Protein AF-A0A6N8FX47-F1 (afdb_monomer)

Nearest PDB structures (foldseek):
  3ja6-assembly1_I  TM=3.108E-01  e=6.015E+00  Escherichia coli

Organism: NCBI:txid1433147

Mean predicted aligned error: 22.39 Å

Solvent-accessible surface area (backbone atoms only — not comparable to full-atom values): 28128 Å² total; per-residue (Å²): 119,77,78,67,79,76,52,59,69,72,56,54,48,49,49,42,62,69,47,50,49,54,50,52,50,39,55,51,53,44,50,51,50,36,51,50,35,48,50,51,29,55,54,44,48,38,67,64,72,70,50,83,85,64,88,77,56,69,70,54,58,54,46,54,54,53,50,52,57,44,51,72,82,32,100,73,66,66,62,68,62,55,52,54,54,59,54,66,71,40,63,63,87,96,39,37,57,67,55,50,54,50,48,60,65,48,46,34,60,50,32,35,51,52,9,52,50,36,34,54,53,20,50,52,52,24,53,54,53,48,51,52,48,55,59,53,52,77,74,47,79,96,49,67,69,60,51,54,62,61,48,47,57,34,55,48,41,40,56,50,14,50,51,46,20,52,48,16,45,51,50,18,51,50,49,49,52,47,46,63,76,48,44,43,69,63,35,49,51,53,28,51,53,40,49,50,51,37,45,64,75,52,48,46,55,65,73,67,56,82,70,80,64,68,65,57,55,64,56,55,65,57,58,63,64,58,54,73,76,54,56,84,73,49,60,75,68,42,63,83,61,50,59,67,61,53,51,52,52,51,52,52,50,50,50,50,51,50,53,47,51,51,50,52,52,50,52,49,53,52,50,49,53,52,48,54,50,50,50,51,52,49,50,52,51,51,52,54,50,53,53,50,51,50,51,56,71,71,39,61,58,70,55,54,52,50,50,53,52,50,49,50,52,49,51,52,54,50,50,54,50,53,50,54,51,49,52,53,51,52,54,50,49,52,53,52,51,53,52,49,54,54,48,50,54,51,51,51,52,49,51,53,50,51,53,53,50,49,53,52,50,51,53,50,50,52,51,49,52,53,49,51,58,49,46,68,56,45,54,59,51,50,51,54,48,48,53,52,50,52,53,50,51,55,50,51,51,54,52,52,51,55,50,51,59,50,52,57,53,49,57,52,51,53,54,52,50,52,56,51,52,55,52,53,54,56,51,53,54,55,52,55,55,53,54,51,59,51,50,57,55,51,58,58,55,57,60,62,59,56,62,63,59,60,64,63,56,59,65,59,57,62,60,57,60,58,58,62,60,63,61,58,62,62,59,61,58,59,63,66,58,62,71,69,69,79,75,76,70,90,78,86,85,81,89,77,88,86,86,86,84,90,80,137

pLDDT: mean 77.49, std 15.66, range [29.95, 95.62]

Sequence (504 aa):
MHFISTLPPILLLSIVLVIVLPSLATVVLRSTLHSKLIFLESRVRRLINRDQRGEQPEIIRELELRFKEASSDLDQVNTAALIEQVYNYQKIGLFSYDQIEYFCRVLPNLLLAFGLLGTFLGITLNLNQLSQTITNVAQLDNNIDSLLNNLQQPLQAMSIAFATSLAGIFFSALITAFNLIKNTSVAKYKLIVSIEDYLDNIYQPEIQGNHRLDKAVDRLVFEFKDFLGRFGTTVRDAVESSLGAKIQEIVDVNKQANELACRVYNGFQESSGTFSKSVDDFQTTTVRFAETAQVFERSSFAQLLADATKDLYSIQKNFNKSTEVLSKSVSTIESAVLEIVNSNHKVQNIADKINHHNQNTVQALELHWSNQQSLDKIIPQLHQGSDKLQSAVEILDKIQQKNLDKADSFERVELELKTLAESLNKYNQVVTVGLKNLSDRLVTGISSQSSNQQQQMQIIVEYLANFTKHFSDAKHESYRLNKILEKQLVVDKSYKQYPTGAAK

Secondary structure (DSSP, 8-state):
-TTTTTS-HHHHHHHIIIIIHHHHHHHHHHHHHHHHHHHHHHHHHHHHTT----PPPHHHHHHHHHHHHHHHH-SS--HHHHHHHHHHT-EETTEEHHHHHHHHHHHHHHHHHHHHHHHHHHHHHHHHHHHHHHHHHTTS---HHHHHHHHHHHHHHHHHHHHHHHHHHHHHHHHHHHHHHT-HHHHHHHHHHHHHHHIIIIIHHHHH-S-SSHHHHHHHHHHHHHHHHHHHHHHHHHHHHHHHHHHHHHHHHHHHHHHHHHHHHHHHHHHHHHHHHHHHHHHHHHHHHHHHHHHHHHSTHHHHHHHHHHHHHHHHHHHHHHHHHHHHHHHHHHHHHHHHHHHHHHHHHHHHHHHHHHHHHHHHHHHHHHHHHHHHHHHHHHHHHHHHHHHHHHHHHHHHHHHHHHHHHHHHHHHHHHHHHHHHHHHHHHHHHHHHHHHHHHHHHHHHHHHHHHHHHHHHHHHHHHHHHHHHHHHHHHHHHHTTTTS-----------------

Structure (mmCIF, N/CA/C/O backbone):
data_AF-A0A6N8FX47-F1
#
_entry.id   AF-A0A6N8FX47-F1
#
loop_
_atom_site.group_PDB
_atom_site.id
_atom_site.type_symbol
_atom_site.label_atom_id
_atom_site.label_alt_id
_atom_site.label_comp_id
_atom_site.label_asym_id
_atom_site.label_entity_id
_atom_site.label_seq_id
_atom_site.pdbx_PDB_ins_code
_atom_site.Cartn_x
_atom_site.Cartn_y
_atom_site.Cartn_z
_atom_site.occupancy
_atom_site.B_iso_or_equiv
_atom_site.auth_seq_id
_atom_site.auth_comp_id
_atom_site.auth_asym_id
_atom_site.auth_atom_id
_atom_site.pdbx_PDB_model_num
ATOM 1 N N . MET A 1 1 ? -7.829 -22.572 -7.680 1.00 40.47 1 MET A N 1
ATOM 2 C CA . MET A 1 1 ? -6.730 -23.376 -7.091 1.00 40.47 1 MET A CA 1
ATOM 3 C C . MET A 1 1 ? -5.389 -23.255 -7.828 1.00 40.47 1 MET A C 1
ATOM 5 O O . MET A 1 1 ? -4.376 -23.445 -7.176 1.00 40.47 1 MET A O 1
ATOM 9 N N . HIS A 1 2 ? -5.327 -22.863 -9.111 1.00 39.09 2 HIS A N 1
ATOM 10 C CA . HIS A 1 2 ? -4.050 -22.717 -9.843 1.00 39.09 2 HIS A CA 1
ATOM 11 C C . HIS A 1 2 ? -3.112 -21.586 -9.364 1.00 39.09 2 HIS A C 1
ATOM 13 O O . HIS A 1 2 ? -1.917 -21.659 -9.614 1.00 39.09 2 HIS A O 1
ATOM 19 N N . PHE A 1 3 ? -3.617 -20.578 -8.641 1.00 46.16 3 PHE A N 1
ATOM 20 C CA . PHE A 1 3 ? -2.822 -19.431 -8.163 1.00 46.16 3 PHE A CA 1
ATOM 21 C C . PHE A 1 3 ? -1.992 -19.727 -6.898 1.00 46.16 3 PHE A C 1
ATOM 23 O O . PHE A 1 3 ? -1.028 -19.036 -6.603 1.00 46.16 3 PHE A O 1
ATOM 30 N N . ILE A 1 4 ? -2.366 -20.760 -6.136 1.00 48.44 4 ILE A N 1
ATOM 31 C CA . ILE A 1 4 ? -1.682 -21.126 -4.885 1.00 48.44 4 ILE A CA 1
ATOM 32 C C . ILE A 1 4 ? -0.439 -21.986 -5.180 1.00 48.44 4 ILE A C 1
ATOM 34 O O . ILE A 1 4 ? 0.540 -21.927 -4.447 1.00 48.44 4 ILE A O 1
ATOM 38 N N . SER A 1 5 ? -0.444 -22.733 -6.291 1.00 48.09 5 SER A N 1
ATOM 39 C CA . SER A 1 5 ? 0.638 -23.653 -6.673 1.00 48.09 5 SER A CA 1
ATOM 40 C C . SER A 1 5 ? 1.876 -22.969 -7.272 1.00 48.09 5 SER A C 1
ATOM 42 O O . SER A 1 5 ? 2.887 -23.634 -7.477 1.00 48.09 5 SER A O 1
ATOM 44 N N . THR A 1 6 ? 1.806 -21.674 -7.584 1.00 54.16 6 THR A N 1
ATOM 45 C CA . THR A 1 6 ? 2.904 -20.888 -8.177 1.00 54.16 6 THR A CA 1
ATOM 46 C C . THR A 1 6 ? 3.647 -20.026 -7.150 1.00 54.16 6 THR A C 1
ATOM 48 O O . THR A 1 6 ? 4.567 -19.287 -7.509 1.00 54.16 6 THR A O 1
ATOM 51 N N . LEU A 1 7 ? 3.260 -20.106 -5.871 1.00 58.62 7 LEU A N 1
ATOM 52 C CA . LEU A 1 7 ? 3.853 -19.335 -4.782 1.00 58.62 7 LEU A CA 1
ATOM 53 C C . LEU A 1 7 ? 5.004 -20.107 -4.112 1.00 58.62 7 LEU A C 1
ATOM 55 O O . LEU A 1 7 ? 4.883 -21.316 -3.899 1.00 58.62 7 LEU A O 1
ATOM 59 N N . PRO A 1 8 ? 6.100 -19.431 -3.714 1.00 66.00 8 PRO A N 1
ATOM 60 C CA . PRO A 1 8 ? 7.179 -20.062 -2.963 1.00 66.00 8 PRO A CA 1
ATOM 61 C C . PRO A 1 8 ? 6.657 -20.688 -1.654 1.00 66.00 8 PRO A C 1
ATOM 63 O O . PRO A 1 8 ? 5.905 -20.032 -0.925 1.00 66.00 8 PRO A O 1
ATOM 66 N N . PRO A 1 9 ? 7.079 -21.912 -1.292 1.00 70.69 9 PRO A N 1
ATOM 67 C CA . PRO A 1 9 ? 6.525 -22.647 -0.148 1.00 70.69 9 PRO A CA 1
ATOM 68 C C . PRO A 1 9 ? 6.674 -21.919 1.200 1.00 70.69 9 PRO A C 1
ATOM 70 O O . PRO A 1 9 ? 5.792 -22.010 2.051 1.00 70.69 9 PRO A O 1
ATOM 73 N N . ILE A 1 10 ? 7.736 -21.129 1.381 1.00 68.94 10 ILE A N 1
ATOM 74 C CA . ILE A 1 10 ? 7.984 -20.336 2.601 1.00 68.94 10 ILE A CA 1
ATOM 75 C C . ILE A 1 10 ? 6.922 -19.238 2.800 1.00 68.94 10 ILE A C 1
ATOM 77 O O . ILE A 1 10 ? 6.531 -18.937 3.925 1.00 68.94 10 ILE A O 1
ATOM 81 N N . LEU A 1 11 ? 6.423 -18.653 1.712 1.00 67.62 11 LEU A N 1
ATOM 82 C CA . LEU A 1 11 ? 5.410 -17.593 1.752 1.00 67.62 11 LEU A CA 1
ATOM 83 C C . LEU A 1 11 ? 4.000 -18.149 1.909 1.00 67.62 11 LEU A C 1
ATOM 85 O O . LEU A 1 11 ? 3.167 -17.578 2.606 1.00 67.62 11 LEU A O 1
ATOM 89 N N . LEU A 1 12 ? 3.741 -19.306 1.309 1.00 73.81 12 LEU A N 1
ATOM 90 C CA . LEU A 1 12 ? 2.522 -20.059 1.576 1.00 73.81 12 LEU A CA 1
ATOM 91 C C . LEU A 1 12 ? 2.419 -20.387 3.073 1.00 73.81 12 LEU A C 1
ATOM 93 O O . LEU A 1 12 ? 1.364 -20.207 3.679 1.00 73.81 12 LEU A O 1
ATOM 97 N N . LEU A 1 13 ? 3.543 -20.767 3.686 1.00 79.75 13 LEU A N 1
ATOM 98 C CA . LEU A 1 13 ? 3.634 -21.004 5.121 1.00 79.75 13 LEU A CA 1
ATOM 99 C C . LEU A 1 13 ? 3.390 -19.730 5.948 1.00 79.75 13 LEU A C 1
ATOM 101 O O . LEU A 1 13 ? 2.660 -19.798 6.934 1.00 79.75 13 LEU A O 1
ATOM 105 N N . SER A 1 14 ? 3.918 -18.567 5.547 1.00 75.94 14 SER A N 1
ATOM 106 C CA . SER A 1 14 ? 3.682 -17.313 6.280 1.00 75.94 14 SER A CA 1
ATOM 107 C C . SER A 1 14 ? 2.229 -16.833 6.191 1.00 75.94 14 SER A C 1
ATOM 109 O O . SER A 1 14 ? 1.657 -16.449 7.210 1.00 75.94 14 SER A O 1
ATOM 111 N N . ILE A 1 15 ? 1.590 -16.927 5.019 1.00 79.75 15 ILE A N 1
ATOM 112 C CA . ILE A 1 15 ? 0.163 -16.609 4.844 1.00 79.75 15 ILE A CA 1
ATOM 113 C C . ILE A 1 15 ? -0.695 -17.539 5.707 1.00 79.75 15 ILE A C 1
ATOM 115 O O . ILE A 1 15 ? -1.608 -17.086 6.400 1.00 79.75 15 ILE A O 1
ATOM 119 N N . VAL A 1 16 ? -0.396 -18.839 5.702 1.00 85.31 16 VAL A N 1
ATOM 120 C CA . VAL A 1 16 ? -1.138 -19.810 6.512 1.00 85.31 16 VAL A CA 1
ATOM 121 C C . VAL A 1 16 ? -0.970 -19.518 8.003 1.00 85.31 16 VAL A C 1
ATOM 123 O O . VAL A 1 16 ? -1.966 -19.463 8.722 1.00 85.31 16 VAL A O 1
ATOM 126 N N . LEU A 1 17 ? 0.259 -19.275 8.461 1.00 86.38 17 LEU A N 1
ATOM 127 C CA . LEU A 1 17 ? 0.573 -19.054 9.872 1.00 86.38 17 LEU A CA 1
ATOM 128 C C . LEU A 1 17 ? 0.005 -17.732 10.411 1.00 86.38 17 LEU A C 1
ATOM 130 O O . LEU A 1 17 ? -0.510 -17.704 11.525 1.00 86.38 17 LEU A O 1
ATOM 134 N N . VAL A 1 18 ? 0.109 -16.643 9.645 1.00 84.50 18 VAL A N 1
ATOM 135 C CA . VAL A 1 18 ? -0.204 -15.281 10.119 1.00 84.50 18 VAL A CA 1
ATOM 136 C C . VAL A 1 18 ? -1.639 -14.864 9.797 1.00 84.50 18 VAL A C 1
ATOM 138 O O . VAL A 1 18 ? -2.234 -14.104 10.556 1.00 84.50 18 VAL A O 1
ATOM 141 N N . ILE A 1 19 ? -2.219 -15.352 8.696 1.00 88.75 19 ILE A N 1
ATOM 142 C CA . ILE A 1 19 ? -3.563 -14.947 8.257 1.00 88.75 19 ILE A CA 1
ATOM 143 C C . ILE A 1 19 ? -4.565 -16.065 8.519 1.00 88.75 19 ILE A C 1
ATOM 145 O O . ILE A 1 19 ? -5.535 -15.863 9.250 1.00 88.75 19 ILE A O 1
ATOM 149 N N . VAL A 1 20 ? -4.347 -17.253 7.954 1.00 89.25 20 VAL A N 1
ATOM 150 C CA . VAL A 1 20 ? -5.370 -18.313 7.950 1.00 89.25 20 VAL A CA 1
ATOM 151 C C . VAL A 1 20 ? -5.591 -18.894 9.347 1.00 89.25 20 VAL A C 1
ATOM 153 O O . VAL A 1 20 ? -6.736 -19.016 9.780 1.00 89.25 20 VAL A O 1
ATOM 156 N N . LEU A 1 21 ? -4.517 -19.220 10.071 1.00 90.75 21 LEU A N 1
ATOM 157 C CA . LEU A 1 21 ? -4.595 -19.857 11.389 1.00 90.75 21 LEU A CA 1
ATOM 158 C C . LEU A 1 21 ? -5.274 -18.941 12.429 1.00 90.75 21 LEU A C 1
ATOM 160 O O . LEU A 1 21 ? -6.244 -19.387 13.049 1.00 90.75 21 LEU A O 1
ATOM 164 N N . PRO A 1 22 ? -4.889 -17.654 12.575 1.00 90.81 22 PRO A N 1
ATOM 165 C CA . PRO A 1 22 ? -5.575 -16.743 13.489 1.00 90.81 22 PRO A CA 1
ATOM 166 C C . PRO A 1 22 ? -7.027 -16.496 13.076 1.00 90.81 22 PRO A C 1
ATOM 168 O O . PRO A 1 22 ? -7.903 -16.447 13.937 1.00 90.81 22 PRO A O 1
ATOM 171 N N . SER A 1 23 ? -7.309 -16.423 11.769 1.00 92.44 23 SER A N 1
ATOM 172 C CA . SER A 1 23 ? -8.680 -16.271 11.266 1.00 92.44 23 SER A CA 1
ATOM 173 C C . SER A 1 23 ? -9.570 -17.446 11.663 1.00 92.44 23 SER A C 1
ATOM 175 O O . SER A 1 23 ? -10.674 -17.247 12.173 1.00 92.44 23 SER A O 1
ATOM 177 N N . LEU A 1 24 ? -9.084 -18.676 11.472 1.00 92.06 24 LEU A N 1
ATOM 178 C CA . LEU A 1 24 ? -9.810 -19.887 11.845 1.00 92.06 24 LEU A CA 1
ATOM 179 C C . LEU A 1 24 ? -10.028 -19.951 13.363 1.00 92.06 24 LEU A C 1
ATOM 181 O O . LEU A 1 24 ? -11.140 -20.225 13.816 1.00 92.06 24 LEU A O 1
ATOM 185 N N . ALA A 1 25 ? -8.988 -19.639 14.143 1.00 90.81 25 ALA A N 1
ATOM 186 C CA . ALA A 1 25 ? -9.068 -19.585 15.598 1.00 90.81 25 ALA A CA 1
ATOM 187 C C . ALA A 1 25 ? -10.138 -18.586 16.064 1.00 90.81 25 ALA A C 1
ATOM 189 O O . ALA A 1 25 ? -10.960 -18.927 16.913 1.00 90.81 25 ALA A O 1
ATOM 190 N N . THR A 1 26 ? -10.200 -17.392 15.469 1.00 91.62 26 THR A N 1
ATOM 191 C CA . THR A 1 26 ? -11.230 -16.395 15.787 1.00 91.62 26 THR A CA 1
ATOM 192 C C . THR A 1 26 ? -12.631 -16.865 15.437 1.00 91.62 26 THR A C 1
ATOM 194 O O . THR A 1 26 ? -13.528 -16.707 16.260 1.00 91.62 26 THR A O 1
ATOM 197 N N . VAL A 1 27 ? -12.840 -17.485 14.274 1.00 92.44 27 VAL A N 1
ATOM 198 C CA . VAL A 1 27 ? -14.160 -18.023 13.902 1.00 92.44 27 VAL A CA 1
ATOM 199 C C . VAL A 1 27 ? -14.620 -19.079 14.912 1.00 92.44 27 VAL A C 1
ATOM 201 O O . VAL A 1 27 ? -15.758 -19.025 15.385 1.00 92.44 27 VAL A O 1
ATOM 204 N N . VAL A 1 28 ? -13.731 -20.000 15.303 1.00 91.75 28 VAL A N 1
ATOM 205 C CA . VAL A 1 28 ? -14.038 -21.043 16.293 1.00 91.75 28 VAL A CA 1
ATOM 206 C C . VAL A 1 28 ? -14.325 -20.434 17.665 1.00 91.75 28 VAL A C 1
ATOM 208 O O . VAL A 1 28 ? -15.383 -20.709 18.228 1.00 91.75 28 VAL A O 1
ATOM 211 N N . LEU A 1 29 ? -13.437 -19.580 18.186 1.00 91.44 29 LEU A N 1
ATOM 212 C CA . LEU A 1 29 ? -13.588 -18.939 19.499 1.00 91.44 29 LEU A CA 1
ATOM 213 C C . LEU A 1 29 ? -14.847 -18.069 19.580 1.00 91.44 29 LEU A C 1
ATOM 215 O O . LEU A 1 29 ? -15.576 -18.104 20.570 1.00 91.44 29 LEU A O 1
ATOM 219 N N . ARG A 1 30 ? -15.143 -17.309 18.522 1.00 92.81 30 ARG A N 1
ATOM 220 C CA . ARG A 1 30 ? -16.340 -16.467 18.453 1.00 92.81 30 ARG A CA 1
ATOM 221 C C . ARG A 1 30 ? -17.610 -17.312 18.432 1.00 92.81 30 ARG A C 1
ATOM 223 O O . ARG A 1 30 ? -18.575 -16.990 19.125 1.00 92.81 30 ARG A O 1
ATOM 230 N N . SER A 1 31 ? -17.610 -18.400 17.662 1.00 91.56 31 SER A N 1
ATOM 231 C CA . SER A 1 31 ? -18.752 -19.311 17.563 1.00 91.56 31 SER A CA 1
ATOM 232 C C . SER A 1 31 ? -19.020 -20.048 18.877 1.00 91.56 31 SER A C 1
ATOM 234 O O . SER A 1 31 ? -20.174 -20.130 19.310 1.00 91.56 31 SER A O 1
ATOM 236 N N . THR A 1 32 ? -17.973 -20.546 19.545 1.00 90.44 32 THR A N 1
ATOM 237 C CA . THR A 1 32 ? -18.097 -21.242 20.834 1.00 90.44 32 THR A CA 1
ATOM 238 C C . THR A 1 32 ? -18.556 -20.299 21.938 1.00 90.44 32 THR A C 1
ATOM 240 O O . THR A 1 32 ? -19.503 -20.639 22.647 1.00 90.44 32 THR A O 1
ATOM 243 N N . LEU A 1 33 ? -17.979 -19.096 22.034 1.00 91.81 33 LEU A N 1
ATOM 244 C CA . LEU A 1 33 ? -18.402 -18.086 23.007 1.00 91.81 33 LEU A CA 1
ATOM 245 C C . LEU A 1 33 ? -19.869 -17.701 22.804 1.00 91.81 33 LEU A C 1
ATOM 247 O O . LEU A 1 33 ? -20.663 -17.774 23.738 1.00 91.81 33 LEU A O 1
ATOM 251 N N . HIS A 1 34 ? -20.266 -17.364 21.576 1.00 93.38 34 HIS A N 1
ATOM 252 C CA . HIS A 1 34 ? -21.651 -16.994 21.288 1.00 93.38 34 HIS A CA 1
ATOM 253 C C . HIS A 1 34 ? -22.636 -18.130 21.605 1.00 93.38 34 HIS A C 1
ATOM 255 O O . HIS A 1 34 ? -23.680 -17.892 22.210 1.00 93.38 34 HIS A O 1
ATOM 261 N N . SER A 1 35 ? -22.295 -19.372 21.249 1.00 90.44 35 SER A N 1
ATOM 262 C CA . SER A 1 35 ? -23.140 -20.535 21.544 1.00 90.44 35 SER A CA 1
ATOM 263 C C . SER A 1 35 ? -23.249 -20.793 23.049 1.00 90.44 35 SER A C 1
ATOM 265 O O . SER A 1 35 ? -24.335 -21.097 23.535 1.00 90.44 35 SER A O 1
ATOM 267 N N . LYS A 1 36 ? -22.157 -20.619 23.806 1.00 90.00 36 LYS A N 1
ATOM 268 C CA . LYS A 1 36 ? -22.154 -20.775 25.266 1.00 90.00 36 LYS A CA 1
ATOM 269 C C . LYS A 1 36 ? -22.983 -19.694 25.960 1.00 90.00 36 LYS A C 1
ATOM 271 O O . LYS A 1 36 ? -23.730 -20.024 26.877 1.00 90.00 36 LYS A O 1
ATOM 276 N N . LEU A 1 37 ? -22.904 -18.443 25.501 1.00 91.25 37 LEU A N 1
ATOM 277 C CA . LEU A 1 37 ? -23.704 -17.336 26.033 1.00 91.25 37 LEU A CA 1
ATOM 278 C C . LEU A 1 37 ? -25.202 -17.557 25.798 1.00 91.25 37 LEU A C 1
ATOM 280 O O . LEU A 1 37 ? -25.976 -17.452 26.742 1.00 91.25 37 LEU A O 1
ATOM 284 N N . ILE A 1 38 ? -25.605 -17.938 24.579 1.00 90.44 38 ILE A N 1
ATOM 285 C CA . ILE A 1 38 ? -27.008 -18.277 24.281 1.00 90.44 38 ILE A CA 1
ATOM 286 C C . ILE A 1 38 ? -27.466 -19.488 25.098 1.00 90.44 38 ILE A C 1
ATOM 288 O O . ILE A 1 38 ? -28.576 -19.502 25.622 1.00 90.44 38 ILE A O 1
ATOM 292 N N . PHE A 1 39 ? -26.618 -20.508 25.239 1.00 89.94 39 PHE A N 1
ATOM 293 C CA . PHE A 1 39 ? -26.944 -21.680 26.045 1.00 89.94 39 PHE A CA 1
ATOM 294 C C . PHE A 1 39 ? -27.195 -21.310 27.514 1.00 89.94 39 PHE A C 1
ATOM 296 O O . PHE A 1 39 ? -28.205 -21.728 28.081 1.00 89.94 39 PHE A O 1
ATOM 303 N N . LEU A 1 40 ? -26.314 -20.508 28.119 1.00 88.94 40 LEU A N 1
ATOM 304 C CA . LEU A 1 40 ? -26.485 -20.025 29.489 1.00 88.94 40 LEU A CA 1
ATOM 305 C C . LEU A 1 40 ? -27.750 -19.175 29.617 1.00 88.94 40 LEU A C 1
ATOM 307 O O . LEU A 1 40 ? -28.564 -19.450 30.490 1.00 88.94 40 LEU A O 1
ATOM 311 N N . GLU A 1 41 ? -27.956 -18.221 28.711 1.00 91.06 41 GLU A N 1
ATOM 312 C CA . GLU A 1 41 ? -29.119 -17.330 28.717 1.00 91.06 41 GLU A CA 1
ATOM 313 C C . GLU A 1 41 ? -30.427 -18.122 28.633 1.00 91.06 41 GLU A C 1
ATOM 315 O O . GLU A 1 41 ? -31.320 -17.926 29.454 1.00 91.06 41 GLU A O 1
ATOM 320 N N . SER A 1 42 ? -30.496 -19.114 27.742 1.00 87.38 42 SER A N 1
ATOM 321 C CA . SER A 1 42 ? -31.671 -19.977 27.617 1.00 87.38 42 SER A CA 1
ATOM 322 C C . SER A 1 42 ? -31.944 -20.801 28.881 1.00 87.38 42 SER A C 1
ATOM 324 O O . SER A 1 42 ? -33.104 -21.018 29.229 1.00 87.38 42 SER A O 1
ATOM 326 N N . ARG A 1 43 ? -30.900 -21.247 29.599 1.00 87.12 43 ARG A N 1
ATOM 327 C CA . ARG A 1 43 ? -31.056 -21.965 30.873 1.00 87.12 43 ARG A CA 1
ATOM 328 C C . ARG A 1 43 ? -31.512 -21.036 31.995 1.00 87.12 43 ARG A C 1
ATOM 330 O O . ARG A 1 43 ? -32.370 -21.440 32.770 1.00 87.12 43 ARG A O 1
ATOM 337 N N . VAL A 1 44 ? -30.992 -19.812 32.060 1.00 88.12 44 VAL A N 1
ATOM 338 C CA . VAL A 1 44 ? -31.439 -18.808 33.039 1.00 88.12 44 VAL A CA 1
ATOM 339 C C . VAL A 1 44 ? -32.896 -18.433 32.784 1.00 88.12 44 VAL A C 1
ATOM 341 O O . VAL A 1 44 ? -33.713 -18.485 33.695 1.00 88.12 44 VAL A O 1
ATOM 344 N N . ARG A 1 45 ? -33.271 -18.194 31.526 1.00 86.69 45 ARG A N 1
ATOM 345 C CA . ARG A 1 45 ? -34.651 -17.865 31.147 1.00 86.69 45 ARG A CA 1
ATOM 346 C C . ARG A 1 45 ? -35.653 -18.980 31.489 1.00 86.69 45 ARG A C 1
ATOM 348 O O . ARG A 1 45 ? -36.796 -18.690 31.827 1.00 86.69 45 ARG A O 1
ATOM 355 N N . ARG A 1 46 ? -35.234 -20.255 31.473 1.00 85.62 46 ARG A N 1
ATOM 356 C CA . ARG A 1 46 ? -36.057 -21.381 31.969 1.00 85.62 46 ARG A CA 1
ATOM 357 C C . ARG A 1 46 ? -36.316 -21.307 33.474 1.00 85.62 46 ARG A C 1
ATOM 359 O O . ARG A 1 46 ? -37.416 -21.641 33.897 1.00 85.62 46 ARG A O 1
ATOM 366 N N . LEU A 1 47 ? -35.332 -20.868 34.263 1.00 82.31 47 LEU A N 1
ATOM 367 C CA . LEU A 1 47 ? -35.505 -20.662 35.706 1.00 82.31 47 LEU A CA 1
ATOM 368 C C . LEU A 1 47 ? -36.504 -19.532 35.990 1.00 82.31 47 LEU A C 1
ATOM 370 O O . LEU A 1 47 ? -37.261 -19.624 36.952 1.00 82.31 47 LEU A O 1
ATOM 374 N N . ILE A 1 48 ? -36.552 -18.519 35.117 1.00 83.88 48 ILE A N 1
ATOM 375 C CA . ILE A 1 48 ? -37.496 -17.399 35.223 1.00 83.88 48 ILE A CA 1
ATOM 376 C C . ILE A 1 48 ? -38.931 -17.829 34.910 1.00 83.88 48 ILE A C 1
ATOM 378 O O . ILE A 1 48 ? -39.854 -17.564 35.678 1.00 83.88 48 ILE A O 1
ATOM 382 N N . ASN A 1 49 ? -39.122 -18.560 33.811 1.00 80.12 49 ASN A N 1
ATOM 383 C CA . ASN A 1 49 ? -40.448 -18.939 33.317 1.00 80.12 49 ASN A CA 1
ATOM 384 C C . ASN A 1 49 ? -41.140 -20.063 34.119 1.00 80.12 49 ASN A C 1
ATOM 386 O O . ASN A 1 49 ? -42.247 -20.459 33.763 1.00 80.12 49 ASN A O 1
ATOM 390 N N . ARG A 1 50 ? -40.528 -20.568 35.203 1.00 66.75 50 ARG A N 1
ATOM 391 C CA . ARG A 1 50 ? -41.055 -21.642 36.076 1.00 66.75 50 ARG A CA 1
ATOM 392 C C . ARG A 1 50 ? -41.373 -22.972 35.373 1.00 66.75 50 ARG A C 1
ATOM 394 O O . ARG A 1 50 ? -42.065 -23.816 35.945 1.00 66.75 50 ARG A O 1
ATOM 401 N N . ASP A 1 51 ? -40.834 -23.198 34.179 1.00 59.69 51 ASP A N 1
ATOM 402 C CA . ASP A 1 51 ? -40.817 -24.528 33.568 1.00 59.69 51 ASP A CA 1
ATOM 403 C C . ASP A 1 51 ? -39.940 -25.474 34.412 1.00 59.69 51 ASP A C 1
ATOM 405 O O . ASP A 1 51 ? -39.054 -25.012 35.134 1.00 59.69 51 ASP A O 1
ATOM 409 N N . GLN A 1 52 ? -40.197 -26.793 34.358 1.00 55.44 52 GLN A N 1
ATOM 410 C CA . GLN A 1 52 ? -39.514 -27.815 35.178 1.00 55.44 52 GLN A CA 1
ATOM 411 C C . GLN A 1 52 ? -38.026 -27.485 35.378 1.00 55.44 52 GLN A C 1
ATOM 413 O O . GLN A 1 52 ? -37.284 -27.394 34.396 1.00 55.44 52 GLN A O 1
ATOM 418 N N . ARG A 1 53 ? -37.609 -27.298 36.646 1.00 57.22 53 ARG A N 1
ATOM 419 C CA . ARG A 1 53 ? -36.223 -26.980 37.035 1.00 57.22 53 ARG A CA 1
ATOM 420 C C . ARG A 1 53 ? -35.287 -28.035 36.433 1.00 57.22 53 ARG A C 1
ATOM 422 O O . ARG A 1 53 ? -35.130 -29.124 36.975 1.00 57.22 53 ARG A O 1
ATOM 429 N N . GLY A 1 54 ? -34.700 -27.721 35.280 1.00 62.75 54 GLY A N 1
ATOM 430 C CA . GLY A 1 54 ? -33.588 -28.478 34.720 1.00 62.75 54 GLY A CA 1
ATOM 431 C C . GLY A 1 54 ? -32.323 -28.255 35.549 1.00 62.75 54 GLY A C 1
ATOM 432 O O . GLY A 1 54 ? -32.340 -27.558 36.562 1.00 62.75 54 GLY A O 1
ATOM 433 N N . GLU A 1 55 ? -31.196 -28.804 35.103 1.00 65.81 55 GLU A N 1
ATOM 434 C CA . GLU A 1 55 ? -29.915 -28.548 35.767 1.00 65.81 55 GLU A CA 1
ATOM 435 C C . GLU A 1 55 ? -29.562 -27.054 35.760 1.00 65.81 55 GLU A C 1
ATOM 437 O O . GLU A 1 55 ? -29.323 -26.444 34.706 1.00 65.81 55 GLU A O 1
ATOM 442 N N . GLN A 1 56 ? -29.486 -26.489 36.960 1.00 75.31 56 GLN A N 1
ATOM 443 C CA . GLN A 1 56 ? -29.066 -25.120 37.201 1.00 75.31 56 GLN A CA 1
ATOM 444 C C . GLN A 1 56 ? -27.642 -24.899 36.661 1.00 75.31 56 GLN A C 1
ATOM 446 O O . GLN A 1 56 ? -26.747 -25.709 36.922 1.00 75.31 56 GLN A O 1
ATOM 451 N N . PRO A 1 57 ? -27.399 -23.829 35.883 1.00 81.88 57 PRO A N 1
ATOM 452 C CA . PRO A 1 57 ? -26.052 -23.485 35.455 1.00 81.88 57 PRO A CA 1
ATOM 453 C C . PRO A 1 57 ? -25.139 -23.209 36.655 1.00 81.88 57 PRO A C 1
ATOM 455 O O . PRO A 1 57 ? -25.540 -22.525 37.594 1.00 81.88 57 PRO A O 1
ATOM 458 N N . GLU A 1 58 ? -23.883 -23.645 36.574 1.00 82.69 58 GLU A N 1
ATOM 459 C CA . GLU A 1 58 ? -22.866 -23.405 37.611 1.00 82.69 58 GLU A CA 1
ATOM 460 C C . GLU A 1 58 ? -22.701 -21.910 37.940 1.00 82.69 58 GLU A C 1
ATOM 462 O O . GLU A 1 58 ? -22.553 -21.547 39.102 1.00 82.69 58 GLU A O 1
ATOM 467 N N . ILE A 1 59 ? -22.848 -21.036 36.932 1.00 85.00 59 ILE A N 1
ATOM 468 C CA . ILE A 1 59 ? -22.806 -19.577 37.115 1.00 85.00 59 ILE A CA 1
ATOM 469 C C . ILE A 1 59 ? -23.887 -19.073 38.078 1.00 85.00 59 ILE A C 1
ATOM 471 O O . ILE A 1 59 ? -23.619 -18.184 38.875 1.00 85.00 59 ILE A O 1
ATOM 475 N N . ILE A 1 60 ? -25.089 -19.655 38.031 1.00 87.50 60 ILE A N 1
ATOM 476 C CA . ILE A 1 60 ? -26.209 -19.241 38.883 1.00 87.50 60 ILE A CA 1
ATOM 477 C C . ILE A 1 60 ? -26.004 -19.751 40.300 1.00 87.50 60 ILE A C 1
ATOM 479 O O . ILE A 1 60 ? -26.268 -19.019 41.240 1.00 87.50 60 ILE A O 1
ATOM 483 N N . ARG A 1 61 ? -25.469 -20.963 40.463 1.00 86.31 61 ARG A N 1
ATOM 484 C CA . ARG A 1 61 ? -25.190 -21.520 41.789 1.00 86.31 61 ARG A CA 1
ATOM 485 C C . ARG A 1 61 ? -24.151 -20.695 42.556 1.00 86.31 61 ARG A C 1
ATOM 487 O O . ARG A 1 61 ? -24.330 -20.441 43.743 1.00 86.31 61 ARG A O 1
ATOM 494 N N . GLU A 1 62 ? -23.088 -20.265 41.877 1.00 87.31 62 GLU A N 1
ATOM 495 C CA . GLU A 1 62 ? -22.081 -19.365 42.459 1.00 87.31 62 GLU A CA 1
ATOM 496 C C . GLU A 1 62 ? -22.686 -17.991 42.786 1.00 87.31 62 GLU A C 1
ATOM 498 O O . GLU A 1 62 ? -22.443 -17.442 43.861 1.00 87.31 62 GLU A O 1
ATOM 503 N N . LEU A 1 63 ? -23.515 -17.448 41.886 1.00 89.12 63 LEU A N 1
ATOM 504 C CA . LEU A 1 63 ? -24.188 -16.168 42.104 1.00 89.12 63 LEU A CA 1
ATOM 505 C C . LEU A 1 63 ? -25.172 -16.213 43.274 1.00 89.12 63 LEU A C 1
ATOM 507 O O . LEU A 1 63 ? -25.164 -15.301 44.087 1.00 89.12 63 LEU A O 1
ATOM 511 N N . GLU A 1 64 ? -25.968 -17.271 43.411 1.00 88.44 64 GLU A N 1
ATOM 512 C CA . GLU A 1 64 ? -26.902 -17.458 44.526 1.00 88.44 64 GLU A CA 1
ATOM 513 C C . GLU A 1 64 ? -26.194 -17.521 45.881 1.00 88.44 64 GLU A C 1
ATOM 515 O O . GLU A 1 64 ? -26.687 -16.960 46.865 1.00 88.44 64 GLU A O 1
ATOM 520 N N . LEU A 1 65 ? -25.039 -18.193 45.938 1.00 87.25 65 LEU A N 1
ATOM 521 C CA . LEU A 1 65 ? -24.230 -18.300 47.150 1.00 87.25 65 LEU A CA 1
ATOM 522 C C . LEU A 1 65 ? -23.684 -16.929 47.559 1.00 87.25 65 LEU A C 1
ATOM 524 O O . LEU A 1 65 ? -23.891 -16.506 48.696 1.00 87.25 65 LEU A O 1
ATOM 528 N N . ARG A 1 66 ? -23.066 -16.206 46.619 1.00 85.31 66 ARG A N 1
ATOM 529 C CA . ARG A 1 66 ? -22.520 -14.863 46.873 1.00 85.31 66 ARG A CA 1
ATOM 530 C C . ARG A 1 66 ? -23.598 -13.827 47.161 1.00 85.31 66 ARG A C 1
ATOM 532 O O . ARG A 1 66 ? -23.406 -12.968 48.013 1.00 85.31 66 ARG A O 1
ATOM 539 N N . PHE A 1 67 ? -24.733 -13.906 46.472 1.00 86.69 67 PHE A N 1
ATOM 540 C CA . PHE A 1 67 ? -25.866 -13.012 46.693 1.00 86.69 67 PHE A CA 1
ATOM 541 C C . PHE A 1 67 ? -26.457 -13.212 48.092 1.00 86.69 67 PHE A C 1
ATOM 543 O O . PHE A 1 67 ? -26.761 -12.241 48.779 1.00 86.69 67 PHE A O 1
ATOM 550 N N . LYS A 1 68 ? -26.560 -14.465 48.554 1.00 85.12 68 LYS A N 1
ATOM 551 C CA . LYS A 1 68 ? -27.017 -14.786 49.911 1.00 85.12 68 LYS A CA 1
ATOM 552 C C . LYS A 1 68 ? -26.060 -14.273 50.989 1.00 85.12 68 LYS A C 1
ATOM 554 O O . LYS A 1 68 ? -26.523 -13.750 51.997 1.00 85.12 68 LYS A O 1
ATOM 559 N N . GLU A 1 69 ? -24.753 -14.425 50.784 1.00 83.50 69 GLU A N 1
ATOM 560 C CA . GLU A 1 69 ? -23.729 -13.896 51.692 1.00 83.50 69 GLU A CA 1
ATOM 561 C C . GLU A 1 69 ? -23.790 -12.362 51.752 1.00 83.50 69 GLU A C 1
ATOM 563 O O . GLU A 1 69 ? -23.923 -11.791 52.831 1.00 83.50 69 GLU A O 1
ATOM 568 N N . ALA A 1 70 ? -23.829 -11.696 50.594 1.00 82.25 70 ALA A N 1
ATOM 569 C CA . ALA A 1 70 ? -23.921 -10.240 50.514 1.00 82.25 70 ALA A CA 1
ATOM 570 C C . ALA A 1 70 ? -25.221 -9.687 51.126 1.00 82.25 70 ALA A C 1
ATOM 572 O O . ALA A 1 70 ? -25.194 -8.658 51.794 1.00 82.25 70 ALA A O 1
ATOM 573 N N . SER A 1 71 ? -26.351 -10.379 50.948 1.00 79.19 71 SER A N 1
ATOM 574 C CA . SER A 1 71 ? -27.646 -9.974 51.512 1.00 79.19 71 SER A CA 1
ATOM 575 C C . SER A 1 71 ? -27.744 -10.162 53.033 1.00 79.19 71 SER A C 1
ATOM 577 O O . SER A 1 71 ? -28.717 -9.696 53.625 1.00 79.19 71 SER A O 1
ATOM 579 N N . SER A 1 72 ? -26.795 -10.860 53.669 1.00 74.38 72 SER A N 1
ATOM 580 C CA . SER A 1 72 ? -26.742 -11.000 55.131 1.00 74.38 72 SER A CA 1
ATOM 581 C C . SER A 1 72 ? -26.144 -9.765 55.809 1.00 74.38 72 SER A C 1
ATOM 583 O O . SER A 1 72 ? -26.571 -9.409 56.905 1.00 74.38 72 SER A O 1
ATOM 585 N N . ASP A 1 73 ? -25.175 -9.121 55.156 1.00 71.75 73 ASP A N 1
ATOM 586 C CA . ASP A 1 73 ? -24.412 -8.003 55.724 1.00 71.75 73 ASP A CA 1
ATOM 587 C C . ASP A 1 73 ? -24.849 -6.634 55.176 1.00 71.75 73 ASP A C 1
ATOM 589 O O . ASP A 1 73 ? -24.536 -5.602 55.773 1.00 71.75 73 ASP A O 1
ATOM 593 N N . LEU A 1 74 ? -25.571 -6.601 54.047 1.00 69.56 74 LEU A N 1
ATOM 594 C CA . LEU A 1 74 ? -25.948 -5.376 53.339 1.00 69.56 74 LEU A CA 1
ATOM 595 C C . LEU A 1 74 ? -27.462 -5.300 53.086 1.00 69.56 74 LEU A C 1
ATOM 597 O O . LEU A 1 74 ? -28.058 -6.230 52.546 1.00 69.56 74 LEU A O 1
ATOM 601 N N . ASP A 1 75 ? -28.065 -4.143 53.388 1.00 64.06 75 ASP A N 1
ATOM 602 C CA . ASP A 1 75 ? -29.483 -3.851 53.101 1.00 64.06 75 ASP A CA 1
ATOM 603 C C . ASP A 1 75 ? -29.779 -3.739 51.589 1.00 64.06 75 ASP A C 1
ATOM 605 O O . ASP A 1 75 ? -30.914 -3.945 51.155 1.00 64.06 75 ASP A O 1
ATOM 609 N N . GLN A 1 76 ? -28.767 -3.417 50.773 1.00 69.56 76 GLN A N 1
ATOM 610 C CA . GLN A 1 76 ? -28.847 -3.381 49.310 1.00 69.56 76 GLN A CA 1
ATOM 611 C C . GLN A 1 76 ? -27.616 -4.046 48.695 1.00 69.56 76 GLN A C 1
ATOM 613 O O . GLN A 1 76 ? -26.487 -3.584 48.867 1.00 69.56 76 GLN A O 1
ATOM 618 N N . VAL A 1 77 ? -27.843 -5.123 47.945 1.00 80.50 77 VAL A N 1
ATOM 619 C CA . VAL A 1 77 ? -26.794 -5.843 47.220 1.00 80.50 77 VAL A CA 1
ATOM 620 C C . VAL A 1 77 ? -26.636 -5.233 45.826 1.00 80.50 77 VAL A C 1
ATOM 622 O O . VAL A 1 77 ? -27.616 -5.029 45.117 1.00 80.50 77 VAL A O 1
ATOM 625 N N . ASN A 1 78 ? -25.400 -4.948 45.408 1.00 84.38 78 ASN A N 1
ATOM 626 C CA . ASN A 1 78 ? -25.115 -4.515 44.038 1.00 84.38 78 ASN A CA 1
ATOM 627 C C . ASN A 1 78 ? -25.081 -5.734 43.098 1.00 84.38 78 ASN A C 1
ATOM 629 O O . ASN A 1 78 ? -24.017 -6.310 42.846 1.00 84.38 78 ASN A O 1
ATOM 633 N N . THR A 1 79 ? -26.256 -6.134 42.602 1.00 85.62 79 THR A N 1
ATOM 634 C CA . THR A 1 79 ? -26.444 -7.307 41.732 1.00 85.62 79 THR A CA 1
ATOM 635 C C . THR A 1 79 ? -25.571 -7.231 40.474 1.00 85.62 79 THR A C 1
ATOM 637 O O . THR A 1 79 ? -24.902 -8.206 40.130 1.00 85.62 79 THR A O 1
ATOM 640 N N . ALA A 1 80 ? -25.474 -6.059 39.835 1.00 86.50 80 ALA A N 1
ATOM 641 C CA . ALA A 1 80 ? -24.669 -5.863 38.628 1.00 86.50 80 ALA A CA 1
ATOM 642 C C . ALA A 1 80 ? -23.176 -6.176 38.848 1.00 86.50 80 ALA A C 1
ATOM 644 O O . ALA A 1 80 ? -22.576 -6.916 38.065 1.00 86.50 80 ALA A O 1
ATOM 645 N N . ALA A 1 81 ? -22.587 -5.686 39.945 1.00 86.38 81 ALA A N 1
ATOM 646 C CA . ALA A 1 81 ? -21.177 -5.928 40.261 1.00 86.38 81 ALA A CA 1
ATOM 647 C C . ALA A 1 81 ? -20.878 -7.414 40.535 1.00 86.38 81 ALA A C 1
ATOM 649 O O . ALA A 1 81 ? -19.840 -7.930 40.112 1.00 86.38 81 ALA A O 1
ATOM 650 N N . LEU A 1 82 ? -21.799 -8.125 41.197 1.00 87.31 82 LEU A N 1
ATOM 651 C CA . LEU A 1 82 ? -21.677 -9.567 41.432 1.00 87.31 82 LEU A CA 1
ATOM 652 C C . LEU A 1 82 ? -21.715 -10.359 40.119 1.00 87.31 82 LEU A C 1
ATOM 654 O O . LEU A 1 82 ? -20.886 -11.251 39.915 1.00 87.31 82 LEU A O 1
ATOM 658 N N . ILE A 1 83 ? -22.639 -10.014 39.216 1.00 90.12 83 ILE A N 1
ATOM 659 C CA . ILE A 1 83 ? -22.760 -10.660 37.903 1.00 90.12 83 ILE A CA 1
ATOM 660 C C . ILE A 1 83 ? -21.486 -10.449 37.083 1.00 90.12 83 ILE A C 1
ATOM 662 O O . ILE A 1 83 ? -20.939 -11.419 36.552 1.00 90.12 83 ILE A O 1
ATOM 666 N N . GLU A 1 84 ? -20.981 -9.215 37.003 1.00 87.81 84 GLU A N 1
ATOM 667 C CA . GLU A 1 84 ? -19.745 -8.907 36.275 1.00 87.81 84 GLU A CA 1
ATOM 668 C C . GLU A 1 84 ? -18.539 -9.662 36.842 1.00 87.81 84 GLU A C 1
ATOM 670 O O . GLU A 1 84 ? -17.751 -10.240 36.085 1.00 87.81 84 GLU A O 1
ATOM 675 N N . GLN A 1 85 ? -18.414 -9.725 38.170 1.00 86.25 85 GLN A N 1
ATOM 676 C CA . GLN A 1 85 ? -17.321 -10.439 38.817 1.00 86.25 85 GLN A CA 1
ATOM 677 C C . GLN A 1 85 ? -17.351 -11.939 38.485 1.00 86.25 85 GLN A C 1
ATOM 679 O O . GLN A 1 85 ? -16.327 -12.495 38.085 1.00 86.25 85 GLN A O 1
ATOM 684 N N . VAL A 1 86 ? -18.506 -12.603 38.610 1.00 86.50 86 VAL A N 1
ATOM 685 C CA . VAL A 1 86 ? -18.629 -14.043 38.314 1.00 86.50 86 VAL A CA 1
ATOM 686 C C . VAL A 1 86 ? -18.465 -14.323 36.815 1.00 86.50 86 VAL A C 1
ATOM 688 O O . VAL A 1 86 ? -17.839 -15.317 36.438 1.00 86.50 86 VAL A O 1
ATOM 691 N N . TYR A 1 87 ? -18.954 -13.433 35.947 1.00 87.81 87 TYR A N 1
ATOM 692 C CA . TYR A 1 87 ? -18.759 -13.532 34.500 1.00 87.81 87 TYR A CA 1
ATOM 693 C C . TYR A 1 87 ? -17.270 -13.512 34.121 1.00 87.81 87 TYR A C 1
ATOM 695 O O . TYR A 1 87 ? -16.827 -14.343 33.325 1.00 87.81 87 TYR A O 1
ATOM 703 N N . ASN A 1 88 ? -16.477 -12.628 34.734 1.00 84.56 88 ASN A N 1
ATOM 704 C CA . ASN A 1 88 ? -15.047 -12.483 34.438 1.00 84.56 88 ASN A CA 1
ATOM 705 C C . ASN A 1 88 ? -14.199 -13.702 34.833 1.00 84.56 88 ASN A C 1
ATOM 707 O O . ASN A 1 88 ? -13.126 -13.914 34.262 1.00 84.56 88 ASN A O 1
ATOM 711 N N . TYR A 1 89 ? -14.675 -14.536 35.761 1.00 82.56 89 TYR A N 1
ATOM 712 C CA . TYR A 1 89 ? -14.009 -15.793 36.112 1.00 82.56 89 TYR A CA 1
ATOM 713 C C . TYR A 1 89 ? -14.261 -16.923 35.103 1.00 82.56 89 TYR A C 1
ATOM 715 O O . TYR A 1 89 ? -13.539 -17.924 35.127 1.00 82.56 89 TYR A O 1
ATOM 723 N N . GLN A 1 90 ? -15.231 -16.782 34.191 1.00 83.94 90 GLN A N 1
ATOM 724 C CA . GLN A 1 90 ? -15.515 -17.815 33.197 1.00 83.94 90 GLN A CA 1
ATOM 725 C C . GLN A 1 90 ? -14.457 -17.875 32.088 1.00 83.94 90 GLN A C 1
ATOM 727 O O . GLN A 1 90 ? -13.991 -16.864 31.553 1.00 83.94 90 GLN A O 1
ATOM 732 N N . LYS A 1 91 ? -14.094 -19.106 31.711 1.00 84.19 91 LYS A N 1
ATOM 733 C CA . LYS A 1 91 ? -13.066 -19.397 30.704 1.00 84.19 91 LYS A CA 1
ATOM 734 C C . LYS A 1 91 ? -13.573 -20.402 29.674 1.00 84.19 91 LYS A C 1
ATOM 736 O O . LYS A 1 91 ? -14.298 -21.336 30.009 1.00 84.19 91 LYS A O 1
ATOM 741 N N . ILE A 1 92 ? -13.152 -20.232 28.420 1.00 79.44 92 ILE A N 1
ATOM 742 C CA . ILE A 1 92 ? -13.253 -21.248 27.362 1.00 79.44 92 ILE A CA 1
ATOM 743 C C . ILE A 1 92 ? -11.825 -21.675 27.016 1.00 79.44 92 ILE A C 1
ATOM 745 O O . ILE A 1 92 ? -11.061 -20.927 26.403 1.00 79.44 92 ILE A O 1
ATOM 749 N N . GLY A 1 93 ? -11.448 -22.888 27.430 1.00 78.50 93 GLY A N 1
ATOM 750 C CA . GLY A 1 93 ? -10.083 -23.388 27.265 1.00 78.50 93 GLY A CA 1
ATOM 751 C C . GLY A 1 93 ? -9.070 -22.536 28.038 1.00 78.50 93 GLY A C 1
ATOM 752 O O . GLY A 1 93 ? -9.165 -22.416 29.256 1.00 78.50 93 GLY A O 1
ATOM 753 N N . LEU A 1 94 ? -8.105 -21.945 27.326 1.00 77.00 94 LEU A N 1
ATOM 754 C CA . LEU A 1 94 ? -7.037 -21.113 27.902 1.00 77.00 94 LEU A CA 1
ATOM 755 C C . LEU A 1 94 ? -7.400 -19.623 28.030 1.00 77.00 94 LEU A C 1
ATOM 757 O O . LEU A 1 94 ? -6.676 -18.888 28.697 1.00 77.00 94 LEU A O 1
ATOM 761 N N . PHE A 1 95 ? -8.496 -19.171 27.413 1.00 83.62 95 PHE A N 1
ATOM 762 C CA . PHE A 1 95 ? -8.833 -17.749 27.306 1.00 83.62 95 PHE A CA 1
ATOM 763 C C . PHE A 1 95 ? -10.087 -17.398 28.116 1.00 83.62 95 PHE A C 1
ATOM 765 O O . PHE A 1 95 ? -11.048 -18.174 28.170 1.00 83.62 95 PHE A O 1
ATOM 772 N N . SER A 1 96 ? -10.095 -16.215 28.736 1.00 86.12 96 SER A N 1
ATOM 773 C CA . SER A 1 96 ? -11.304 -15.674 29.373 1.00 86.12 96 SER A CA 1
ATOM 774 C C . SER A 1 96 ? -12.289 -15.132 28.333 1.00 86.12 96 SER A C 1
ATOM 776 O O . SER A 1 96 ? -11.912 -14.829 27.197 1.00 86.12 96 SER A O 1
ATOM 778 N N . TYR A 1 97 ? -13.564 -14.995 28.707 1.00 88.06 97 TYR A N 1
ATOM 779 C CA . TYR A 1 97 ? -14.595 -14.493 27.788 1.00 88.06 97 TYR A CA 1
ATOM 780 C C . TYR A 1 97 ? -14.259 -13.100 27.242 1.00 88.06 97 TYR A C 1
ATOM 782 O O . TYR A 1 97 ? -14.335 -12.882 26.032 1.00 88.06 97 TYR A O 1
ATOM 790 N N . ASP A 1 98 ? -13.803 -12.194 28.106 1.00 86.56 98 ASP A N 1
ATOM 791 C CA . ASP A 1 98 ? -13.421 -10.837 27.706 1.00 86.56 98 ASP A CA 1
ATOM 792 C C . ASP A 1 98 ? -12.167 -10.818 26.815 1.00 86.56 98 ASP A C 1
ATOM 794 O O . ASP A 1 98 ? -12.099 -10.038 25.864 1.00 86.56 98 ASP A O 1
ATOM 798 N N . GLN A 1 99 ? -11.193 -11.709 27.051 1.00 88.31 99 GLN A N 1
ATOM 799 C CA . GLN A 1 99 ? -10.022 -11.845 26.174 1.00 88.31 99 GLN A CA 1
ATOM 800 C C . GLN A 1 99 ? -10.420 -12.307 24.772 1.00 88.31 99 GLN A C 1
ATOM 802 O O . GLN A 1 99 ? -9.922 -11.767 23.783 1.00 88.31 99 GLN A O 1
ATOM 807 N N . ILE A 1 100 ? -11.334 -13.278 24.677 1.00 90.06 100 ILE A N 1
ATOM 808 C CA . ILE A 1 100 ? -11.863 -13.751 23.394 1.00 90.06 100 ILE A CA 1
ATOM 809 C C . ILE A 1 100 ? -12.597 -12.614 22.681 1.00 90.06 100 ILE A C 1
ATOM 811 O O . ILE A 1 100 ? -12.373 -12.395 21.490 1.00 90.06 100 ILE A O 1
ATOM 815 N N . GLU A 1 101 ? -13.451 -11.872 23.387 1.00 89.31 101 GLU A N 1
ATOM 816 C CA . GLU A 1 101 ? -14.208 -10.760 22.808 1.00 89.31 101 GLU A CA 1
ATOM 817 C C . GLU A 1 101 ? -13.284 -9.644 22.301 1.00 89.31 101 GLU A C 1
ATOM 819 O O . GLU A 1 101 ? -13.434 -9.189 21.163 1.00 89.31 101 GLU A O 1
ATOM 824 N N . TYR A 1 102 ? -12.271 -9.274 23.089 1.00 90.12 102 TYR A N 1
ATOM 825 C CA . TYR A 1 102 ? -11.255 -8.305 22.691 1.00 90.12 102 TYR A CA 1
ATOM 826 C C . TYR A 1 102 ? -10.451 -8.777 21.473 1.00 90.12 102 TYR A C 1
ATOM 828 O O . TYR A 1 102 ? -10.330 -8.040 20.491 1.00 90.12 102 TYR A O 1
ATOM 836 N N . PHE A 1 103 ? -9.952 -10.018 21.488 1.00 90.19 103 PHE A N 1
ATOM 837 C CA . PHE A 1 103 ? -9.180 -10.588 20.382 1.00 90.19 103 PHE A CA 1
ATOM 838 C C . PHE A 1 103 ? -9.994 -10.631 19.083 1.00 90.19 103 PHE A C 1
ATOM 840 O O . PHE A 1 103 ? -9.524 -10.178 18.041 1.00 90.19 103 PHE A O 1
ATOM 847 N N . CYS A 1 104 ? -11.251 -11.086 19.149 1.00 90.31 104 CYS A N 1
ATOM 848 C CA . CYS A 1 104 ? -12.146 -11.126 17.990 1.00 90.31 104 CYS A CA 1
ATOM 849 C C . CYS A 1 104 ? -12.446 -9.728 17.428 1.00 90.31 104 CYS A C 1
ATOM 851 O O . CYS A 1 104 ? -12.663 -9.601 16.224 1.00 90.31 104 CYS A O 1
ATOM 853 N N . ARG A 1 105 ? -12.459 -8.687 18.274 1.00 90.31 105 ARG A N 1
ATOM 854 C CA . ARG A 1 105 ? -12.682 -7.294 17.860 1.00 90.31 105 ARG A CA 1
ATOM 855 C C . ARG A 1 105 ? -11.456 -6.678 17.185 1.00 90.31 105 ARG A C 1
ATOM 857 O O . ARG A 1 105 ? -11.610 -5.912 16.240 1.00 90.31 105 ARG A O 1
ATOM 864 N N . VAL A 1 106 ? -10.254 -6.988 17.669 1.00 92.38 106 VAL A N 1
ATOM 865 C CA . VAL A 1 106 ? -9.002 -6.392 17.170 1.00 92.38 106 VAL A CA 1
ATOM 866 C C . VAL A 1 106 ? -8.465 -7.118 15.934 1.00 92.38 106 VAL A C 1
ATOM 868 O O . VAL A 1 106 ? -7.899 -6.469 15.053 1.00 92.38 106 VAL A O 1
ATOM 871 N N . LEU A 1 107 ? -8.660 -8.438 15.825 1.00 92.31 107 LEU A N 1
ATOM 872 C CA . LEU A 1 107 ? -8.050 -9.240 14.760 1.00 92.31 107 LEU A CA 1
ATOM 873 C C . LEU A 1 107 ? -8.374 -8.762 13.329 1.00 92.31 107 LEU A C 1
ATOM 875 O O . LEU A 1 107 ? -7.439 -8.705 12.534 1.00 92.31 107 LEU A O 1
ATOM 879 N N . PRO A 1 108 ? -9.613 -8.370 12.959 1.00 93.50 108 PRO A N 1
ATOM 880 C CA . PRO A 1 108 ? -9.888 -7.877 11.607 1.00 93.50 108 PRO A CA 1
ATOM 881 C C . PRO A 1 108 ? -9.025 -6.672 11.218 1.00 93.50 108 PRO A C 1
ATOM 883 O O . PRO A 1 108 ? -8.484 -6.628 10.111 1.00 93.50 108 PRO A O 1
ATOM 886 N N . ASN A 1 109 ? -8.841 -5.728 12.144 1.00 92.62 109 ASN A N 1
ATOM 887 C CA . ASN A 1 109 ? -7.994 -4.555 11.928 1.00 92.62 109 ASN A CA 1
ATOM 888 C C . ASN A 1 109 ? -6.516 -4.952 11.832 1.00 92.62 109 ASN A C 1
ATOM 890 O O . ASN A 1 109 ? -5.782 -4.406 11.012 1.00 92.62 109 ASN A O 1
ATOM 894 N N . LEU A 1 110 ? -6.089 -5.936 12.626 1.00 91.56 110 LEU A N 1
ATOM 895 C CA . LEU A 1 110 ? -4.729 -6.466 12.586 1.00 91.56 110 LEU A CA 1
ATOM 896 C C . LEU A 1 110 ? -4.431 -7.186 11.259 1.00 91.56 110 LEU A C 1
ATOM 898 O O . LEU A 1 110 ? -3.372 -6.975 10.680 1.00 91.56 110 LEU A O 1
ATOM 902 N N . LEU A 1 111 ? -5.369 -7.985 10.739 1.00 91.38 111 LEU A N 1
ATOM 903 C CA . LEU A 1 111 ? -5.241 -8.658 9.440 1.00 91.38 111 LEU A CA 1
ATOM 904 C C . LEU A 1 111 ? -5.177 -7.662 8.283 1.00 91.38 111 LEU A C 1
ATOM 906 O O . LEU A 1 111 ? -4.392 -7.853 7.355 1.00 91.38 111 LEU A O 1
ATOM 910 N N . LEU A 1 112 ? -5.962 -6.584 8.357 1.00 91.44 112 LEU A N 1
ATOM 911 C CA . LEU A 1 112 ? -5.890 -5.488 7.395 1.00 91.44 112 LEU A CA 1
ATOM 912 C C . LEU A 1 112 ? -4.513 -4.816 7.460 1.00 91.44 112 LEU A C 1
ATOM 914 O O . LEU A 1 112 ? -3.859 -4.673 6.429 1.00 91.44 112 LEU A O 1
ATOM 918 N N . ALA A 1 113 ? -4.034 -4.481 8.662 1.00 91.19 113 ALA A N 1
ATOM 919 C CA . ALA A 1 113 ? -2.713 -3.890 8.863 1.00 91.19 113 ALA A CA 1
ATOM 920 C C . ALA A 1 113 ? -1.577 -4.807 8.374 1.00 91.19 113 ALA A C 1
ATOM 922 O O . ALA A 1 113 ? -0.674 -4.335 7.688 1.00 91.19 113 ALA A O 1
ATOM 923 N N . PHE A 1 114 ? -1.634 -6.114 8.649 1.00 87.56 114 PHE A N 1
ATOM 924 C CA . PHE A 1 114 ? -0.659 -7.084 8.144 1.00 87.56 114 PHE A CA 1
ATOM 925 C C . PHE A 1 114 ? -0.724 -7.253 6.625 1.00 87.56 114 PHE A C 1
ATOM 927 O O . PHE A 1 114 ? 0.322 -7.352 5.985 1.00 87.56 114 PHE A O 1
ATOM 934 N N . GLY A 1 115 ? -1.919 -7.227 6.031 1.00 87.50 115 GLY A N 1
ATOM 935 C CA . GLY A 1 115 ? -2.078 -7.219 4.577 1.00 87.50 115 GLY A CA 1
ATOM 936 C C . GLY A 1 115 ? -1.439 -5.985 3.932 1.00 87.50 115 GLY A C 1
ATOM 937 O O . GLY A 1 115 ? -0.786 -6.089 2.894 1.00 87.50 115 GLY A O 1
ATOM 938 N N . LEU A 1 116 ? -1.572 -4.819 4.566 1.00 89.19 116 LEU A N 1
ATOM 939 C CA . LEU A 1 116 ? -0.985 -3.558 4.105 1.00 89.19 116 LEU A CA 1
ATOM 940 C C . LEU A 1 116 ? 0.545 -3.539 4.294 1.00 89.19 116 LEU A C 1
ATOM 942 O O . LEU A 1 116 ? 1.283 -3.170 3.379 1.00 89.19 116 LEU A O 1
ATOM 946 N N . LEU A 1 117 ? 1.029 -4.024 5.443 1.00 85.56 117 LEU A N 1
ATOM 947 C CA . LEU A 1 117 ? 2.453 -4.216 5.733 1.00 85.56 117 LEU A CA 1
ATOM 948 C C . LEU A 1 117 ? 3.113 -5.157 4.716 1.00 85.56 117 LEU A C 1
ATOM 950 O O . LEU A 1 117 ? 4.210 -4.870 4.243 1.00 85.56 117 LEU A O 1
ATOM 954 N N . GLY A 1 118 ? 2.437 -6.248 4.343 1.00 81.06 118 GLY A N 1
ATOM 955 C CA . GLY A 1 118 ? 2.914 -7.189 3.328 1.00 81.06 118 GLY A CA 1
ATOM 956 C C . GLY A 1 118 ? 3.163 -6.520 1.973 1.00 81.06 118 GLY A C 1
ATOM 957 O O . GLY A 1 118 ? 4.209 -6.747 1.364 1.00 81.06 118 GLY A O 1
ATOM 958 N N . THR A 1 119 ? 2.261 -5.636 1.535 1.00 86.44 119 THR A N 1
ATOM 959 C CA . THR A 1 119 ? 2.442 -4.844 0.306 1.00 86.44 119 THR A CA 1
ATOM 960 C C . THR A 1 119 ? 3.640 -3.913 0.406 1.00 86.44 119 THR A C 1
ATOM 962 O O . THR A 1 119 ? 4.472 -3.887 -0.499 1.00 86.44 119 THR A O 1
ATOM 965 N N . PHE A 1 120 ? 3.761 -3.171 1.510 1.00 86.19 120 PHE A N 1
ATOM 966 C CA . PHE A 1 120 ? 4.879 -2.248 1.700 1.00 86.19 120 PHE A CA 1
ATOM 967 C C . PHE A 1 120 ? 6.226 -2.968 1.719 1.00 86.19 120 PHE A C 1
ATOM 969 O O . PHE A 1 120 ? 7.156 -2.542 1.032 1.00 86.19 120 PHE A O 1
ATOM 976 N N . LEU A 1 121 ? 6.328 -4.083 2.444 1.00 80.00 121 LEU A N 1
ATOM 977 C CA . LEU A 1 121 ? 7.539 -4.901 2.467 1.00 80.00 121 LEU A CA 1
ATOM 978 C C . LEU A 1 121 ? 7.853 -5.471 1.083 1.00 80.00 121 LEU A C 1
ATOM 980 O O . LEU A 1 121 ? 8.997 -5.409 0.643 1.00 80.00 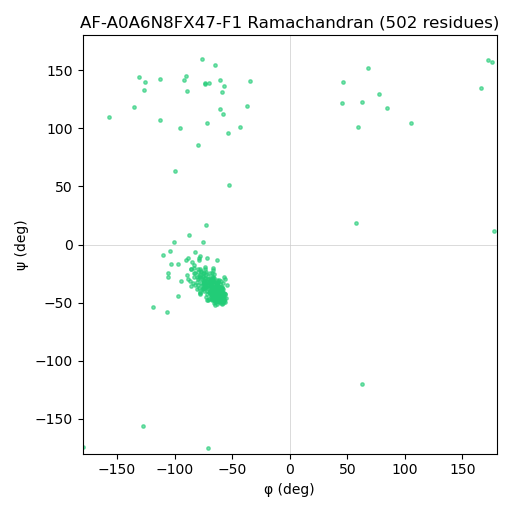121 LEU A O 1
ATOM 984 N N . GLY A 1 122 ? 6.848 -5.973 0.366 1.00 79.94 122 GLY A N 1
ATOM 985 C CA . GLY A 1 122 ? 7.048 -6.551 -0.958 1.00 79.94 122 GLY A CA 1
ATOM 986 C C . GLY A 1 122 ? 7.485 -5.540 -2.019 1.00 79.94 122 GLY A C 1
ATOM 987 O O . GLY A 1 122 ? 8.410 -5.827 -2.775 1.00 79.94 122 GLY A O 1
ATOM 988 N N . ILE A 1 123 ? 6.893 -4.340 -2.041 1.00 83.25 123 ILE A N 1
ATOM 989 C CA . ILE A 1 123 ? 7.336 -3.251 -2.928 1.00 83.25 123 ILE A CA 1
ATOM 990 C C . ILE A 1 123 ? 8.755 -2.802 -2.555 1.00 83.25 123 ILE A C 1
ATOM 992 O O . ILE A 1 123 ? 9.588 -2.612 -3.437 1.00 83.25 123 ILE A O 1
ATOM 996 N N . THR A 1 124 ? 9.065 -2.684 -1.261 1.00 81.44 124 THR A N 1
ATOM 997 C CA . THR A 1 124 ? 10.402 -2.275 -0.792 1.00 81.44 124 THR A CA 1
ATOM 998 C C . THR A 1 124 ? 11.481 -3.280 -1.205 1.00 81.44 124 THR A C 1
ATOM 1000 O O . THR A 1 124 ? 12.535 -2.890 -1.709 1.00 81.44 124 THR A O 1
ATOM 1003 N N . LEU A 1 125 ? 11.220 -4.580 -1.034 1.00 76.31 125 LEU A N 1
ATOM 1004 C CA . LEU A 1 125 ? 12.136 -5.641 -1.456 1.00 76.31 125 LEU A CA 1
ATOM 1005 C C . LEU A 1 125 ? 12.289 -5.687 -2.979 1.00 76.31 125 LEU A C 1
ATOM 1007 O O . LEU A 1 125 ? 13.410 -5.835 -3.465 1.00 76.31 125 LEU A O 1
ATOM 1011 N N . ASN A 1 126 ? 11.192 -5.502 -3.721 1.00 81.75 126 ASN A N 1
ATOM 1012 C CA . ASN A 1 126 ? 11.223 -5.408 -5.177 1.00 81.75 126 ASN A CA 1
ATOM 1013 C C . ASN A 1 126 ? 12.126 -4.253 -5.629 1.00 81.75 126 ASN A C 1
ATOM 1015 O O . ASN A 1 126 ? 13.048 -4.497 -6.398 1.00 81.75 126 ASN A O 1
ATOM 1019 N N . LEU A 1 127 ? 11.944 -3.036 -5.105 1.00 81.62 127 LEU A N 1
ATOM 1020 C CA . LEU A 1 127 ? 12.762 -1.875 -5.480 1.00 81.62 127 LEU A CA 1
ATOM 1021 C C . LEU A 1 127 ? 14.258 -2.095 -5.210 1.00 81.62 127 LEU A C 1
ATOM 1023 O O . LEU A 1 127 ? 15.092 -1.686 -6.016 1.00 81.62 127 LEU A O 1
ATOM 1027 N N . ASN A 1 128 ? 14.605 -2.771 -4.111 1.00 77.00 128 ASN A N 1
ATOM 1028 C CA . ASN A 1 128 ? 15.993 -3.113 -3.797 1.00 77.00 128 ASN A CA 1
ATOM 1029 C C . ASN A 1 128 ? 16.577 -4.108 -4.821 1.00 77.00 128 ASN A C 1
ATOM 1031 O O . ASN A 1 128 ? 17.641 -3.865 -5.387 1.00 77.00 128 ASN A O 1
ATOM 1035 N N . GLN A 1 129 ? 15.848 -5.183 -5.138 1.00 74.56 129 GLN A N 1
ATOM 1036 C CA . GLN A 1 129 ? 16.272 -6.175 -6.136 1.00 74.56 129 GLN A CA 1
ATOM 1037 C C . GLN A 1 129 ? 16.341 -5.597 -7.556 1.00 74.56 129 GLN A C 1
ATOM 1039 O O . GLN A 1 129 ? 17.251 -5.923 -8.319 1.00 74.56 129 GLN A O 1
ATOM 1044 N N . LEU A 1 130 ? 15.404 -4.719 -7.913 1.00 78.06 130 LEU A N 1
ATOM 1045 C CA . LEU A 1 130 ? 15.339 -4.066 -9.219 1.00 78.06 130 LEU A CA 1
ATOM 1046 C C . LEU A 1 130 ? 16.501 -3.072 -9.378 1.00 78.06 130 LEU A C 1
ATOM 1048 O O . LEU A 1 130 ? 17.164 -3.074 -10.411 1.00 78.06 130 LEU A O 1
ATOM 1052 N N . SER A 1 131 ? 16.832 -2.320 -8.323 1.00 75.06 131 SER A N 1
ATOM 1053 C CA . SER A 1 131 ? 18.031 -1.472 -8.265 1.00 75.06 131 SER A CA 1
ATOM 1054 C C . SER A 1 131 ? 19.325 -2.277 -8.465 1.00 75.06 131 SER A C 1
ATOM 1056 O O . SER A 1 131 ? 20.151 -1.931 -9.313 1.00 75.06 131 SER A O 1
ATOM 1058 N N . GLN A 1 132 ? 19.480 -3.403 -7.758 1.00 73.25 132 GLN A N 1
ATOM 1059 C CA . GLN A 1 132 ? 20.648 -4.286 -7.902 1.00 73.25 132 GLN A CA 1
ATOM 1060 C C . GLN A 1 132 ? 20.740 -4.908 -9.304 1.00 73.25 132 GLN A C 1
ATOM 1062 O O . GLN A 1 132 ? 21.818 -4.962 -9.890 1.00 73.25 132 GLN A O 1
ATOM 1067 N N . THR A 1 133 ? 19.607 -5.327 -9.871 1.00 74.00 133 THR A N 1
ATOM 1068 C CA . THR A 1 133 ? 19.536 -5.908 -11.219 1.00 74.00 133 THR A CA 1
ATOM 1069 C C . THR A 1 133 ? 19.919 -4.892 -12.292 1.00 74.00 133 THR A C 1
ATOM 1071 O O . THR A 1 133 ? 20.741 -5.200 -13.151 1.00 74.00 133 THR A O 1
ATOM 1074 N N . ILE A 1 134 ? 19.384 -3.667 -12.221 1.00 71.00 134 ILE A N 1
ATOM 1075 C CA . ILE A 1 134 ? 19.752 -2.572 -13.132 1.00 71.00 134 ILE A CA 1
ATOM 1076 C C . ILE A 1 134 ? 21.251 -2.260 -13.025 1.00 71.00 134 ILE A C 1
ATOM 1078 O O . ILE A 1 134 ? 21.918 -2.106 -14.047 1.00 71.00 134 ILE A O 1
ATOM 1082 N N . THR A 1 135 ? 21.793 -2.215 -11.804 1.00 68.44 135 THR A N 1
ATOM 1083 C CA . THR A 1 135 ? 23.223 -1.945 -11.569 1.00 68.44 135 THR A CA 1
ATOM 1084 C C . THR A 1 135 ? 24.117 -3.037 -12.168 1.00 68.44 135 THR A C 1
ATOM 1086 O O . THR A 1 135 ? 25.132 -2.726 -12.785 1.00 68.44 135 THR A O 1
ATOM 1089 N N . ASN A 1 136 ? 23.728 -4.308 -12.041 1.00 66.31 136 ASN A N 1
ATOM 1090 C CA . ASN A 1 136 ? 24.510 -5.442 -12.544 1.00 66.31 136 ASN A CA 1
ATOM 1091 C C . ASN A 1 136 ? 24.442 -5.588 -14.074 1.00 66.31 136 ASN A C 1
ATOM 1093 O O . ASN A 1 136 ? 25.429 -5.961 -14.703 1.00 66.31 136 ASN A O 1
ATOM 1097 N N . VAL A 1 137 ? 23.303 -5.264 -14.689 1.00 63.94 137 VAL A N 1
ATOM 1098 C CA . VAL A 1 137 ? 23.137 -5.278 -16.154 1.00 63.94 137 VAL A CA 1
ATOM 1099 C C . VAL A 1 137 ? 23.933 -4.157 -16.821 1.00 63.94 137 VAL A C 1
ATOM 1101 O O . VAL A 1 137 ? 24.433 -4.343 -17.923 1.00 63.94 137 VAL A O 1
ATOM 1104 N N . ALA A 1 138 ? 24.138 -3.023 -16.146 1.00 59.16 138 ALA A N 1
ATOM 1105 C CA . ALA A 1 138 ? 25.028 -1.974 -16.643 1.00 59.16 138 ALA A CA 1
ATOM 1106 C C . ALA A 1 138 ? 26.505 -2.423 -16.760 1.00 59.16 138 ALA A C 1
ATOM 1108 O O . ALA A 1 138 ? 27.299 -1.718 -17.379 1.00 59.16 138 ALA A O 1
ATOM 1109 N N . GLN A 1 139 ? 26.882 -3.571 -16.175 1.00 57.22 139 GLN A N 1
ATOM 1110 C CA . GLN A 1 139 ? 28.251 -4.101 -16.169 1.00 57.22 139 GLN A CA 1
ATOM 1111 C C . GLN A 1 139 ? 28.464 -5.366 -17.022 1.00 57.22 139 GLN A C 1
ATOM 1113 O O . GLN A 1 139 ? 29.616 -5.757 -17.207 1.00 57.22 139 GLN A O 1
ATOM 1118 N N . LEU A 1 140 ? 27.413 -6.008 -17.549 1.00 52.19 140 LEU A N 1
ATOM 1119 C CA . LEU A 1 140 ? 27.521 -7.254 -18.321 1.00 52.19 140 LEU A CA 1
ATOM 1120 C C . LEU A 1 140 ? 26.853 -7.118 -19.697 1.00 52.19 140 LEU A C 1
ATOM 1122 O O . LEU A 1 140 ? 25.784 -6.528 -19.807 1.00 52.19 140 LEU A O 1
ATOM 1126 N N . ASP A 1 141 ? 27.498 -7.688 -20.719 1.00 52.78 141 ASP A N 1
ATOM 1127 C CA . ASP A 1 141 ? 27.113 -7.689 -22.138 1.00 52.78 141 ASP A CA 1
ATOM 1128 C C . ASP A 1 141 ? 25.599 -7.730 -22.413 1.00 52.78 141 ASP A C 1
ATOM 1130 O O . ASP A 1 141 ? 24.856 -8.472 -21.768 1.00 52.78 141 ASP A O 1
ATOM 1134 N N . ASN A 1 142 ? 25.197 -6.966 -23.438 1.00 56.16 142 ASN A N 1
ATOM 1135 C CA . ASN A 1 142 ? 23.852 -6.643 -23.946 1.00 56.16 142 ASN A CA 1
ATOM 1136 C C . ASN A 1 142 ? 22.912 -7.838 -24.260 1.00 56.16 142 ASN A C 1
ATOM 1138 O O . ASN A 1 142 ? 22.322 -7.907 -25.338 1.00 56.16 142 ASN A O 1
ATOM 1142 N N . ASN A 1 143 ? 22.722 -8.781 -23.342 1.00 61.19 143 ASN A N 1
ATOM 1143 C CA . ASN A 1 143 ? 21.791 -9.893 -23.494 1.00 61.19 143 ASN A CA 1
ATOM 1144 C C . ASN A 1 143 ? 20.456 -9.546 -22.832 1.00 61.19 143 ASN A C 1
ATOM 1146 O O . ASN A 1 143 ? 20.280 -9.669 -21.623 1.00 61.19 143 ASN A O 1
ATOM 1150 N N . ILE A 1 144 ? 19.485 -9.143 -23.649 1.00 64.88 144 ILE A N 1
ATOM 1151 C CA . ILE A 1 144 ? 18.106 -8.844 -23.227 1.00 64.88 144 ILE A CA 1
ATOM 1152 C C . ILE A 1 144 ? 17.454 -10.048 -22.517 1.00 64.88 144 ILE A C 1
ATOM 1154 O O . ILE A 1 144 ? 16.665 -9.866 -21.590 1.00 64.88 144 ILE A O 1
ATOM 1158 N N . ASP A 1 145 ? 17.843 -11.274 -22.871 1.00 67.31 145 ASP A N 1
ATOM 1159 C CA . ASP A 1 145 ? 17.343 -12.499 -22.237 1.00 67.31 145 ASP A CA 1
ATOM 1160 C C . ASP A 1 145 ? 17.794 -12.646 -20.774 1.00 67.31 145 ASP A C 1
ATOM 1162 O O . ASP A 1 145 ? 17.059 -13.181 -19.941 1.00 67.31 145 ASP A O 1
ATOM 1166 N N . SER A 1 146 ? 18.981 -12.137 -20.419 1.00 64.56 146 SER A N 1
ATOM 1167 C CA . SER A 1 146 ? 19.445 -12.136 -19.025 1.00 64.56 146 SER A CA 1
ATOM 1168 C C . SER A 1 146 ? 18.696 -11.082 -18.205 1.00 64.56 146 SER A C 1
ATOM 1170 O O . SER A 1 146 ? 18.303 -11.345 -17.070 1.00 64.56 146 SER A O 1
ATOM 1172 N N . LEU A 1 147 ? 18.391 -9.928 -18.807 1.00 68.31 147 LEU A N 1
ATOM 1173 C CA . LEU A 1 147 ? 17.531 -8.892 -18.233 1.00 68.31 147 LEU A CA 1
ATOM 1174 C C . LEU A 1 147 ? 16.119 -9.409 -17.946 1.00 68.31 147 LEU A C 1
ATOM 1176 O O . LEU A 1 147 ? 15.605 -9.206 -16.849 1.00 68.31 147 LEU A O 1
ATOM 1180 N N . LEU A 1 148 ? 15.500 -10.099 -18.908 1.00 68.62 148 LEU A N 1
ATOM 1181 C CA . LEU A 1 148 ? 14.147 -10.633 -18.755 1.00 68.62 148 LEU A CA 1
ATOM 1182 C C . LEU A 1 148 ? 14.075 -11.674 -17.629 1.00 68.62 148 LEU A C 1
ATOM 1184 O O . LEU A 1 148 ? 13.184 -11.600 -16.780 1.00 68.62 148 LEU A O 1
ATOM 1188 N N . ASN A 1 149 ? 15.052 -12.584 -17.566 1.00 69.12 149 ASN A N 1
ATOM 1189 C CA . ASN A 1 149 ? 15.150 -13.571 -16.489 1.00 69.12 149 ASN A CA 1
ATOM 1190 C C . ASN A 1 149 ? 15.395 -12.914 -15.118 1.00 69.12 149 ASN A C 1
ATOM 1192 O O . ASN A 1 149 ? 14.815 -13.339 -14.118 1.00 69.12 149 ASN A O 1
ATOM 1196 N N . ASN A 1 150 ? 16.183 -11.836 -15.061 1.00 68.94 150 ASN A N 1
ATOM 1197 C CA . ASN A 1 150 ? 16.446 -11.111 -13.815 1.00 68.94 150 ASN A CA 1
ATOM 1198 C C . ASN A 1 150 ? 15.280 -10.198 -13.377 1.00 68.94 150 ASN A C 1
ATOM 1200 O O . ASN A 1 150 ? 15.136 -9.919 -12.190 1.00 68.94 150 ASN A O 1
ATOM 1204 N N . LEU A 1 151 ? 14.406 -9.767 -14.295 1.00 70.94 151 LEU A N 1
ATOM 1205 C CA . LEU A 1 151 ? 13.192 -8.992 -13.990 1.00 70.94 151 LEU A CA 1
ATOM 1206 C C . LEU A 1 151 ? 12.000 -9.865 -13.570 1.00 70.94 151 LEU A C 1
ATOM 1208 O O . LEU A 1 151 ? 11.065 -9.373 -12.930 1.00 70.94 151 LEU A O 1
ATOM 1212 N N . GLN A 1 152 ? 12.040 -11.164 -13.864 1.00 70.44 152 GLN A N 1
ATOM 1213 C CA . GLN A 1 152 ? 11.000 -12.104 -13.452 1.00 70.44 152 GLN A CA 1
ATOM 1214 C C . GLN A 1 152 ? 10.906 -12.223 -11.922 1.00 70.44 152 GLN A C 1
ATOM 1216 O O . GLN A 1 152 ? 9.802 -12.277 -11.376 1.00 70.44 152 GLN A O 1
ATOM 1221 N N . GLN A 1 153 ? 12.045 -12.211 -11.219 1.00 70.75 153 GLN A N 1
ATOM 1222 C CA . GLN A 1 153 ? 12.085 -12.369 -9.762 1.00 70.75 153 GLN A CA 1
ATOM 1223 C C . GLN A 1 153 ? 11.450 -11.174 -9.012 1.00 70.75 153 GLN A C 1
ATOM 1225 O O . GLN A 1 153 ? 10.573 -11.413 -8.173 1.00 70.75 153 GLN A O 1
ATOM 1230 N N . PRO A 1 154 ? 11.773 -9.900 -9.339 1.00 71.56 154 PRO A N 1
ATOM 1231 C CA . PRO A 1 154 ? 11.071 -8.742 -8.785 1.00 71.56 154 PRO A CA 1
ATOM 1232 C C . PRO A 1 154 ? 9.567 -8.754 -9.098 1.00 71.56 154 PRO A C 1
ATOM 1234 O O . PRO A 1 154 ? 8.745 -8.549 -8.199 1.00 71.56 154 PRO A O 1
ATOM 1237 N N . LEU A 1 155 ? 9.173 -9.037 -10.345 1.00 72.81 155 LEU A N 1
ATOM 1238 C CA . LEU A 1 155 ? 7.757 -9.083 -10.738 1.00 72.81 155 LEU A CA 1
ATOM 1239 C C . LEU A 1 155 ? 6.976 -10.151 -9.958 1.00 72.81 155 LEU A C 1
ATOM 1241 O O . LEU A 1 155 ? 5.849 -9.904 -9.517 1.00 72.81 155 LEU A O 1
ATOM 1245 N N . GLN A 1 156 ? 7.589 -11.309 -9.706 1.00 72.44 156 GLN A N 1
ATOM 1246 C CA . GLN A 1 156 ? 6.997 -12.344 -8.865 1.00 72.44 156 GLN A CA 1
ATOM 1247 C C . GLN A 1 156 ? 6.858 -11.871 -7.410 1.00 72.44 156 GLN A C 1
ATOM 1249 O O . GLN A 1 156 ? 5.786 -12.031 -6.825 1.00 72.4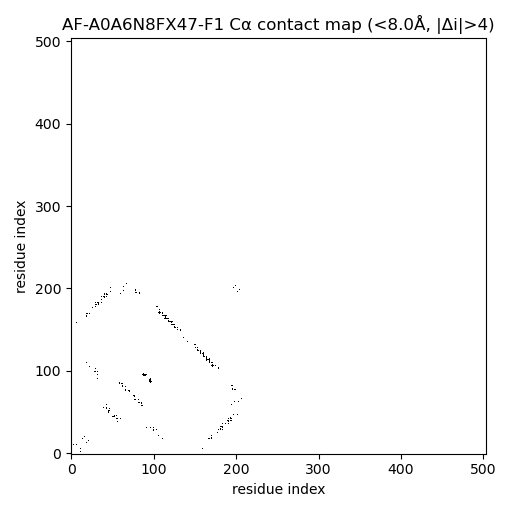4 156 GLN A O 1
ATOM 1254 N N . ALA A 1 157 ? 7.881 -11.221 -6.840 1.00 71.19 157 ALA A N 1
ATOM 1255 C CA . ALA A 1 157 ? 7.828 -10.657 -5.487 1.00 71.19 157 ALA A CA 1
ATOM 1256 C C . ALA A 1 157 ? 6.691 -9.629 -5.320 1.00 71.19 157 ALA A C 1
ATOM 1258 O O . ALA A 1 157 ? 5.994 -9.634 -4.304 1.00 71.19 157 ALA A O 1
ATOM 1259 N N . MET A 1 158 ? 6.437 -8.811 -6.346 1.00 76.56 158 MET A N 1
ATOM 1260 C CA . MET A 1 158 ? 5.311 -7.872 -6.370 1.00 76.56 158 MET A CA 1
ATOM 1261 C C . MET A 1 158 ? 3.969 -8.611 -6.366 1.00 76.56 158 MET A C 1
ATOM 1263 O O . MET A 1 158 ? 3.114 -8.327 -5.526 1.00 76.56 158 MET A O 1
ATOM 1267 N N . SER A 1 159 ? 3.791 -9.604 -7.243 1.00 75.19 159 SER A N 1
ATOM 1268 C CA . SER A 1 159 ? 2.559 -10.405 -7.286 1.00 75.19 159 SER A CA 1
ATOM 1269 C C . SER A 1 159 ? 2.273 -11.110 -5.953 1.00 75.19 159 SER A C 1
ATOM 1271 O O . SER A 1 159 ? 1.116 -11.220 -5.549 1.00 75.19 159 SER A O 1
ATOM 1273 N N . ILE A 1 160 ? 3.311 -11.573 -5.254 1.00 74.31 160 ILE A N 1
ATOM 1274 C CA . ILE A 1 160 ? 3.206 -12.218 -3.937 1.00 74.31 160 ILE A CA 1
ATOM 1275 C C . ILE A 1 160 ? 2.753 -11.213 -2.868 1.00 74.31 160 ILE A C 1
ATOM 1277 O O . ILE A 1 160 ? 1.884 -11.522 -2.045 1.00 74.31 160 ILE A O 1
ATOM 1281 N N . ALA A 1 161 ? 3.321 -10.006 -2.878 1.00 80.94 161 ALA A N 1
ATOM 1282 C CA . ALA A 1 161 ? 2.961 -8.934 -1.955 1.00 80.94 161 ALA A CA 1
ATOM 1283 C C . ALA A 1 161 ? 1.478 -8.561 -2.088 1.00 80.94 161 ALA A C 1
ATOM 1285 O O . ALA A 1 161 ? 0.747 -8.515 -1.097 1.00 80.94 161 ALA A O 1
ATOM 1286 N N . PHE A 1 162 ? 1.011 -8.410 -3.333 1.00 83.38 162 PHE A N 1
ATOM 1287 C CA . PHE A 1 162 ? -0.399 -8.168 -3.635 1.00 83.38 162 PHE A CA 1
ATOM 1288 C C . PHE A 1 162 ? -1.301 -9.325 -3.199 1.00 83.38 162 PHE A C 1
ATOM 1290 O O . PHE A 1 162 ? -2.351 -9.080 -2.607 1.00 83.38 162 PHE A O 1
ATOM 1297 N N . ALA A 1 163 ? -0.896 -10.577 -3.430 1.00 82.38 163 ALA A N 1
ATOM 1298 C CA . ALA A 1 163 ? -1.674 -11.743 -3.013 1.00 82.38 163 ALA A CA 1
ATOM 1299 C C . ALA A 1 163 ? -1.838 -11.820 -1.484 1.00 82.38 163 ALA A C 1
ATOM 1301 O O . ALA A 1 163 ? -2.930 -12.102 -0.990 1.00 82.38 163 ALA A O 1
ATOM 1302 N N . THR A 1 164 ? -0.777 -11.512 -0.732 1.00 82.19 164 THR A N 1
ATOM 1303 C CA . THR A 1 164 ? -0.797 -11.477 0.741 1.00 82.19 164 THR A CA 1
ATOM 1304 C C . THR A 1 164 ? -1.712 -10.364 1.258 1.00 82.19 164 THR A C 1
ATOM 1306 O O . THR A 1 164 ? -2.487 -10.576 2.191 1.00 82.19 164 THR A O 1
ATOM 1309 N N . SER A 1 165 ? -1.682 -9.197 0.610 1.00 89.12 165 SER A N 1
ATOM 1310 C CA . SER A 1 165 ? -2.566 -8.072 0.925 1.00 89.12 165 SER A CA 1
ATOM 1311 C C . SER A 1 165 ? -4.032 -8.396 0.678 1.00 89.12 165 SER A C 1
ATOM 1313 O O . SER A 1 165 ? -4.880 -8.196 1.550 1.00 89.12 165 SER A O 1
ATOM 1315 N N . LEU A 1 166 ? -4.319 -8.979 -0.487 1.00 88.81 166 LEU A N 1
ATOM 1316 C CA . LEU A 1 166 ? -5.661 -9.396 -0.862 1.00 88.81 166 LEU A CA 1
ATOM 1317 C C . LEU A 1 166 ? -6.197 -10.456 0.106 1.00 88.81 166 LEU A C 1
ATOM 1319 O O . LEU A 1 166 ? -7.354 -10.375 0.510 1.00 88.81 166 LEU A O 1
ATOM 1323 N N . ALA A 1 167 ? -5.354 -11.402 0.535 1.00 88.88 167 ALA A N 1
ATOM 1324 C CA . ALA A 1 167 ? -5.712 -12.372 1.563 1.00 88.88 167 ALA A CA 1
ATOM 1325 C C . ALA A 1 167 ? -6.040 -11.686 2.901 1.00 88.88 167 ALA A C 1
ATOM 1327 O O . ALA A 1 167 ? -7.083 -11.975 3.486 1.00 88.88 167 ALA A O 1
ATOM 1328 N N . GLY A 1 168 ? -5.211 -10.746 3.366 1.00 91.12 168 GLY A N 1
ATOM 1329 C CA . GLY A 1 168 ? -5.455 -10.002 4.608 1.00 91.12 168 GLY A CA 1
ATOM 1330 C C . GLY A 1 168 ? -6.779 -9.234 4.591 1.00 91.12 168 GLY A C 1
ATOM 1331 O O . GLY A 1 168 ? -7.568 -9.339 5.530 1.00 91.12 168 GLY A O 1
ATOM 1332 N N . ILE A 1 169 ? -7.071 -8.535 3.490 1.00 92.75 169 ILE A N 1
ATOM 1333 C CA . ILE A 1 169 ? -8.335 -7.807 3.293 1.00 92.75 169 ILE A CA 1
ATOM 1334 C C . ILE A 1 169 ? -9.521 -8.777 3.238 1.00 92.75 169 ILE A C 1
ATOM 1336 O O . ILE A 1 169 ? -10.532 -8.554 3.903 1.00 92.75 169 ILE A O 1
ATOM 1340 N N . PHE A 1 170 ? -9.397 -9.874 2.487 1.00 92.81 170 PHE A N 1
ATOM 1341 C CA . PHE A 1 170 ? -10.456 -10.870 2.346 1.00 92.81 170 PHE A CA 1
ATOM 1342 C C . PHE A 1 170 ? -10.820 -11.515 3.690 1.00 92.81 170 PHE A C 1
ATOM 1344 O O . PHE A 1 170 ? -11.993 -11.544 4.061 1.00 92.81 170 PHE A O 1
ATOM 1351 N N . PHE A 1 171 ? -9.828 -11.981 4.454 1.00 93.00 171 PHE A N 1
ATOM 1352 C CA . PHE A 1 171 ? -10.069 -12.573 5.772 1.00 93.00 171 PHE A CA 1
ATOM 1353 C C . PHE A 1 171 ? -10.538 -11.534 6.797 1.00 93.00 171 PHE A C 1
ATOM 1355 O O . PHE A 1 171 ? -11.412 -11.842 7.603 1.00 93.00 171 PHE A O 1
ATOM 1362 N N . SER A 1 172 ? -10.045 -10.293 6.738 1.00 94.62 172 SER A N 1
ATOM 1363 C CA . SER A 1 172 ? -10.556 -9.194 7.567 1.00 94.62 172 SER A CA 1
ATOM 1364 C C . SER A 1 172 ? -12.051 -8.946 7.324 1.00 94.62 172 SER A C 1
ATOM 1366 O O . SER A 1 172 ? -12.840 -8.912 8.275 1.00 94.62 172 SER A O 1
ATOM 1368 N N . ALA A 1 173 ? -12.471 -8.868 6.058 1.00 93.81 173 ALA A N 1
ATOM 1369 C CA . ALA A 1 173 ? -13.875 -8.710 5.686 1.00 93.81 173 ALA A CA 1
ATOM 1370 C C . ALA A 1 173 ? -14.725 -9.915 6.122 1.00 93.81 173 ALA A C 1
ATOM 1372 O O . ALA A 1 173 ? -15.801 -9.739 6.696 1.00 93.81 173 ALA A O 1
ATOM 1373 N N . LEU A 1 174 ? -14.220 -11.137 5.916 1.00 93.69 174 LEU A N 1
ATOM 1374 C CA . LEU A 1 174 ? -14.908 -12.374 6.287 1.00 93.69 174 LEU A CA 1
ATOM 1375 C C . LEU A 1 174 ? -15.121 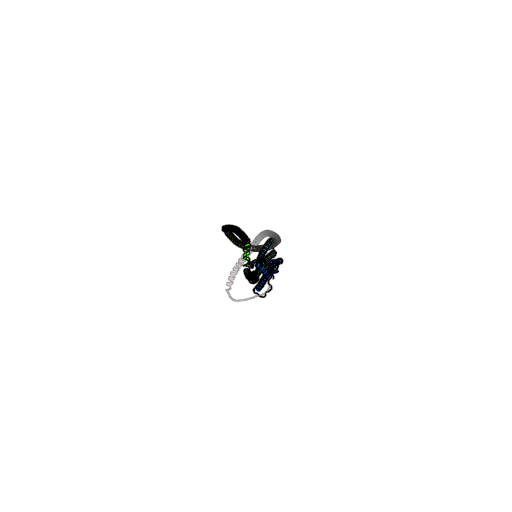-12.470 7.804 1.00 93.69 174 LEU A C 1
ATOM 1377 O O . LEU A 1 174 ? -16.239 -12.732 8.248 1.00 93.69 174 LEU A O 1
ATOM 1381 N N . ILE A 1 175 ? -14.088 -12.204 8.610 1.00 93.81 175 ILE A N 1
ATOM 1382 C CA . ILE A 1 175 ? -14.209 -12.207 10.075 1.00 93.81 175 ILE A CA 1
ATOM 1383 C C . ILE A 1 175 ? -15.134 -11.089 10.543 1.00 93.81 175 ILE A C 1
ATOM 1385 O O . ILE A 1 175 ? -15.940 -11.311 11.441 1.00 93.81 175 ILE A O 1
ATOM 1389 N N . THR A 1 176 ? -15.064 -9.902 9.940 1.00 93.06 176 THR A N 1
ATOM 1390 C CA . THR A 1 176 ? -15.958 -8.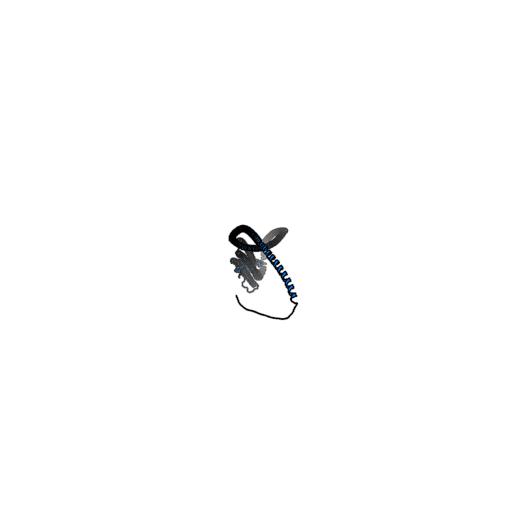790 10.295 1.00 93.06 176 THR A CA 1
ATOM 1391 C C . THR A 1 176 ? -17.421 -9.164 10.055 1.00 93.06 176 THR A C 1
ATOM 1393 O O . THR A 1 176 ? -18.253 -8.992 10.947 1.00 93.06 176 THR A O 1
ATOM 1396 N N . ALA A 1 177 ? -17.732 -9.762 8.900 1.00 93.31 177 ALA A N 1
ATOM 1397 C CA . ALA A 1 177 ? -19.067 -10.276 8.605 1.00 93.31 177 ALA A CA 1
ATOM 1398 C C . ALA A 1 177 ? -19.487 -11.378 9.594 1.00 93.31 177 ALA A C 1
ATOM 1400 O O . ALA A 1 177 ? -20.607 -11.366 10.107 1.00 93.31 177 ALA A O 1
ATOM 1401 N N . PHE A 1 178 ? -18.579 -12.299 9.932 1.00 93.12 178 PHE A N 1
ATOM 1402 C CA . PHE A 1 178 ? -18.852 -13.349 10.913 1.00 93.12 178 PHE A CA 1
ATOM 1403 C C . PHE A 1 178 ? -19.123 -12.786 12.317 1.00 93.12 178 PHE A C 1
ATOM 1405 O O . PHE A 1 178 ? -20.069 -13.206 12.985 1.00 93.12 178 PHE A O 1
ATOM 1412 N N . ASN A 1 179 ? -18.341 -11.797 12.752 1.00 90.75 179 ASN A N 1
ATOM 1413 C CA . ASN A 1 179 ? -18.504 -11.108 14.031 1.00 90.75 179 ASN A CA 1
ATOM 1414 C C . ASN A 1 179 ? -19.838 -10.357 14.125 1.00 90.75 179 ASN A C 1
ATOM 1416 O O . ASN A 1 179 ? -20.403 -10.280 15.220 1.00 90.75 179 ASN A O 1
ATOM 1420 N N . LEU A 1 180 ? -20.334 -9.833 12.996 1.00 88.06 180 LEU A N 1
ATOM 1421 C CA . LEU A 1 180 ? -21.643 -9.189 12.897 1.00 88.06 180 LEU A CA 1
ATOM 1422 C C . LEU A 1 180 ? -22.778 -10.203 13.086 1.00 88.06 180 LEU A C 1
ATOM 1424 O O . LEU A 1 180 ? -23.687 -9.961 13.877 1.00 88.06 180 LEU A O 1
ATOM 1428 N N . ILE A 1 181 ? -22.702 -11.356 12.410 1.00 90.12 181 ILE A N 1
ATOM 1429 C CA . ILE A 1 181 ? -23.708 -12.427 12.519 1.00 90.12 181 ILE A CA 1
ATOM 1430 C C . ILE A 1 181 ? -23.703 -13.031 13.933 1.00 90.12 181 ILE A C 1
ATOM 1432 O O . ILE A 1 181 ? -24.753 -13.226 14.544 1.00 90.12 181 ILE A O 1
ATOM 1436 N N . LYS A 1 182 ? -22.518 -13.321 14.479 1.00 90.06 182 LYS A N 1
ATOM 1437 C CA . LYS A 1 182 ? -22.317 -13.898 15.818 1.00 90.06 182 LYS A CA 1
ATOM 1438 C C . LYS A 1 182 ? -21.934 -12.811 16.819 1.00 90.06 182 LYS A C 1
ATOM 1440 O O . LYS A 1 182 ? -20.840 -12.816 17.392 1.00 90.06 182 LYS A O 1
ATOM 1445 N N . ASN A 1 183 ? -22.844 -11.866 17.035 1.00 89.38 183 ASN A N 1
ATOM 1446 C CA . ASN A 1 183 ? -22.623 -10.765 17.965 1.00 89.38 183 ASN A CA 1
ATOM 1447 C C . ASN A 1 183 ? -22.660 -11.261 19.429 1.00 89.38 183 ASN A C 1
ATOM 1449 O O . ASN A 1 183 ? -23.722 -11.572 19.972 1.00 89.38 183 ASN A O 1
ATOM 1453 N N . THR A 1 184 ? -21.491 -11.375 20.069 1.00 89.62 184 THR A N 1
ATOM 1454 C CA . THR A 1 184 ? -21.372 -11.792 21.479 1.00 89.62 184 THR A CA 1
ATOM 1455 C C . THR A 1 184 ? -21.806 -10.708 22.441 1.00 89.62 184 THR A C 1
ATOM 1457 O O . THR A 1 184 ? -22.308 -11.046 23.500 1.00 89.62 184 THR A O 1
ATOM 1460 N N . SER A 1 185 ? -21.669 -9.432 22.083 1.00 89.25 185 SER A N 1
ATOM 1461 C CA . SER A 1 185 ? -21.996 -8.323 22.978 1.00 89.25 185 SER A CA 1
ATOM 1462 C C . SER A 1 185 ? -23.503 -8.273 23.244 1.00 89.25 185 SER A C 1
ATOM 1464 O O . SER A 1 185 ? -23.928 -8.132 24.386 1.00 89.25 185 SER A O 1
ATOM 1466 N N . VAL A 1 186 ? -24.321 -8.529 22.214 1.00 90.06 186 VAL A N 1
ATOM 1467 C CA . VAL A 1 186 ? -25.778 -8.694 22.375 1.00 90.06 186 VAL A CA 1
ATOM 1468 C C . VAL A 1 186 ? -26.112 -9.933 23.213 1.00 90.06 186 VAL A C 1
ATOM 1470 O O . VAL A 1 186 ? -27.007 -9.881 24.052 1.00 90.06 186 VAL A O 1
ATOM 1473 N N . ALA A 1 187 ? -25.403 -11.048 23.011 1.00 90.94 187 ALA A N 1
ATOM 1474 C CA . ALA A 1 187 ? -25.626 -12.268 23.792 1.00 90.94 187 ALA A CA 1
ATOM 1475 C C . ALA A 1 187 ? -25.224 -12.099 25.272 1.00 90.94 187 ALA A C 1
ATOM 1477 O O . ALA A 1 187 ? -25.962 -12.539 26.149 1.00 90.94 187 ALA A O 1
ATOM 1478 N N . LYS A 1 188 ? -24.104 -11.416 25.550 1.00 91.81 188 LYS A N 1
ATOM 1479 C CA . LYS A 1 188 ? -23.626 -11.056 26.894 1.00 91.81 188 LYS A CA 1
ATOM 1480 C C . LYS A 1 188 ? -24.647 -10.173 27.602 1.00 91.81 188 LYS A C 1
ATOM 1482 O O . LYS A 1 188 ? -25.048 -10.495 28.712 1.00 91.81 188 LYS A O 1
ATOM 1487 N N . TYR A 1 189 ? -25.129 -9.125 26.932 1.00 91.69 189 TYR A N 1
ATOM 1488 C CA . TYR A 1 189 ? -26.162 -8.245 27.478 1.00 91.69 189 TYR A CA 1
ATOM 1489 C C . TYR A 1 189 ? -27.441 -9.012 27.846 1.00 91.69 189 TYR A C 1
ATOM 1491 O O . TYR A 1 189 ? -27.920 -8.903 28.970 1.00 91.69 189 TYR A O 1
ATOM 1499 N N . LYS A 1 190 ? -27.955 -9.859 26.940 1.00 90.81 190 LYS A N 1
ATOM 1500 C CA . LYS A 1 190 ? -29.144 -10.686 27.215 1.00 90.81 190 LYS A CA 1
ATOM 1501 C C . LYS A 1 190 ? -28.946 -11.635 28.397 1.00 90.81 190 LYS A C 1
ATOM 1503 O O . LYS A 1 190 ? -29.874 -11.818 29.180 1.00 90.81 190 LYS A O 1
ATOM 1508 N N . LEU A 1 191 ? -27.760 -12.234 28.518 1.00 91.88 191 LEU A N 1
ATOM 1509 C CA . LEU A 1 191 ? -27.419 -13.097 29.645 1.00 91.88 191 LEU A CA 1
ATOM 1510 C C . LEU A 1 191 ? -27.441 -12.313 30.961 1.00 91.88 191 LEU A C 1
ATOM 1512 O O . LEU A 1 191 ? -28.114 -12.749 31.884 1.00 91.88 191 LEU A O 1
ATOM 1516 N N . ILE A 1 192 ? -26.751 -11.170 31.031 1.00 92.19 192 ILE A N 1
ATOM 1517 C CA . ILE A 1 192 ? -26.670 -10.340 32.245 1.00 92.19 192 ILE A CA 1
ATOM 1518 C C . ILE A 1 192 ? -28.067 -9.916 32.699 1.00 92.19 192 ILE A C 1
ATOM 1520 O O . ILE A 1 192 ? -28.423 -10.181 33.839 1.00 92.19 192 ILE A O 1
ATOM 1524 N N . VAL A 1 193 ? -28.885 -9.376 31.790 1.00 91.56 193 VAL A N 1
ATOM 1525 C CA . VAL A 1 193 ? -30.264 -8.961 32.103 1.00 91.56 193 VAL A CA 1
ATOM 1526 C C . VAL A 1 193 ? -31.110 -10.135 32.598 1.00 91.56 193 VAL A C 1
ATOM 1528 O O . VAL A 1 193 ? -31.874 -9.988 33.542 1.00 91.56 193 VAL A O 1
ATOM 1531 N N . SER A 1 194 ? -30.969 -11.320 31.994 1.00 89.94 194 SER A N 1
ATOM 1532 C CA . SER A 1 194 ? -31.718 -12.503 32.445 1.00 89.94 194 SER A CA 1
ATOM 1533 C C . SER A 1 194 ? -31.267 -12.967 33.834 1.00 89.94 194 SER A C 1
ATOM 1535 O O . SER A 1 194 ? -32.073 -13.448 34.620 1.00 89.94 194 SER A O 1
ATOM 1537 N N . ILE A 1 195 ? -29.974 -12.855 34.145 1.00 91.44 195 ILE A N 1
ATOM 1538 C CA . ILE A 1 195 ? -29.448 -13.196 35.471 1.00 91.44 195 ILE A CA 1
ATOM 1539 C C . ILE A 1 195 ? -29.944 -12.196 36.519 1.00 91.44 195 ILE A C 1
ATOM 1541 O O . ILE A 1 195 ? -30.357 -12.615 37.594 1.00 91.44 195 ILE A O 1
ATOM 1545 N N . GLU A 1 196 ? -29.915 -10.904 36.203 1.00 91.06 196 GLU A N 1
ATOM 1546 C CA . GLU A 1 196 ? -30.401 -9.827 37.070 1.00 91.06 196 GLU A CA 1
ATOM 1547 C C . GLU A 1 196 ? -31.894 -10.004 37.386 1.00 91.06 196 GLU A C 1
ATOM 1549 O O . GLU A 1 196 ? -32.269 -10.058 38.553 1.00 91.06 196 GLU A O 1
ATOM 1554 N N . ASP A 1 197 ? -32.722 -10.252 36.364 1.00 89.00 197 ASP A N 1
ATOM 1555 C CA . ASP A 1 197 ? -34.155 -10.544 36.520 1.00 89.00 197 ASP A CA 1
ATOM 1556 C C . ASP A 1 197 ? -34.404 -11.776 37.412 1.00 89.00 197 ASP A C 1
ATOM 1558 O O . ASP A 1 197 ? -35.254 -11.760 38.301 1.00 89.00 197 ASP A O 1
ATOM 1562 N N . TYR A 1 198 ? -33.615 -12.841 37.242 1.00 88.75 198 TYR A N 1
ATOM 1563 C CA . TYR A 1 198 ? -33.700 -14.020 38.106 1.00 88.75 198 TYR A CA 1
ATOM 1564 C C . TYR A 1 198 ? -33.342 -13.713 39.571 1.00 88.75 198 TYR A C 1
ATOM 1566 O O . TYR A 1 198 ? -34.053 -14.142 40.484 1.00 88.75 198 TYR A O 1
ATOM 1574 N N . LEU A 1 199 ? -32.242 -12.994 39.811 1.00 88.75 199 LEU A N 1
ATOM 1575 C CA . LEU A 1 199 ? -31.765 -12.716 41.165 1.00 88.75 199 LEU A CA 1
ATOM 1576 C C . LEU A 1 199 ? -32.719 -11.786 41.922 1.00 88.75 199 LEU A C 1
ATOM 1578 O O . LEU A 1 199 ? -33.104 -12.116 43.043 1.00 88.75 199 LEU A O 1
ATOM 1582 N N . ASP A 1 200 ? -33.156 -10.694 41.301 1.00 86.62 200 ASP A N 1
ATOM 1583 C CA . ASP A 1 200 ? -33.947 -9.664 41.978 1.00 86.62 200 ASP A CA 1
ATOM 1584 C C . ASP A 1 200 ? -35.436 -10.051 42.089 1.00 86.62 200 ASP A C 1
ATOM 1586 O O . ASP A 1 200 ? -36.066 -9.827 43.123 1.00 86.62 200 ASP A O 1
ATOM 1590 N N . ASN A 1 201 ? -36.019 -10.684 41.060 1.00 84.12 201 ASN A N 1
ATOM 1591 C CA . ASN A 1 201 ? -37.465 -10.956 41.035 1.00 84.12 201 ASN A CA 1
ATOM 1592 C C . ASN A 1 201 ? -37.858 -12.365 41.501 1.00 84.12 201 ASN A C 1
ATOM 1594 O O . ASN A 1 201 ? -39.033 -12.598 41.801 1.00 84.12 201 ASN A O 1
ATOM 1598 N N . ILE A 1 202 ? -36.922 -13.318 41.566 1.00 84.69 202 ILE A N 1
ATOM 1599 C CA . ILE A 1 202 ? -37.220 -14.706 41.964 1.00 84.69 202 ILE A CA 1
ATOM 1600 C C . ILE A 1 202 ? -36.449 -15.098 43.216 1.00 84.69 202 ILE A C 1
ATOM 1602 O O . ILE A 1 202 ? -37.067 -15.518 44.194 1.00 84.69 202 ILE A O 1
ATOM 1606 N N . TYR A 1 203 ? -35.126 -14.940 43.212 1.00 84.00 203 TYR A N 1
ATOM 1607 C CA . TYR A 1 203 ? -34.283 -15.431 44.301 1.00 84.00 203 TYR A CA 1
ATOM 1608 C C . TYR A 1 203 ? -34.309 -14.524 45.544 1.00 84.00 203 TYR A C 1
ATOM 1610 O O . TYR A 1 203 ? -34.422 -15.014 46.668 1.00 84.00 203 TYR A O 1
ATOM 1618 N N . GLN A 1 204 ? -34.272 -13.199 45.374 1.00 79.94 204 GLN A N 1
ATOM 1619 C CA . GLN A 1 204 ? -34.314 -12.243 46.484 1.00 79.94 204 GLN A CA 1
ATOM 1620 C C . GLN A 1 204 ? -35.594 -12.376 47.340 1.00 79.94 204 GLN A C 1
ATOM 1622 O O . GLN A 1 204 ? -35.468 -12.450 48.568 1.00 79.94 204 GLN A O 1
ATOM 1627 N N . PRO A 1 205 ? -36.810 -12.498 46.766 1.00 74.94 205 PRO A N 1
ATOM 1628 C CA . PRO A 1 205 ? -38.014 -12.797 47.543 1.00 74.94 205 PRO A CA 1
ATOM 1629 C C . PRO A 1 205 ? -37.979 -14.160 48.255 1.00 74.94 205 PRO A C 1
ATOM 1631 O O . PRO A 1 205 ? -38.550 -14.288 49.336 1.00 74.94 205 PRO A O 1
ATOM 1634 N N . GLU A 1 206 ? -37.306 -15.172 47.688 1.00 75.12 206 GLU A N 1
ATOM 1635 C CA . GLU A 1 206 ? -37.155 -16.508 48.296 1.00 75.12 206 GLU A CA 1
ATOM 1636 C C . GLU A 1 206 ? -36.263 -16.464 49.553 1.00 75.12 206 GLU A C 1
ATOM 1638 O O . GLU A 1 206 ? -36.533 -17.173 50.521 1.00 75.12 206 GLU A O 1
ATOM 1643 N N . ILE A 1 207 ? -35.256 -15.581 49.588 1.00 70.88 207 ILE A N 1
ATOM 1644 C CA . ILE A 1 207 ? -34.397 -15.356 50.767 1.00 70.88 207 ILE A CA 1
ATOM 1645 C C . ILE A 1 207 ? -35.078 -14.465 51.819 1.00 70.88 207 ILE A C 1
ATOM 1647 O O . ILE A 1 207 ? -34.910 -14.691 53.017 1.00 70.88 207 ILE A O 1
ATOM 1651 N N . GLN A 1 208 ? -35.841 -13.451 51.394 1.00 62.19 208 GLN A N 1
ATOM 1652 C CA . GLN A 1 208 ? -36.539 -12.525 52.301 1.00 62.19 208 GLN A CA 1
ATOM 1653 C C . GLN A 1 208 ? -37.876 -13.074 52.837 1.00 62.19 208 GLN A C 1
ATOM 1655 O O . GLN A 1 208 ? -38.496 -12.457 53.709 1.00 62.19 208 GLN A O 1
ATOM 1660 N N . GLY A 1 209 ? -38.318 -14.234 52.344 1.00 48.88 209 GLY A N 1
ATOM 1661 C CA . GLY A 1 209 ? -39.529 -14.920 52.778 1.00 48.88 209 GLY A CA 1
ATOM 1662 C C . GLY A 1 209 ? -39.529 -15.245 54.277 1.00 48.88 209 GLY A C 1
ATOM 1663 O O . GLY A 1 209 ? -38.797 -16.117 54.730 1.00 48.88 209 GLY A O 1
ATOM 1664 N N . ASN A 1 210 ? -40.430 -14.574 55.007 1.00 48.91 210 ASN A N 1
ATOM 1665 C CA . ASN A 1 210 ? -40.875 -14.829 56.385 1.00 48.91 210 ASN A CA 1
ATOM 1666 C C . ASN A 1 210 ? -39.796 -14.795 57.485 1.00 48.91 210 ASN A C 1
ATOM 1668 O O . ASN A 1 210 ? -39.151 -15.807 57.710 1.00 48.91 210 ASN A O 1
ATOM 1672 N N . HIS A 1 211 ? -39.694 -13.691 58.259 1.00 54.47 211 HIS A N 1
ATOM 1673 C CA . HIS A 1 211 ? -39.488 -13.737 59.736 1.00 54.47 211 HIS A CA 1
ATOM 1674 C C . HIS A 1 211 ? -39.332 -12.391 60.491 1.00 54.47 211 HIS A C 1
ATOM 1676 O O . HIS A 1 211 ? -38.989 -12.411 61.674 1.00 54.47 211 HIS A O 1
ATOM 1682 N N . ARG A 1 212 ? -39.607 -11.210 59.910 1.00 50.16 212 ARG A N 1
ATOM 1683 C CA . ARG A 1 212 ? -39.482 -9.941 60.676 1.00 50.16 212 ARG A CA 1
ATOM 1684 C C . ARG A 1 212 ? -40.750 -9.501 61.422 1.00 50.16 212 ARG A C 1
ATOM 1686 O O . ARG A 1 212 ? -40.618 -8.830 62.439 1.00 50.16 212 ARG A O 1
ATOM 1693 N N . LEU A 1 213 ? -41.945 -9.899 60.976 1.00 52.09 213 LEU A N 1
ATOM 1694 C CA . LEU A 1 213 ? -43.209 -9.416 61.557 1.00 52.09 213 LEU A CA 1
ATOM 1695 C C . LEU A 1 213 ? -43.811 -10.383 62.597 1.00 52.09 213 LEU A C 1
ATOM 1697 O O . LEU A 1 213 ? -44.139 -9.953 63.699 1.00 52.09 213 LEU A O 1
ATOM 1701 N N . ASP A 1 214 ? -43.836 -11.691 62.321 1.00 47.31 214 ASP A N 1
ATOM 1702 C CA . ASP A 1 214 ? -44.461 -12.681 63.224 1.00 47.31 214 ASP A CA 1
ATOM 1703 C C . ASP A 1 214 ? -43.719 -12.853 64.562 1.00 47.31 214 ASP A C 1
ATOM 1705 O O . ASP A 1 214 ? -44.328 -13.061 65.607 1.00 47.31 214 ASP A O 1
ATOM 1709 N N . LYS A 1 215 ? -42.391 -12.672 64.584 1.00 50.41 215 LYS A N 1
ATOM 1710 C CA . LYS A 1 215 ? -41.569 -12.867 65.795 1.00 50.41 215 LYS A CA 1
ATOM 1711 C C . LYS A 1 215 ? -41.644 -11.700 66.791 1.00 50.41 215 LYS A C 1
ATOM 1713 O O . LYS A 1 215 ? -41.313 -11.868 67.964 1.00 50.41 215 LYS A O 1
ATOM 1718 N N . ALA A 1 216 ? -42.044 -10.517 66.321 1.00 54.72 216 ALA A N 1
ATOM 1719 C CA . ALA A 1 216 ? -42.170 -9.308 67.134 1.00 54.72 216 ALA A CA 1
ATOM 1720 C C . ALA A 1 216 ? -43.544 -9.218 67.820 1.00 54.72 216 ALA A C 1
ATOM 1722 O O . ALA A 1 216 ? -43.643 -8.710 68.936 1.00 54.72 216 ALA A O 1
ATOM 1723 N N . VAL A 1 217 ? -44.585 -9.753 67.177 1.00 55.06 217 VAL A N 1
ATOM 1724 C CA . VAL A 1 217 ? -45.970 -9.698 67.660 1.00 55.06 217 VAL A CA 1
ATOM 1725 C C . VAL A 1 217 ? -46.220 -10.724 68.774 1.00 55.06 217 VAL A C 1
ATOM 1727 O O . VAL A 1 217 ? -46.788 -10.365 69.805 1.00 55.06 217 VAL A O 1
ATOM 1730 N N . ASP A 1 218 ? -45.690 -11.946 68.659 1.00 50.56 218 ASP A N 1
ATOM 1731 C CA . ASP A 1 218 ? -45.871 -12.991 69.684 1.00 50.56 218 ASP A CA 1
ATOM 1732 C C . ASP A 1 218 ? -45.141 -12.690 71.006 1.00 50.56 218 ASP A C 1
ATOM 1734 O O . ASP A 1 218 ? -45.602 -13.060 72.089 1.00 50.56 218 ASP A O 1
ATOM 1738 N N . ARG A 1 219 ? -44.017 -11.963 70.947 1.00 52.94 219 ARG A N 1
ATOM 1739 C CA . ARG A 1 219 ? -43.220 -11.607 72.134 1.00 52.94 219 ARG A CA 1
ATOM 1740 C C . ARG A 1 219 ? -43.814 -10.437 72.923 1.00 52.94 219 ARG A C 1
ATOM 1742 O O . ARG A 1 219 ? -43.646 -10.372 74.136 1.00 52.94 219 ARG A O 1
ATOM 1749 N N . LEU A 1 220 ? -44.551 -9.550 72.253 1.00 54.19 220 LEU A N 1
ATOM 1750 C CA . LEU A 1 220 ? -45.200 -8.385 72.862 1.00 54.19 220 LEU A CA 1
ATOM 1751 C C . LEU A 1 220 ? -46.435 -8.777 73.697 1.00 54.19 220 LEU A C 1
ATOM 1753 O O . LEU A 1 220 ? -46.702 -8.182 74.739 1.00 54.19 220 LEU A O 1
ATOM 1757 N N . VAL A 1 221 ? -47.175 -9.802 73.259 1.00 59.91 221 VAL A N 1
ATOM 1758 C CA . VAL A 1 221 ? -48.411 -10.270 73.914 1.00 59.91 221 VAL A CA 1
ATOM 1759 C C . VAL A 1 221 ? -48.124 -11.060 75.201 1.00 59.91 221 VAL A C 1
ATOM 1761 O O . VAL A 1 221 ? -48.935 -11.045 76.129 1.00 59.91 221 VAL A O 1
ATOM 1764 N N . PHE A 1 222 ? -46.962 -11.714 75.294 1.00 55.34 222 PHE A N 1
ATOM 1765 C CA . PHE A 1 222 ? -46.558 -12.505 76.462 1.00 55.34 222 PHE A CA 1
ATOM 1766 C C . PHE A 1 222 ? -46.052 -11.635 77.632 1.00 55.34 222 PHE A C 1
ATOM 1768 O O . PHE A 1 222 ? -46.467 -11.838 78.772 1.00 55.34 222 PHE A O 1
ATOM 1775 N N . GLU A 1 223 ? -45.240 -10.611 77.351 1.00 57.28 223 GLU A N 1
ATOM 1776 C CA . GLU A 1 223 ? -44.641 -9.709 78.357 1.00 57.28 223 GLU A CA 1
ATOM 1777 C C . GLU A 1 223 ? -45.680 -8.817 79.070 1.00 57.28 223 GLU A C 1
ATOM 1779 O O . GLU A 1 223 ? -45.551 -8.493 80.250 1.00 57.28 223 GLU A O 1
ATOM 1784 N N . PHE A 1 224 ? -46.776 -8.468 78.390 1.00 53.41 224 PHE A N 1
ATOM 1785 C CA . PHE A 1 224 ? -47.806 -7.577 78.941 1.00 53.41 224 PHE A CA 1
ATOM 1786 C C . PHE A 1 224 ? -48.684 -8.238 80.021 1.00 53.41 224 PHE A C 1
ATOM 1788 O O . PHE A 1 224 ? -49.302 -7.552 80.837 1.00 53.41 224 PHE A O 1
ATOM 1795 N N . LYS A 1 225 ? -48.748 -9.577 80.039 1.00 54.16 225 LYS A N 1
ATOM 1796 C CA . LYS A 1 225 ? -49.616 -10.351 80.943 1.00 54.16 225 LYS A CA 1
ATOM 1797 C C . LYS A 1 225 ? -48.950 -10.663 82.290 1.00 54.16 225 LYS A C 1
ATOM 1799 O O . LYS A 1 225 ? -49.651 -10.748 83.294 1.00 54.16 225 LYS A O 1
ATOM 1804 N N . ASP A 1 226 ? -47.622 -10.785 82.317 1.00 50.81 226 ASP A N 1
ATOM 1805 C CA . ASP A 1 226 ? -46.829 -11.050 83.531 1.00 50.81 226 ASP A CA 1
ATOM 1806 C C . ASP A 1 226 ? -46.581 -9.767 84.355 1.00 50.81 226 ASP A C 1
ATOM 1808 O O . ASP A 1 226 ? -46.596 -9.777 85.589 1.00 50.81 226 ASP A O 1
ATOM 1812 N N . PHE A 1 227 ? -46.476 -8.620 83.673 1.00 57.03 227 PHE A N 1
ATOM 1813 C CA . PHE A 1 227 ? -46.230 -7.302 84.270 1.00 57.03 227 PHE A CA 1
ATOM 1814 C C . PHE A 1 227 ? -47.308 -6.856 85.280 1.00 57.03 227 PHE A C 1
ATOM 1816 O O . PHE A 1 227 ? -46.992 -6.305 86.336 1.00 57.03 227 PHE A O 1
ATOM 1823 N N . LEU A 1 228 ? -48.586 -7.136 85.006 1.00 56.50 228 LEU A N 1
ATOM 1824 C CA . LEU A 1 228 ? -49.700 -6.701 85.862 1.00 56.50 228 LEU A CA 1
ATOM 1825 C C . LEU A 1 228 ? -49.806 -7.492 87.181 1.00 56.50 228 LEU A C 1
ATOM 1827 O O . LEU A 1 228 ? -50.401 -6.998 88.137 1.00 56.50 228 LEU A O 1
ATOM 1831 N N . GLY A 1 229 ? -49.207 -8.686 87.265 1.00 59.25 229 GLY A N 1
ATOM 1832 C CA . GLY A 1 229 ? -49.272 -9.547 88.453 1.00 59.25 229 GLY A CA 1
ATOM 1833 C C . GLY A 1 229 ? -48.271 -9.195 89.559 1.00 59.25 229 GLY A C 1
ATOM 1834 O O . GLY A 1 229 ? -48.515 -9.494 90.725 1.00 59.25 229 GLY A O 1
ATOM 1835 N N . ARG A 1 230 ? -47.152 -8.540 89.221 1.00 57.09 230 ARG A N 1
ATOM 1836 C CA . ARG A 1 230 ? -46.033 -8.269 90.153 1.00 57.09 230 ARG A CA 1
ATOM 1837 C C . ARG A 1 230 ? -45.961 -6.824 90.659 1.00 57.09 230 ARG A C 1
ATOM 1839 O O . ARG A 1 230 ? -45.159 -6.506 91.532 1.00 57.09 230 ARG A O 1
ATOM 1846 N N . PHE A 1 231 ? -46.817 -5.947 90.143 1.00 56.78 231 PHE A N 1
ATOM 1847 C CA . PHE A 1 231 ? -46.726 -4.501 90.351 1.00 56.78 231 PHE A CA 1
ATOM 1848 C C . PHE A 1 231 ? -47.040 -4.045 91.791 1.00 56.78 231 PHE A C 1
ATOM 1850 O O . PHE A 1 231 ? -46.472 -3.069 92.269 1.00 56.78 231 PHE A O 1
ATOM 1857 N N . GLY A 1 232 ? -47.916 -4.748 92.517 1.00 54.94 232 GLY A N 1
ATOM 1858 C CA . GLY A 1 232 ? -48.410 -4.281 93.822 1.00 54.94 232 GLY A CA 1
ATOM 1859 C C . GLY A 1 232 ? -47.455 -4.475 95.006 1.00 54.94 232 GLY A C 1
ATOM 1860 O O . GLY A 1 232 ? -47.506 -3.707 95.962 1.00 54.94 232 GLY A O 1
ATOM 1861 N N . THR A 1 233 ? -46.581 -5.482 94.964 1.00 52.88 233 THR A N 1
ATOM 1862 C CA . THR A 1 233 ? -45.766 -5.896 96.122 1.00 52.88 233 THR A CA 1
ATOM 1863 C C . THR A 1 233 ? -44.298 -5.478 96.028 1.00 52.88 233 THR A C 1
ATOM 1865 O O . THR A 1 233 ? -43.672 -5.273 97.060 1.00 52.88 233 THR A O 1
ATOM 1868 N N . THR A 1 234 ? -43.747 -5.260 94.830 1.00 60.22 234 THR A N 1
ATOM 1869 C CA . THR A 1 234 ? -42.324 -4.899 94.647 1.00 60.22 234 THR A CA 1
ATOM 1870 C C . THR A 1 234 ? -42.046 -3.394 94.767 1.00 60.22 234 THR A C 1
ATOM 1872 O O . THR A 1 234 ? -40.926 -2.992 95.071 1.00 60.22 234 THR A O 1
ATOM 1875 N N . VAL A 1 235 ? -43.057 -2.539 94.582 1.00 55.06 235 VAL A N 1
ATOM 1876 C CA . VAL A 1 235 ? -42.883 -1.072 94.556 1.00 55.06 235 VAL A CA 1
ATOM 1877 C C . VAL A 1 235 ? -42.467 -0.500 95.917 1.00 55.06 235 VAL A C 1
ATOM 1879 O O . VAL A 1 235 ? -41.769 0.508 95.955 1.00 55.06 235 VAL A O 1
ATOM 1882 N N . ARG A 1 236 ? -42.830 -1.142 97.036 1.00 50.94 236 ARG A N 1
ATOM 1883 C CA . ARG A 1 236 ? -42.459 -0.650 98.373 1.00 50.94 236 ARG A CA 1
ATOM 1884 C C . ARG A 1 236 ? -40.997 -0.936 98.733 1.00 50.94 236 ARG A C 1
ATOM 1886 O O . ARG A 1 236 ? -40.351 -0.054 99.284 1.00 50.94 236 ARG A O 1
ATOM 1893 N N . ASP A 1 237 ? -40.473 -2.096 98.346 1.00 55.41 237 ASP A N 1
ATOM 1894 C CA . ASP A 1 237 ? -39.082 -2.486 98.628 1.00 55.41 237 ASP A CA 1
ATOM 1895 C C . ASP A 1 237 ? -38.088 -1.907 97.596 1.00 55.41 237 ASP A C 1
ATOM 1897 O O . ASP A 1 237 ? -36.916 -1.690 97.897 1.00 55.41 237 ASP A O 1
ATOM 1901 N N . ALA A 1 238 ? -38.540 -1.589 96.375 1.00 57.19 238 ALA A N 1
ATOM 1902 C CA . ALA A 1 238 ? -37.680 -1.065 95.309 1.00 57.19 238 ALA A CA 1
ATOM 1903 C C . ALA A 1 238 ? -37.267 0.408 95.489 1.00 57.19 238 ALA A C 1
ATOM 1905 O O . ALA A 1 238 ? -36.206 0.804 95.006 1.00 57.19 238 ALA A O 1
ATOM 1906 N N . VAL A 1 239 ? -38.063 1.231 96.178 1.00 55.44 239 VAL A N 1
ATOM 1907 C CA . VAL A 1 239 ? -37.795 2.678 96.313 1.00 55.44 239 VAL A CA 1
ATOM 1908 C C . VAL A 1 239 ? -36.532 2.960 97.137 1.00 55.44 239 VAL A C 1
ATOM 1910 O O . VAL A 1 239 ? -35.825 3.925 96.855 1.00 55.44 239 VAL A O 1
ATOM 1913 N N . GLU A 1 240 ? -36.187 2.089 98.086 1.00 51.31 240 GLU A N 1
ATOM 1914 C CA . GLU A 1 240 ? -35.028 2.272 98.972 1.00 51.31 240 GLU A CA 1
ATOM 1915 C C . GLU A 1 240 ? -33.698 1.808 98.330 1.00 51.31 240 GLU A C 1
ATOM 1917 O O . GLU A 1 240 ? -32.629 2.287 98.699 1.00 51.31 240 GLU A O 1
ATOM 1922 N N . SER A 1 241 ? -33.750 0.954 97.294 1.00 55.09 241 SER A N 1
ATOM 1923 C CA . SER A 1 241 ? -32.576 0.439 96.556 1.00 55.09 241 SER A CA 1
ATOM 1924 C C . SER A 1 241 ? -32.382 1.068 95.157 1.00 55.09 241 SER A C 1
ATOM 1926 O O . SER A 1 241 ? -31.255 1.205 94.679 1.00 55.09 241 SER A O 1
ATOM 1928 N N . SER A 1 242 ? -33.458 1.517 94.497 1.00 55.69 242 SER A N 1
ATOM 1929 C CA . SER A 1 242 ? -33.464 1.971 93.094 1.00 55.69 242 SER A CA 1
ATOM 1930 C C . SER A 1 242 ? -32.833 3.344 92.842 1.00 55.69 242 SER A C 1
ATOM 1932 O O . SER A 1 242 ? -32.431 3.608 91.707 1.00 55.69 242 SER A O 1
ATOM 1934 N N . LEU A 1 243 ? -32.777 4.246 93.826 1.00 58.34 243 LEU A N 1
ATOM 1935 C CA . LEU A 1 243 ? -32.361 5.630 93.562 1.00 58.34 243 LEU A CA 1
ATOM 1936 C C . LEU A 1 243 ? -30.843 5.763 93.340 1.00 58.34 243 LEU A C 1
ATOM 1938 O O . LEU A 1 243 ? -30.416 6.548 92.500 1.00 58.34 243 LEU A O 1
ATOM 1942 N N . GLY A 1 244 ? -30.024 4.960 94.027 1.00 62.31 244 GLY A N 1
ATOM 1943 C CA . GLY A 1 244 ? -28.560 5.037 93.929 1.00 62.31 244 GLY A CA 1
ATOM 1944 C C . GLY A 1 244 ? -27.998 4.521 92.598 1.00 62.31 244 GLY A C 1
ATOM 1945 O O . GLY A 1 244 ? -27.202 5.200 91.954 1.00 62.31 244 GLY A O 1
ATOM 1946 N N . ALA A 1 245 ? -28.443 3.344 92.146 1.00 62.97 245 ALA A N 1
ATOM 1947 C CA . ALA A 1 245 ? -27.931 2.718 90.922 1.00 62.97 245 ALA A CA 1
ATOM 1948 C C . ALA A 1 245 ? -28.417 3.416 89.635 1.00 62.97 245 ALA A C 1
ATOM 1950 O O . ALA A 1 245 ? -27.646 3.564 88.688 1.00 62.97 245 ALA A O 1
ATOM 1951 N N . LYS A 1 246 ? -29.665 3.911 89.604 1.00 62.66 246 LYS A N 1
ATOM 1952 C CA . LYS A 1 246 ? -30.204 4.644 88.442 1.00 62.66 246 LYS A CA 1
ATOM 1953 C C . LYS A 1 246 ? -29.588 6.031 88.271 1.00 62.66 246 LYS A C 1
ATOM 1955 O O . LYS A 1 246 ? -29.432 6.474 87.138 1.00 62.66 246 LYS A O 1
ATOM 1960 N N . ILE A 1 247 ? -29.204 6.706 89.357 1.00 68.88 247 ILE A N 1
ATOM 1961 C CA . ILE A 1 247 ? -28.472 7.978 89.264 1.00 68.88 247 ILE A CA 1
ATOM 1962 C C . ILE A 1 247 ? -27.088 7.752 88.647 1.00 68.88 247 ILE A C 1
ATOM 1964 O O . ILE A 1 247 ? -26.694 8.522 87.776 1.00 68.88 247 ILE A O 1
ATOM 1968 N N . GLN A 1 248 ? -26.385 6.679 89.021 1.00 72.81 248 GLN A N 1
ATOM 1969 C CA . GLN A 1 248 ? -25.083 6.360 88.430 1.00 72.81 248 GLN A CA 1
ATOM 1970 C C . GLN A 1 248 ? -25.195 6.028 86.933 1.00 72.81 248 GLN A C 1
ATOM 1972 O O . GLN A 1 248 ? -24.419 6.546 86.138 1.00 72.81 248 GLN A O 1
ATOM 1977 N N . GLU A 1 249 ? -26.208 5.258 86.529 1.00 77.19 249 GLU A N 1
ATOM 1978 C CA . GLU A 1 249 ? -26.476 4.960 85.115 1.00 77.19 249 GLU A CA 1
ATOM 1979 C C . GLU A 1 249 ? -26.802 6.233 84.309 1.00 77.19 249 GLU A C 1
ATOM 1981 O O . GLU A 1 249 ? -26.307 6.406 83.198 1.00 77.19 249 GLU A O 1
ATOM 1986 N N . ILE A 1 250 ? -27.567 7.176 84.877 1.00 78.25 250 ILE A N 1
ATOM 1987 C CA . ILE A 1 250 ? -27.837 8.482 84.249 1.00 78.25 250 ILE A CA 1
ATOM 1988 C C . ILE A 1 250 ? -26.554 9.314 84.128 1.00 78.25 250 ILE A C 1
ATOM 1990 O O . ILE A 1 250 ? -26.351 9.966 83.104 1.00 78.25 250 ILE A O 1
ATOM 1994 N N . VAL A 1 251 ? -25.684 9.299 85.141 1.00 81.44 251 VAL A N 1
ATOM 1995 C CA . VAL A 1 251 ? -24.381 9.982 85.105 1.00 81.44 251 VAL A CA 1
ATOM 1996 C C . VAL A 1 251 ? -23.476 9.372 84.031 1.00 81.44 251 VAL A C 1
ATOM 1998 O O . VAL A 1 251 ? -22.868 10.116 83.261 1.00 81.44 251 VAL A O 1
ATOM 2001 N N . ASP A 1 252 ? -23.435 8.045 83.917 1.00 84.25 252 ASP A N 1
ATOM 2002 C CA . ASP A 1 252 ? -22.620 7.339 82.926 1.00 84.25 252 ASP A CA 1
ATOM 2003 C C . ASP A 1 252 ? -23.143 7.554 81.498 1.00 84.25 252 ASP A C 1
ATOM 2005 O O . ASP A 1 252 ? -22.356 7.817 80.586 1.00 84.25 252 ASP A O 1
ATOM 2009 N N . VAL A 1 253 ? -24.466 7.539 81.299 1.00 83.31 253 VAL A N 1
ATOM 2010 C CA . VAL A 1 253 ? -25.094 7.880 80.012 1.00 83.31 253 VAL A CA 1
ATOM 2011 C C . VAL A 1 253 ? -24.843 9.345 79.653 1.00 83.31 253 VAL A C 1
ATOM 2013 O O . VAL A 1 253 ? -24.517 9.631 78.504 1.00 83.31 253 VAL A O 1
ATOM 2016 N N . ASN A 1 254 ? -24.911 10.278 80.608 1.00 80.94 254 ASN A N 1
ATOM 2017 C CA . ASN A 1 254 ? -24.566 11.680 80.349 1.00 80.94 254 ASN A CA 1
ATOM 2018 C C . ASN A 1 254 ? -23.086 11.853 79.999 1.00 80.94 254 ASN A C 1
ATOM 2020 O O . ASN A 1 254 ? -22.752 12.644 79.119 1.00 80.94 254 ASN A O 1
ATOM 2024 N N . LYS A 1 255 ? -22.190 11.096 80.641 1.00 87.06 255 LYS A N 1
ATOM 2025 C CA . LYS A 1 255 ? -20.764 11.102 80.307 1.00 87.06 255 LYS A CA 1
ATOM 2026 C C . LYS A 1 255 ? -20.527 10.574 78.892 1.00 87.06 255 LYS A C 1
ATOM 2028 O O . LYS A 1 255 ? -19.837 11.233 78.120 1.00 87.06 255 LYS A O 1
ATOM 2033 N N . GLN A 1 256 ? -21.154 9.456 78.522 1.00 87.75 256 GLN A N 1
ATOM 2034 C CA . GLN A 1 256 ? -21.077 8.906 77.165 1.00 87.75 256 GLN A CA 1
ATOM 2035 C C . GLN A 1 256 ? -21.689 9.846 76.121 1.00 87.75 256 GLN A C 1
ATOM 2037 O O . GLN A 1 256 ? -21.114 10.022 75.048 1.00 87.75 256 GLN A O 1
ATOM 2042 N N . ALA A 1 257 ? -22.818 10.488 76.430 1.00 85.31 257 ALA A N 1
ATOM 2043 C CA . ALA A 1 257 ? -23.436 11.486 75.563 1.00 85.31 257 ALA A CA 1
ATOM 2044 C C . ALA A 1 257 ? -22.520 12.702 75.368 1.00 85.31 257 ALA A C 1
ATOM 2046 O O . ALA A 1 257 ? -22.372 13.183 74.248 1.00 85.31 257 ALA A O 1
ATOM 2047 N N . ASN A 1 258 ? -21.844 13.156 76.426 1.00 87.62 258 ASN A N 1
ATOM 2048 C CA . ASN A 1 258 ? -20.887 14.256 76.356 1.00 87.62 258 ASN A CA 1
ATOM 2049 C C . ASN A 1 258 ? -19.612 13.874 75.575 1.00 87.62 258 ASN A C 1
ATOM 2051 O O . ASN A 1 258 ? -19.122 14.655 74.763 1.00 87.62 258 ASN A O 1
ATOM 2055 N N . GLU A 1 259 ? -19.098 12.653 75.746 1.00 88.56 259 GLU A N 1
ATOM 2056 C CA . GLU A 1 259 ? -17.977 12.118 74.955 1.00 88.56 259 GLU A CA 1
ATOM 2057 C C . GLU A 1 259 ? -18.346 11.941 73.476 1.00 88.56 259 GLU A C 1
ATOM 2059 O O . GLU A 1 259 ? -17.540 12.223 72.586 1.00 88.56 259 GLU A O 1
ATOM 2064 N N . LEU A 1 260 ? -19.570 11.490 73.191 1.00 87.62 260 LEU A N 1
ATOM 2065 C CA . LEU A 1 260 ? -20.097 11.412 71.833 1.00 87.62 260 LEU A CA 1
ATOM 2066 C C . LEU A 1 260 ? -20.242 12.808 71.225 1.00 87.62 260 LEU A C 1
ATOM 2068 O O . LEU A 1 260 ? -19.786 13.017 70.107 1.00 87.62 260 LEU A O 1
ATOM 2072 N N . ALA A 1 261 ? -20.797 13.771 71.965 1.00 86.88 261 ALA A N 1
ATOM 2073 C CA . ALA A 1 261 ? -20.899 15.159 71.524 1.00 86.88 261 ALA A CA 1
ATOM 2074 C C . ALA A 1 261 ? -19.515 15.754 71.219 1.00 86.88 261 ALA A C 1
ATOM 2076 O O . ALA A 1 261 ? -19.340 16.398 70.188 1.00 86.88 261 ALA A O 1
ATOM 2077 N N . CYS A 1 262 ? -18.507 15.467 72.048 1.00 89.12 262 CYS A N 1
ATOM 2078 C CA . CYS A 1 262 ? -17.131 15.899 71.814 1.00 89.12 262 CYS A CA 1
ATOM 2079 C C . CYS A 1 262 ? -16.520 15.238 70.563 1.00 89.12 262 CYS A C 1
ATOM 2081 O O . CYS A 1 262 ? -15.892 15.918 69.753 1.00 89.12 262 CYS A O 1
ATOM 2083 N N . ARG A 1 263 ? -16.762 13.938 70.336 1.00 90.38 263 ARG A N 1
ATOM 2084 C CA . ARG A 1 263 ? -16.338 13.243 69.105 1.00 90.38 263 ARG A CA 1
ATOM 2085 C C . ARG A 1 263 ? -17.017 13.790 67.855 1.00 90.38 263 ARG A C 1
ATOM 2087 O O . ARG A 1 263 ? -16.338 13.994 66.855 1.00 90.38 263 ARG A O 1
ATOM 2094 N N . VAL A 1 264 ? -18.322 14.046 67.909 1.00 87.94 264 VAL A N 1
ATOM 2095 C CA . VAL A 1 264 ? -19.070 14.647 66.796 1.00 87.94 264 VAL A CA 1
ATOM 2096 C C . VAL A 1 264 ? -18.547 16.050 66.510 1.00 87.94 264 VAL A C 1
ATOM 2098 O O . VAL A 1 264 ? -18.295 16.370 65.354 1.00 87.94 264 VAL A O 1
ATOM 2101 N N . TYR A 1 265 ? -18.307 16.861 67.543 1.00 88.31 265 TYR A N 1
ATOM 2102 C CA . TYR A 1 265 ? -17.759 18.206 67.384 1.00 88.31 265 TYR A CA 1
ATOM 2103 C C . TYR A 1 265 ? -16.360 18.185 66.753 1.00 88.31 265 TYR A C 1
ATOM 2105 O O . TYR A 1 265 ? -16.117 18.883 65.772 1.00 88.31 265 TYR A O 1
ATOM 2113 N N . ASN A 1 266 ? -15.462 17.328 67.247 1.00 88.88 266 ASN A N 1
ATOM 2114 C CA . ASN A 1 266 ? -14.113 17.187 66.695 1.00 88.88 266 ASN A CA 1
ATOM 2115 C C . ASN A 1 266 ? -14.129 16.635 65.262 1.00 88.88 266 ASN A C 1
ATOM 2117 O O . ASN A 1 266 ? -13.440 17.170 64.398 1.00 88.88 266 ASN A O 1
ATOM 2121 N N . GLY A 1 267 ? -14.957 15.624 64.983 1.00 91.19 267 GLY A N 1
ATOM 2122 C CA . GLY A 1 267 ? -15.115 15.072 63.636 1.00 91.19 267 GLY A CA 1
ATOM 2123 C C . GLY A 1 267 ? -15.697 16.088 62.652 1.00 91.19 267 GLY A C 1
ATOM 2124 O O . GLY A 1 267 ? -15.274 16.147 61.498 1.00 91.19 267 GLY A O 1
ATOM 2125 N N . PHE A 1 268 ? -16.618 16.942 63.107 1.00 90.00 268 PHE A N 1
ATOM 2126 C CA . PHE A 1 268 ? -17.163 18.031 62.299 1.00 90.00 268 PHE A CA 1
ATOM 2127 C C . PHE A 1 268 ? -16.120 19.127 62.044 1.00 90.00 268 PHE A C 1
ATOM 2129 O O . PHE A 1 268 ? -16.004 19.609 60.920 1.00 90.00 268 PHE A O 1
ATOM 2136 N N . GLN A 1 269 ? -15.312 19.479 63.050 1.00 91.19 269 GLN A N 1
ATOM 2137 C CA . GLN A 1 269 ? -14.199 20.424 62.916 1.00 91.19 269 GLN A CA 1
ATOM 2138 C C . GLN A 1 269 ? -13.149 19.920 61.906 1.00 91.19 269 GLN A C 1
ATOM 2140 O O . GLN A 1 269 ? -12.716 20.678 61.039 1.00 91.19 269 GLN A O 1
ATOM 2145 N N . GLU A 1 270 ? -12.771 18.641 61.976 1.00 91.31 270 GLU A N 1
ATOM 2146 C CA . GLU A 1 270 ? -11.807 18.008 61.064 1.00 91.31 270 GLU A CA 1
ATOM 2147 C C . GLU A 1 270 ? -12.353 17.892 59.633 1.00 91.31 270 GLU A C 1
ATOM 2149 O O . GLU A 1 270 ? -11.668 18.235 58.663 1.00 91.31 270 GLU A O 1
ATOM 2154 N N . SER A 1 271 ? -13.619 17.489 59.497 1.00 89.06 271 SER A N 1
ATOM 2155 C CA . SER A 1 271 ? -14.304 17.423 58.201 1.00 89.06 271 SER A CA 1
ATOM 2156 C C . SER A 1 271 ? -14.429 18.808 57.566 1.00 89.06 271 SER A C 1
ATOM 2158 O O . SER A 1 271 ? -14.162 18.964 56.378 1.00 89.06 271 SER A O 1
ATOM 2160 N N . SER A 1 272 ? -14.761 19.832 58.357 1.00 88.62 272 SER A N 1
ATOM 2161 C CA . SER A 1 272 ? -14.826 21.229 57.911 1.00 88.62 272 SER A CA 1
ATOM 2162 C C . SER A 1 272 ? -13.454 21.752 57.469 1.00 88.62 272 SER A C 1
ATOM 2164 O O . SER A 1 272 ? -13.339 22.363 56.407 1.00 88.62 272 SER A O 1
ATOM 2166 N N . GLY A 1 273 ? -12.386 21.436 58.212 1.00 90.88 273 GLY A N 1
ATOM 2167 C CA . GLY A 1 273 ? -11.013 21.767 57.817 1.00 90.88 273 GLY A CA 1
ATOM 2168 C C . GLY A 1 273 ? -10.596 21.101 56.500 1.00 90.88 273 GLY A C 1
ATOM 2169 O O . GLY A 1 273 ? -10.028 21.752 55.622 1.00 90.88 273 GLY A O 1
ATOM 2170 N N . THR A 1 274 ? -10.938 19.824 56.321 1.00 91.75 274 THR A N 1
ATOM 2171 C CA . THR A 1 274 ? -10.666 19.071 55.083 1.00 91.75 274 THR A CA 1
ATOM 2172 C C . THR A 1 274 ? -11.474 19.609 53.902 1.00 91.75 274 THR A C 1
ATOM 2174 O O . THR A 1 274 ? -10.948 19.745 52.795 1.00 91.75 274 THR A O 1
ATOM 2177 N N . PHE A 1 275 ? -12.736 19.970 54.135 1.00 90.50 275 PHE A N 1
ATOM 2178 C CA . PHE A 1 275 ? -13.595 20.587 53.130 1.00 90.50 275 PHE A CA 1
ATOM 2179 C C . PHE A 1 275 ? -13.058 21.955 52.701 1.00 90.50 275 PHE A C 1
ATOM 2181 O O . PHE A 1 275 ? -12.906 22.195 51.508 1.00 90.50 275 PHE A O 1
ATOM 2188 N N . SER A 1 276 ? -12.675 22.812 53.652 1.00 93.62 276 SER A N 1
ATOM 2189 C CA . SER A 1 276 ? -12.062 24.113 53.357 1.00 93.62 276 SER A CA 1
ATOM 2190 C C . SER A 1 276 ? -10.791 23.963 52.522 1.00 93.62 276 SER A C 1
ATOM 2192 O O . SER A 1 276 ? -10.612 24.684 51.546 1.00 93.62 276 SER A O 1
ATOM 2194 N N . LYS A 1 277 ? -9.936 22.989 52.856 1.00 91.69 277 LYS A N 1
ATOM 2195 C CA . LYS A 1 277 ? -8.729 22.696 52.075 1.00 91.69 277 LYS A CA 1
ATOM 2196 C C . LYS A 1 277 ? -9.055 22.207 50.660 1.00 91.69 277 LYS A C 1
ATOM 2198 O O . LYS A 1 277 ? -8.409 22.619 49.706 1.00 91.69 277 LYS A O 1
ATOM 2203 N N . SER A 1 278 ? -10.084 21.374 50.517 1.00 89.19 278 SER A N 1
ATOM 2204 C CA . SER A 1 278 ? -10.539 20.885 49.208 1.00 89.19 278 SER A CA 1
ATOM 2205 C C . SER A 1 278 ? -11.096 22.012 48.333 1.00 89.19 278 SER A C 1
ATOM 2207 O O . SER A 1 278 ? -10.885 22.012 47.123 1.00 89.19 278 SER A O 1
ATOM 2209 N N . VAL A 1 279 ? -11.783 22.988 48.936 1.00 92.50 279 VAL A N 1
ATOM 2210 C CA . VAL A 1 279 ? -12.264 24.190 48.240 1.00 92.50 279 VAL A CA 1
ATOM 2211 C C . VAL A 1 279 ? -11.089 25.051 47.759 1.00 92.50 279 VAL A C 1
ATOM 2213 O O . VAL A 1 279 ? -11.094 25.469 46.602 1.00 92.50 279 VAL A O 1
ATOM 2216 N N . ASP A 1 280 ? -10.055 25.240 48.583 1.00 93.50 280 ASP A N 1
ATOM 2217 C CA . ASP A 1 280 ? -8.826 25.952 48.195 1.00 93.50 280 ASP A CA 1
ATOM 2218 C C . ASP A 1 280 ? -8.074 25.246 47.051 1.00 93.50 280 ASP A C 1
ATOM 2220 O O . ASP A 1 280 ? -7.662 25.886 46.075 1.00 93.50 280 ASP A O 1
ATOM 2224 N N . ASP A 1 281 ? -7.935 23.919 47.120 1.00 92.12 281 ASP A N 1
ATOM 2225 C CA . ASP A 1 281 ? -7.305 23.117 46.063 1.00 92.12 281 ASP A CA 1
ATOM 2226 C C . ASP A 1 281 ? -8.113 23.191 44.755 1.00 92.12 281 ASP A C 1
ATOM 2228 O O . ASP A 1 281 ? -7.548 23.325 43.660 1.00 92.12 281 ASP A O 1
ATOM 2232 N N . PHE A 1 282 ? -9.446 23.165 44.848 1.00 92.12 282 PHE A N 1
ATOM 2233 C CA . PHE A 1 282 ? -10.332 23.303 43.694 1.00 92.12 282 PHE A CA 1
ATOM 2234 C C . PHE A 1 282 ? -10.233 24.694 43.059 1.00 92.12 282 PHE A C 1
ATOM 2236 O O . PHE A 1 282 ? -10.139 24.819 41.833 1.00 92.12 282 PHE A O 1
ATOM 2243 N N . GLN A 1 283 ? -10.187 25.746 43.876 1.00 94.19 283 GLN A N 1
ATOM 2244 C CA . GLN A 1 283 ? -9.995 27.113 43.402 1.00 94.19 283 GLN A CA 1
ATOM 2245 C C . GLN A 1 283 ? -8.628 27.276 42.724 1.00 94.19 283 GLN A C 1
ATOM 2247 O O . GLN A 1 283 ? -8.553 27.807 41.616 1.00 94.19 283 GLN A O 1
ATOM 2252 N N . THR A 1 284 ? -7.564 26.737 43.323 1.00 93.50 284 THR A N 1
ATOM 2253 C CA . THR A 1 284 ? -6.210 26.732 42.743 1.00 93.50 284 THR A CA 1
ATOM 2254 C C . THR A 1 284 ? -6.176 26.015 41.393 1.00 93.50 284 THR A C 1
ATOM 2256 O O . THR A 1 284 ? -5.590 26.507 40.425 1.00 93.50 284 THR A O 1
ATOM 2259 N N . THR A 1 285 ? -6.844 24.865 41.299 1.00 91.81 285 THR A N 1
ATOM 2260 C CA . THR A 1 285 ? -6.950 24.095 40.054 1.00 91.81 285 THR A CA 1
ATOM 2261 C C . THR A 1 285 ? -7.714 24.873 38.985 1.00 91.81 285 THR A C 1
ATOM 2263 O O . THR A 1 285 ? -7.281 24.925 37.836 1.00 91.81 285 THR A O 1
ATOM 2266 N N . THR A 1 286 ? -8.806 25.535 39.366 1.00 91.06 286 THR A N 1
ATOM 2267 C CA . THR A 1 286 ? -9.620 26.356 38.460 1.00 91.06 286 THR A CA 1
ATOM 2268 C C . THR A 1 286 ? -8.818 27.530 37.895 1.00 91.06 286 THR A C 1
ATOM 2270 O O . THR A 1 286 ? -8.859 27.776 36.690 1.00 91.06 286 THR A O 1
ATOM 2273 N N . VAL A 1 287 ? -8.028 28.210 38.735 1.00 93.56 287 VAL A N 1
ATOM 2274 C CA . VAL A 1 287 ? -7.131 29.294 38.300 1.00 93.56 287 VAL A CA 1
ATOM 2275 C C . VAL A 1 287 ? -6.096 28.779 37.300 1.00 93.56 287 VAL A C 1
ATOM 2277 O O . VAL A 1 287 ? -5.972 29.338 36.213 1.00 93.56 287 VAL A O 1
ATOM 2280 N N . ARG A 1 288 ? -5.418 27.662 37.597 1.00 90.75 288 ARG A N 1
ATOM 2281 C CA . ARG A 1 288 ? -4.448 27.049 36.669 1.00 90.75 288 ARG A CA 1
ATOM 2282 C C . ARG A 1 288 ? -5.076 26.639 35.338 1.00 90.75 288 ARG A C 1
ATOM 2284 O O . ARG A 1 288 ? -4.441 26.750 34.287 1.00 90.75 288 ARG A O 1
ATOM 2291 N N . PHE A 1 289 ? -6.315 26.157 35.369 1.00 91.31 289 PHE A N 1
ATOM 2292 C CA . PHE A 1 289 ? -7.044 25.793 34.159 1.00 91.31 289 PHE A CA 1
ATOM 2293 C C . PHE A 1 289 ? -7.339 27.027 33.298 1.00 91.31 289 PHE A C 1
ATOM 2295 O O . PHE A 1 289 ? -7.108 26.999 32.090 1.00 91.31 289 PHE A O 1
ATOM 2302 N N . ALA A 1 290 ? -7.769 28.127 33.922 1.00 91.38 290 ALA A N 1
ATOM 2303 C CA . ALA A 1 290 ? -7.998 29.399 33.244 1.00 91.38 290 ALA A CA 1
ATOM 2304 C C . ALA A 1 290 ? -6.705 29.977 32.639 1.00 91.38 290 ALA A C 1
ATOM 2306 O O . ALA A 1 290 ? -6.704 30.390 31.481 1.00 91.38 290 ALA A O 1
ATOM 2307 N N . GLU A 1 291 ? -5.590 29.937 33.375 1.00 90.38 291 GLU A N 1
ATOM 2308 C CA . GLU A 1 291 ? -4.274 30.349 32.867 1.00 90.38 291 GLU A CA 1
ATOM 2309 C C . GLU A 1 291 ? -3.850 29.513 31.653 1.00 90.38 291 GLU A C 1
ATOM 2311 O O . GLU A 1 291 ? -3.422 30.055 30.635 1.00 90.38 291 GLU A O 1
ATOM 2316 N N . THR A 1 292 ? -4.021 28.190 31.722 1.00 88.19 292 THR A N 1
ATOM 2317 C CA . THR A 1 292 ? -3.670 27.277 30.622 1.00 88.19 292 THR A CA 1
ATOM 2318 C C . THR A 1 292 ? -4.534 27.529 29.387 1.00 88.19 292 THR A C 1
ATOM 2320 O O . THR A 1 292 ? -4.019 27.568 28.269 1.00 88.19 292 THR A O 1
ATOM 2323 N N . ALA A 1 293 ? -5.836 27.751 29.575 1.00 85.00 293 ALA A N 1
ATOM 2324 C CA . ALA A 1 293 ? -6.746 28.105 28.491 1.00 85.00 293 ALA A CA 1
ATOM 2325 C C . ALA A 1 293 ? -6.350 29.435 27.835 1.00 85.00 293 ALA A C 1
ATOM 2327 O O . ALA A 1 293 ? -6.340 29.534 26.611 1.00 85.00 293 ALA A O 1
ATOM 2328 N N . GLN A 1 294 ? -5.936 30.426 28.627 1.00 86.00 294 GLN A N 1
ATOM 2329 C CA . GLN A 1 294 ? -5.475 31.713 28.114 1.00 86.00 294 GLN A CA 1
ATOM 2330 C C . GLN A 1 294 ? -4.136 31.603 27.368 1.00 86.00 294 GLN A C 1
ATOM 2332 O O . GLN A 1 294 ? -3.941 32.263 26.347 1.00 86.00 294 GLN A O 1
ATOM 2337 N N . VAL A 1 295 ? -3.214 30.755 27.838 1.00 86.25 295 VAL A N 1
ATOM 2338 C CA . VAL A 1 295 ? -1.975 30.432 27.111 1.00 86.25 295 VAL A CA 1
ATOM 2339 C C . VAL A 1 295 ? -2.299 29.760 25.780 1.00 86.25 295 VAL A C 1
ATOM 2341 O O . VAL A 1 295 ? -1.689 30.105 24.772 1.00 86.25 295 VAL A O 1
ATOM 2344 N N . PHE A 1 296 ? -3.271 28.849 25.750 1.00 84.00 296 PHE A N 1
ATOM 2345 C CA . PHE A 1 296 ? -3.704 28.186 24.522 1.00 84.00 296 PHE A CA 1
ATOM 2346 C C . PHE A 1 296 ? -4.385 29.157 23.546 1.00 84.00 296 PHE A C 1
ATOM 2348 O O . PHE A 1 296 ? -4.051 29.156 22.364 1.00 84.00 296 PHE A O 1
ATOM 2355 N N . GLU A 1 297 ? -5.265 30.037 24.031 1.00 81.81 297 GLU A N 1
ATOM 2356 C CA . GLU A 1 297 ? -5.928 31.078 23.233 1.00 81.81 297 GLU A CA 1
ATOM 2357 C C . GLU A 1 297 ? -4.923 32.072 22.633 1.00 81.81 297 GLU A C 1
ATOM 2359 O O . GLU A 1 297 ? -5.027 32.446 21.467 1.00 81.81 297 GLU A O 1
ATOM 2364 N N . ARG A 1 298 ? -3.909 32.471 23.411 1.00 83.19 298 ARG A N 1
ATOM 2365 C CA . ARG A 1 298 ? -2.815 33.335 22.938 1.00 83.19 298 ARG A CA 1
ATOM 2366 C C . ARG A 1 298 ? -1.765 32.588 22.126 1.00 83.19 298 ARG A C 1
ATOM 2368 O O . ARG A 1 298 ? -0.895 33.225 21.530 1.00 83.19 298 ARG A O 1
ATOM 2375 N N . SER A 1 299 ? -1.795 31.258 22.124 1.00 84.69 299 SER A N 1
ATOM 2376 C CA . SER A 1 299 ? -0.833 30.480 21.364 1.00 84.69 299 SER A CA 1
ATOM 2377 C C . SER A 1 299 ? -1.112 30.642 19.877 1.00 84.69 299 SER A C 1
ATOM 2379 O O . SER A 1 299 ? -2.246 30.565 19.405 1.00 84.69 299 SER A O 1
ATOM 2381 N N . SER A 1 300 ? -0.048 30.781 19.096 1.00 86.75 300 SER A N 1
ATOM 2382 C CA . SER A 1 300 ? -0.128 30.777 17.636 1.00 86.75 300 SER A CA 1
ATOM 2383 C C . SER A 1 300 ? -0.395 29.376 17.079 1.00 86.75 300 SER A C 1
ATOM 2385 O O . SER A 1 300 ? -0.140 29.140 15.907 1.00 86.75 300 SER A O 1
ATOM 2387 N N . PHE A 1 301 ? -0.860 28.419 17.891 1.00 87.12 301 PHE A N 1
ATOM 2388 C CA . PHE A 1 301 ? -0.994 27.019 17.499 1.00 87.12 301 PHE A CA 1
ATOM 2389 C C . PHE A 1 301 ? -1.922 26.849 16.296 1.00 87.12 301 PHE A C 1
ATOM 2391 O O . PHE A 1 301 ? -1.541 26.217 15.315 1.00 87.12 301 PHE A O 1
ATOM 2398 N N . ALA A 1 302 ? -3.108 27.464 16.334 1.00 83.62 302 ALA A N 1
ATOM 2399 C CA . ALA A 1 302 ? -4.052 27.403 15.220 1.00 83.62 302 ALA A CA 1
ATOM 2400 C C . ALA A 1 302 ? -3.462 28.011 13.937 1.00 83.62 302 ALA A C 1
ATOM 2402 O O . ALA A 1 302 ? -3.674 27.487 12.845 1.00 83.62 302 ALA A O 1
ATOM 2403 N N . GLN A 1 303 ? -2.677 29.081 14.076 1.00 87.50 303 GLN A N 1
ATOM 2404 C CA . GLN A 1 303 ? -2.031 29.748 12.952 1.00 87.50 303 GLN A CA 1
ATOM 2405 C C . GLN A 1 303 ? -0.866 28.924 12.389 1.00 87.50 303 GLN A C 1
ATOM 2407 O O . GLN A 1 303 ? -0.825 28.695 11.189 1.00 87.50 303 GLN A O 1
ATOM 2412 N N . LEU A 1 304 ? 0.001 28.373 13.243 1.00 88.88 304 LEU A N 1
ATOM 2413 C CA . LEU A 1 304 ? 1.075 27.453 12.856 1.00 88.88 304 LEU A CA 1
ATOM 2414 C C . LEU A 1 304 ? 0.529 26.194 12.181 1.00 88.88 304 LEU A C 1
ATOM 2416 O O . LEU A 1 304 ? 1.106 25.720 11.207 1.00 88.88 304 LEU A O 1
ATOM 2420 N N . LEU A 1 305 ? -0.595 25.660 12.666 1.00 86.56 305 LEU A N 1
ATOM 2421 C CA . LEU A 1 305 ? -1.266 24.525 12.040 1.00 86.56 305 LEU A CA 1
ATOM 2422 C C . LEU A 1 305 ? -1.816 24.897 10.655 1.00 86.56 305 LEU A C 1
ATOM 2424 O O . LEU A 1 305 ? -1.673 24.121 9.708 1.00 86.56 305 LEU A O 1
ATOM 2428 N N . ALA A 1 306 ? -2.417 26.081 10.517 1.00 88.19 306 ALA A N 1
ATOM 2429 C CA . ALA A 1 306 ? -2.907 26.583 9.236 1.00 88.19 306 ALA A CA 1
ATOM 2430 C C . ALA A 1 306 ? -1.761 26.829 8.239 1.00 88.19 306 ALA A C 1
ATOM 2432 O O . ALA A 1 306 ? -1.861 26.413 7.084 1.00 88.19 306 ALA A O 1
ATOM 2433 N N . ASP A 1 307 ? -0.660 27.429 8.691 1.00 92.81 307 ASP A N 1
ATOM 2434 C CA . ASP A 1 307 ? 0.533 27.684 7.884 1.00 92.81 307 ASP A CA 1
ATOM 2435 C C . ASP A 1 307 ? 1.194 26.369 7.451 1.00 92.81 307 ASP A C 1
ATOM 2437 O O . ASP A 1 307 ? 1.430 26.167 6.262 1.00 92.81 307 ASP A O 1
ATOM 2441 N N . ALA A 1 308 ? 1.364 25.407 8.364 1.00 90.81 308 ALA A N 1
ATOM 2442 C CA . ALA A 1 308 ? 1.872 24.077 8.029 1.00 90.81 308 ALA A CA 1
ATOM 2443 C C . ALA A 1 308 ? 0.972 23.348 7.013 1.00 90.81 308 ALA A C 1
ATOM 2445 O O . ALA A 1 308 ? 1.461 22.684 6.098 1.00 90.81 308 ALA A O 1
ATOM 2446 N N . THR A 1 309 ? -0.351 23.498 7.130 1.00 88.00 309 THR A N 1
ATOM 2447 C CA . THR A 1 309 ? -1.310 22.924 6.170 1.00 88.00 309 THR A CA 1
ATOM 2448 C C . THR A 1 309 ? -1.195 23.594 4.797 1.00 88.00 309 THR A C 1
ATOM 2450 O O . THR A 1 309 ? -1.267 22.926 3.762 1.00 88.00 309 THR A O 1
ATOM 2453 N N . LYS A 1 310 ? -0.972 24.912 4.763 1.00 93.44 310 LYS A N 1
ATOM 2454 C CA . LYS A 1 310 ? -0.743 25.676 3.532 1.00 93.44 310 LYS A CA 1
ATOM 2455 C C . LYS A 1 310 ? 0.574 25.289 2.858 1.00 93.44 310 LYS A C 1
ATOM 2457 O O . LYS A 1 310 ? 0.600 25.117 1.636 1.00 93.44 310 LYS A O 1
ATOM 2462 N N . ASP A 1 311 ? 1.634 25.097 3.633 1.00 94.62 311 ASP A N 1
ATOM 2463 C CA . ASP A 1 311 ? 2.921 24.614 3.136 1.00 94.62 311 ASP A CA 1
ATOM 2464 C C . ASP A 1 311 ? 2.795 23.197 2.570 1.00 94.62 311 ASP A C 1
ATOM 2466 O O . ASP A 1 311 ? 3.289 22.930 1.474 1.00 94.62 311 ASP A O 1
ATOM 2470 N N . LEU A 1 312 ? 2.045 22.313 3.236 1.00 91.00 312 LEU A N 1
ATOM 2471 C CA . LEU A 1 312 ? 1.767 20.965 2.736 1.00 91.00 312 LEU A CA 1
ATOM 2472 C C . LEU A 1 312 ? 1.030 20.994 1.387 1.00 91.00 312 LEU A C 1
ATOM 2474 O O . LEU A 1 312 ? 1.395 20.262 0.465 1.00 91.00 312 LEU A O 1
ATOM 2478 N N . TYR A 1 313 ? 0.041 21.879 1.235 1.00 90.00 313 TYR A N 1
ATOM 2479 C CA . TYR A 1 313 ? -0.648 22.094 -0.040 1.00 90.00 313 TYR A CA 1
ATOM 2480 C C . TYR A 1 313 ? 0.302 22.611 -1.135 1.00 90.00 313 TYR A C 1
ATOM 2482 O O . TYR A 1 313 ? 0.255 22.154 -2.281 1.00 90.00 313 TYR A O 1
ATOM 2490 N N . SER A 1 314 ? 1.208 23.530 -0.788 1.00 94.19 314 SER A N 1
ATOM 2491 C CA . SER A 1 314 ? 2.236 24.040 -1.706 1.00 94.19 314 SER A CA 1
ATOM 2492 C C . SER A 1 314 ? 3.198 22.934 -2.156 1.00 94.19 314 SER A C 1
ATOM 2494 O O . SER A 1 314 ? 3.460 22.784 -3.352 1.00 94.19 314 SER A O 1
ATOM 2496 N N . ILE A 1 315 ? 3.661 22.097 -1.221 1.00 92.00 315 ILE A N 1
ATOM 2497 C CA . ILE A 1 315 ? 4.507 20.930 -1.503 1.00 92.00 315 ILE A CA 1
ATOM 2498 C C . ILE A 1 315 ? 3.785 19.963 -2.442 1.00 92.00 315 ILE A C 1
ATOM 2500 O O . ILE A 1 315 ? 4.364 19.551 -3.446 1.00 92.00 315 ILE A O 1
ATOM 2504 N N . GLN A 1 316 ? 2.515 19.649 -2.178 1.00 90.38 316 GLN A N 1
ATOM 2505 C CA . GLN A 1 316 ? 1.721 18.772 -3.039 1.00 90.38 316 GLN A CA 1
ATOM 2506 C C . GLN A 1 316 ? 1.597 19.332 -4.465 1.00 90.38 316 GLN A C 1
ATOM 2508 O O . GLN A 1 316 ? 1.777 18.606 -5.445 1.00 90.38 316 GLN A O 1
ATOM 2513 N N . LYS A 1 317 ? 1.334 20.637 -4.602 1.00 91.44 317 LYS A N 1
ATOM 2514 C CA . LYS A 1 317 ? 1.257 21.306 -5.907 1.00 91.44 317 LYS A CA 1
ATOM 2515 C C . LYS A 1 317 ? 2.588 21.239 -6.660 1.00 91.44 317 LYS A C 1
ATOM 2517 O O . LYS A 1 317 ? 2.600 20.921 -7.850 1.00 91.44 317 LYS A O 1
ATOM 2522 N N . ASN A 1 318 ? 3.697 21.512 -5.976 1.00 93.75 318 ASN A N 1
ATOM 2523 C CA . ASN A 1 318 ? 5.031 21.451 -6.570 1.00 93.75 318 ASN A CA 1
ATOM 2524 C C . ASN A 1 318 ? 5.399 20.021 -6.974 1.00 93.75 318 ASN A C 1
ATOM 2526 O O . ASN A 1 318 ? 5.913 19.817 -8.068 1.00 93.75 318 ASN A O 1
ATOM 2530 N N . PHE A 1 319 ? 5.057 19.028 -6.153 1.00 90.50 319 PHE A N 1
ATOM 2531 C CA . PHE A 1 319 ? 5.267 17.616 -6.463 1.00 90.50 319 PHE A CA 1
ATOM 2532 C C . PHE A 1 319 ? 4.510 17.179 -7.726 1.00 90.50 319 PHE A C 1
ATOM 2534 O O . PHE A 1 319 ? 5.083 16.539 -8.614 1.00 90.50 319 PHE A O 1
ATOM 2541 N N . ASN A 1 320 ? 3.246 17.590 -7.865 1.00 90.50 320 ASN A N 1
ATOM 2542 C CA . ASN A 1 320 ? 2.474 17.348 -9.085 1.00 90.50 320 ASN A CA 1
ATOM 2543 C C . ASN A 1 320 ? 3.141 17.999 -10.305 1.00 90.50 320 ASN A C 1
ATOM 2545 O O . ASN A 1 320 ? 3.236 17.373 -11.362 1.00 90.50 320 ASN A O 1
ATOM 2549 N N . LYS A 1 321 ? 3.675 19.221 -10.158 1.00 92.81 321 LYS A N 1
ATOM 2550 C CA . LYS A 1 321 ? 4.395 19.890 -11.247 1.00 92.81 321 LYS A CA 1
ATOM 2551 C C . LYS A 1 321 ? 5.698 19.178 -11.612 1.00 92.81 321 LYS A C 1
ATOM 2553 O O . LYS A 1 321 ? 5.984 19.018 -12.796 1.00 92.81 321 LYS A O 1
ATOM 2558 N N . SER A 1 322 ? 6.467 18.718 -10.628 1.00 92.56 322 SER A N 1
ATOM 2559 C CA . SER A 1 322 ? 7.672 17.913 -10.856 1.00 92.56 322 SER A CA 1
ATOM 2560 C C . SER A 1 322 ? 7.351 16.614 -11.593 1.00 92.56 322 SER A C 1
ATOM 2562 O O . SER A 1 322 ? 8.092 16.233 -12.493 1.00 92.56 322 SER A O 1
ATOM 2564 N N . THR A 1 323 ? 6.223 15.975 -11.275 1.00 88.75 323 THR A N 1
ATOM 2565 C CA . THR A 1 323 ? 5.755 14.762 -11.965 1.00 88.75 323 THR A CA 1
ATOM 2566 C C . THR A 1 323 ? 5.389 15.045 -13.426 1.00 88.75 323 THR A C 1
ATOM 2568 O O . THR A 1 323 ? 5.751 14.279 -14.317 1.00 88.75 323 THR A O 1
ATOM 2571 N N . GLU A 1 324 ? 4.730 16.174 -13.701 1.00 92.69 324 GLU A N 1
ATOM 2572 C CA . GLU A 1 324 ? 4.421 16.619 -15.067 1.00 92.69 324 GLU A CA 1
ATOM 2573 C C . GLU A 1 324 ? 5.698 16.893 -15.880 1.00 92.69 324 GLU A C 1
ATOM 2575 O O . GLU A 1 324 ? 5.825 16.443 -17.020 1.00 92.69 324 GLU A O 1
ATOM 2580 N N . VAL A 1 325 ? 6.673 17.593 -15.285 1.00 93.94 325 VAL A N 1
ATOM 2581 C CA . VAL A 1 325 ? 7.974 17.855 -15.919 1.00 93.94 325 VAL A CA 1
ATOM 2582 C C . VAL A 1 325 ? 8.717 16.548 -16.188 1.00 93.94 325 VAL A C 1
ATOM 2584 O O . VAL A 1 325 ? 9.208 16.360 -17.297 1.00 93.94 325 VAL A O 1
ATOM 2587 N N . LEU A 1 326 ? 8.746 15.625 -15.223 1.00 90.81 326 LEU A N 1
ATOM 2588 C CA . LEU A 1 326 ? 9.377 14.315 -15.386 1.00 90.81 326 LEU A CA 1
ATOM 2589 C C . LEU A 1 326 ? 8.735 13.519 -16.530 1.00 90.81 326 LEU A C 1
ATOM 2591 O O . LEU A 1 326 ? 9.450 12.984 -17.371 1.00 90.81 326 LEU A O 1
ATOM 2595 N N . SER A 1 327 ? 7.402 13.498 -16.612 1.00 91.81 327 SER A N 1
ATOM 2596 C CA . SER A 1 327 ? 6.669 12.870 -17.720 1.00 91.81 327 SER A CA 1
ATOM 2597 C C . SER A 1 327 ? 7.080 13.455 -19.079 1.00 91.81 327 SER A C 1
ATOM 2599 O O . SER A 1 327 ? 7.399 12.725 -20.021 1.00 91.81 327 SER A O 1
ATOM 2601 N N . LYS A 1 328 ? 7.188 14.786 -19.167 1.00 93.31 328 LYS A N 1
ATOM 2602 C CA . LYS A 1 328 ? 7.649 15.469 -20.383 1.00 93.31 328 LYS A CA 1
ATOM 2603 C C . LYS A 1 328 ? 9.109 15.153 -20.728 1.00 93.31 328 LYS A C 1
ATOM 2605 O O . LYS A 1 328 ? 9.442 14.997 -21.905 1.00 93.31 328 LYS A O 1
ATOM 2610 N N . SER A 1 329 ? 9.976 15.031 -19.724 1.00 91.81 329 SER A N 1
ATOM 2611 C CA . SER A 1 329 ? 11.364 14.602 -19.916 1.00 91.81 329 SER A CA 1
ATOM 2612 C C . SER A 1 329 ? 11.440 13.174 -20.454 1.00 91.81 329 SER A C 1
ATOM 2614 O O . SER A 1 329 ? 12.186 12.936 -21.398 1.00 91.81 329 SER A O 1
ATOM 2616 N N . VAL A 1 330 ? 10.630 12.247 -19.931 1.00 90.38 330 VAL A N 1
ATOM 2617 C CA . VAL A 1 330 ? 10.558 10.864 -20.433 1.00 90.38 330 VAL A CA 1
ATOM 2618 C C . VAL A 1 330 ? 10.118 10.829 -21.901 1.00 90.38 330 VAL A C 1
ATOM 2620 O O . VAL A 1 330 ? 10.765 10.166 -22.705 1.00 90.38 330 VAL A O 1
ATOM 2623 N N . SER A 1 331 ? 9.106 11.611 -22.287 1.00 90.31 331 SER A N 1
ATOM 2624 C CA . SER A 1 331 ? 8.665 11.708 -23.692 1.00 90.31 331 SER A CA 1
ATOM 2625 C C . SER A 1 331 ? 9.733 12.311 -24.622 1.00 90.31 331 SER A C 1
ATOM 2627 O O . SER A 1 331 ? 9.908 11.877 -25.764 1.00 90.31 331 SER A O 1
ATOM 2629 N N . THR A 1 332 ? 10.506 13.284 -24.128 1.00 94.25 332 THR A N 1
ATOM 2630 C CA . THR A 1 332 ? 11.658 13.824 -24.872 1.00 94.25 332 THR A CA 1
ATOM 2631 C C . THR A 1 332 ? 12.735 12.755 -25.080 1.00 94.25 332 THR A C 1
ATOM 2633 O O . THR A 1 332 ? 13.275 12.639 -26.178 1.00 94.25 332 THR A O 1
ATOM 2636 N N . ILE A 1 333 ? 13.031 11.952 -24.051 1.00 89.69 333 ILE A N 1
ATOM 2637 C CA . ILE A 1 333 ? 13.998 10.848 -24.144 1.00 89.69 333 ILE A CA 1
ATOM 2638 C C . ILE A 1 333 ? 13.518 9.796 -25.147 1.00 89.69 333 ILE A C 1
ATOM 2640 O O . ILE A 1 333 ? 14.304 9.363 -25.982 1.00 89.69 333 ILE A O 1
ATOM 2644 N N . GLU A 1 334 ? 12.237 9.428 -25.120 1.00 92.06 334 GLU A N 1
ATOM 2645 C CA . GLU A 1 334 ? 11.640 8.511 -26.099 1.00 92.06 334 GLU A CA 1
ATOM 2646 C C . GLU A 1 334 ? 11.842 9.012 -27.538 1.00 92.06 334 GLU A C 1
ATOM 2648 O O . GLU A 1 334 ? 12.304 8.270 -28.405 1.00 92.06 334 GLU A O 1
ATOM 2653 N N . SER A 1 335 ? 11.591 10.303 -27.773 1.00 92.81 335 SER A N 1
ATOM 2654 C CA . SER A 1 335 ? 11.805 10.932 -29.082 1.00 92.81 335 SER A CA 1
ATOM 2655 C C . SER A 1 335 ? 13.279 10.896 -29.506 1.00 92.81 335 SER A C 1
ATOM 2657 O O . SER A 1 335 ? 13.585 10.567 -30.652 1.00 92.81 335 SER A O 1
ATOM 2659 N N . ALA A 1 336 ? 14.203 11.172 -28.580 1.00 92.25 336 ALA A N 1
ATOM 2660 C CA . ALA A 1 336 ? 15.640 11.103 -28.844 1.00 92.25 336 ALA A CA 1
ATOM 2661 C C . ALA A 1 336 ? 16.100 9.671 -29.168 1.00 92.25 336 ALA A C 1
ATOM 2663 O O . ALA A 1 336 ? 16.906 9.466 -30.075 1.00 92.25 336 ALA A O 1
ATOM 2664 N N . VAL A 1 337 ? 15.558 8.664 -28.476 1.00 90.00 337 VAL A N 1
ATOM 2665 C CA . VAL A 1 337 ? 15.831 7.249 -28.768 1.00 90.00 337 VAL A CA 1
ATOM 2666 C C . VAL A 1 337 ? 15.344 6.880 -30.172 1.00 90.00 337 VAL A C 1
ATOM 2668 O O . VAL A 1 337 ? 16.087 6.241 -30.918 1.00 90.00 337 VAL A O 1
ATOM 2671 N N . LEU A 1 338 ? 14.152 7.329 -30.582 1.00 92.12 338 LEU A N 1
ATOM 2672 C CA . LEU A 1 338 ? 13.648 7.117 -31.945 1.00 92.12 338 LEU A CA 1
ATOM 2673 C C . LEU A 1 338 ? 14.545 7.773 -33.010 1.00 92.12 338 LEU A C 1
ATOM 2675 O O . LEU A 1 338 ? 14.820 7.164 -34.047 1.00 92.12 338 LEU A O 1
ATOM 2679 N N . GLU A 1 339 ? 15.052 8.985 -32.763 1.00 94.06 339 GLU A N 1
ATOM 2680 C CA . GLU A 1 339 ? 16.015 9.632 -33.665 1.00 94.06 339 GLU A CA 1
ATOM 2681 C C . GLU A 1 339 ? 17.348 8.880 -33.756 1.00 94.06 339 GLU A C 1
ATOM 2683 O O . GLU A 1 339 ? 17.908 8.763 -34.852 1.00 94.06 339 GLU A O 1
ATOM 2688 N N . ILE A 1 340 ? 17.850 8.337 -32.643 1.00 92.12 340 ILE A N 1
ATOM 2689 C CA . ILE A 1 340 ? 19.065 7.509 -32.629 1.00 92.12 340 ILE A CA 1
ATOM 2690 C C . ILE A 1 340 ? 18.853 6.243 -33.463 1.00 92.12 340 ILE A C 1
ATOM 2692 O O . ILE A 1 340 ? 19.698 5.918 -34.296 1.00 92.12 340 ILE A O 1
ATOM 2696 N N . VAL A 1 341 ? 17.715 5.559 -33.310 1.00 93.06 341 VAL A N 1
ATOM 2697 C CA . VAL A 1 341 ? 17.382 4.369 -34.112 1.00 93.06 341 VAL A CA 1
ATOM 2698 C C . VAL A 1 341 ? 17.322 4.712 -35.604 1.00 93.06 341 VAL A C 1
ATOM 2700 O O . VAL A 1 341 ? 17.935 4.028 -36.426 1.00 93.06 341 VAL A O 1
ATOM 2703 N N . ASN A 1 342 ? 16.665 5.816 -35.969 1.00 93.00 342 ASN A N 1
ATOM 2704 C CA . ASN A 1 342 ? 16.631 6.291 -37.354 1.00 93.00 342 ASN A CA 1
ATOM 2705 C C . ASN A 1 342 ? 18.028 6.645 -37.887 1.00 93.00 342 ASN A C 1
ATOM 2707 O O . ASN A 1 342 ? 18.341 6.385 -39.052 1.00 93.00 342 ASN A O 1
ATOM 2711 N N . SER A 1 343 ? 18.881 7.230 -37.048 1.00 93.06 343 SER A N 1
ATOM 2712 C CA . SER A 1 343 ? 20.267 7.541 -37.402 1.00 93.06 343 SER A CA 1
ATOM 2713 C C . SER A 1 343 ? 21.086 6.270 -37.612 1.00 93.06 343 SER A C 1
ATOM 2715 O O . SER A 1 343 ? 21.796 6.177 -38.611 1.00 93.06 343 SER A O 1
ATOM 2717 N N . ASN A 1 344 ? 20.917 5.251 -36.766 1.00 91.75 344 ASN A N 1
ATOM 2718 C CA . ASN A 1 344 ? 21.538 3.939 -36.954 1.00 91.75 344 ASN A CA 1
ATOM 2719 C C . ASN A 1 344 ? 21.129 3.300 -38.286 1.00 91.75 344 ASN A C 1
ATOM 2721 O O . ASN A 1 344 ? 21.996 2.819 -39.012 1.00 91.75 344 ASN A O 1
ATOM 2725 N N . HIS A 1 345 ? 19.852 3.376 -38.675 1.00 93.38 345 HIS A N 1
ATOM 2726 C CA . HIS A 1 345 ? 19.418 2.915 -39.999 1.00 93.38 345 HIS A CA 1
ATOM 2727 C C . HIS A 1 345 ? 20.103 3.669 -41.148 1.00 93.38 345 HIS A C 1
ATOM 2729 O O . HIS A 1 345 ? 20.487 3.060 -42.149 1.00 93.38 345 HIS A O 1
ATOM 2735 N N . LYS A 1 346 ? 20.304 4.989 -41.020 1.00 93.88 346 LYS A N 1
ATOM 2736 C CA . LYS A 1 346 ? 21.061 5.769 -42.015 1.00 93.88 346 LYS A CA 1
ATOM 2737 C C . LYS A 1 346 ? 22.526 5.336 -42.077 1.00 93.88 346 LYS A C 1
ATOM 2739 O O . LYS A 1 346 ? 23.051 5.193 -43.179 1.00 93.88 346 LYS A O 1
ATOM 2744 N N . VAL A 1 347 ? 23.172 5.108 -40.930 1.00 93.06 347 VAL A N 1
ATOM 2745 C CA . VAL A 1 347 ? 24.557 4.611 -40.872 1.00 93.06 347 VAL A CA 1
ATOM 2746 C C . VAL A 1 347 ? 24.665 3.231 -41.515 1.00 93.06 347 VAL A C 1
ATOM 2748 O O . VAL A 1 347 ? 25.571 3.016 -42.313 1.00 93.06 347 VAL A O 1
ATOM 2751 N N . GLN A 1 348 ? 23.716 2.332 -41.254 1.00 93.44 348 GLN A N 1
ATOM 2752 C CA . GLN A 1 348 ? 23.675 1.012 -41.882 1.00 93.44 348 GLN A CA 1
ATOM 2753 C C . GLN A 1 348 ? 23.570 1.113 -43.412 1.00 93.44 348 GLN A C 1
ATOM 2755 O O . GLN A 1 348 ? 24.357 0.499 -44.122 1.00 93.44 348 GLN A O 1
ATOM 2760 N N . ASN A 1 349 ? 22.691 1.975 -43.929 1.00 94.81 349 ASN A N 1
ATOM 2761 C CA . ASN A 1 349 ? 22.581 2.221 -45.372 1.00 94.81 349 ASN A CA 1
ATOM 2762 C C . ASN A 1 349 ? 23.882 2.800 -45.968 1.00 94.81 349 ASN A C 1
ATOM 2764 O O . ASN A 1 349 ? 24.298 2.429 -47.064 1.00 94.81 349 ASN A O 1
ATOM 2768 N N . ILE A 1 350 ? 24.565 3.700 -45.249 1.00 94.25 350 ILE A N 1
ATOM 2769 C CA . ILE A 1 350 ? 25.887 4.194 -45.665 1.00 94.25 350 ILE A CA 1
ATOM 2770 C C . ILE A 1 350 ? 26.905 3.050 -45.698 1.00 94.25 350 ILE A C 1
ATOM 2772 O O . ILE A 1 350 ? 27.653 2.951 -46.669 1.00 94.25 350 ILE A O 1
ATOM 2776 N N . ALA A 1 351 ? 26.924 2.178 -44.687 1.00 91.81 351 ALA A N 1
ATOM 2777 C CA . ALA A 1 351 ? 27.816 1.023 -44.649 1.00 91.81 351 ALA A CA 1
ATOM 2778 C C . ALA A 1 351 ? 27.578 0.084 -45.845 1.00 91.81 351 ALA A C 1
ATOM 2780 O O . ALA A 1 351 ? 28.538 -0.305 -46.511 1.00 91.81 351 ALA A O 1
ATOM 2781 N N . ASP A 1 352 ? 26.317 -0.187 -46.191 1.00 94.00 352 ASP A N 1
ATOM 2782 C CA . ASP A 1 352 ? 25.955 -0.989 -47.366 1.00 94.00 352 ASP A CA 1
ATOM 2783 C C . ASP A 1 352 ? 26.438 -0.338 -48.672 1.00 94.00 352 ASP A C 1
ATOM 2785 O O . ASP A 1 352 ? 27.023 -1.002 -49.533 1.00 94.00 352 ASP A O 1
ATOM 2789 N N . LYS A 1 353 ? 26.266 0.985 -48.811 1.00 95.62 353 LYS A N 1
ATOM 2790 C CA . LYS A 1 353 ? 26.777 1.744 -49.966 1.00 95.62 353 LYS A CA 1
ATOM 2791 C C . LYS A 1 353 ? 28.300 1.721 -50.057 1.00 95.62 353 LYS A C 1
ATOM 2793 O O . LYS A 1 353 ? 28.824 1.578 -51.159 1.00 95.62 353 LYS A O 1
ATOM 2798 N N . ILE A 1 354 ? 29.008 1.854 -48.934 1.00 93.06 354 ILE A N 1
ATOM 2799 C CA . ILE A 1 354 ? 30.474 1.745 -48.884 1.00 93.06 354 ILE A CA 1
ATOM 2800 C C . ILE A 1 354 ? 30.901 0.347 -49.325 1.00 93.06 354 ILE A C 1
ATOM 2802 O O . ILE A 1 354 ? 31.809 0.223 -50.141 1.00 93.06 354 ILE A O 1
ATOM 2806 N N . ASN A 1 355 ? 30.227 -0.699 -48.846 1.00 93.69 355 ASN A N 1
ATOM 2807 C CA . ASN A 1 355 ? 30.537 -2.069 -49.236 1.00 93.69 355 ASN A CA 1
ATOM 2808 C C . ASN A 1 355 ? 30.358 -2.279 -50.749 1.00 93.69 355 ASN A C 1
ATOM 2810 O O . ASN A 1 355 ? 31.250 -2.802 -51.416 1.00 93.69 355 ASN A O 1
ATOM 2814 N N . HIS A 1 356 ? 29.254 -1.784 -51.315 1.00 93.88 356 HIS A N 1
ATOM 2815 C CA . HIS A 1 356 ? 29.029 -1.819 -52.760 1.00 93.88 356 HIS A CA 1
ATOM 2816 C C . HIS A 1 356 ? 30.088 -1.016 -53.541 1.00 93.88 356 HIS A C 1
ATOM 2818 O O . HIS A 1 356 ? 30.612 -1.476 -54.554 1.00 93.88 356 HIS A O 1
ATOM 2824 N N . HIS A 1 357 ? 30.460 0.172 -53.059 1.00 93.06 357 HIS A N 1
ATOM 2825 C CA . HIS A 1 357 ? 31.498 0.987 -53.692 1.00 93.06 357 HIS A CA 1
ATOM 2826 C C . HIS A 1 357 ? 32.883 0.327 -53.636 1.00 93.06 357 HIS A C 1
ATOM 2828 O O . HIS A 1 357 ? 33.629 0.380 -54.615 1.00 93.06 357 HIS A O 1
ATOM 2834 N N . ASN A 1 358 ? 33.206 -0.349 -52.532 1.00 91.88 358 ASN A N 1
ATOM 2835 C CA . ASN A 1 358 ? 34.433 -1.128 -52.400 1.00 91.88 358 ASN A CA 1
ATOM 2836 C C . ASN A 1 358 ? 34.462 -2.279 -53.409 1.00 91.88 358 ASN A C 1
ATOM 2838 O O . ASN A 1 358 ? 35.477 -2.462 -54.073 1.00 91.88 358 ASN A O 1
ATOM 2842 N N . GLN A 1 359 ? 33.352 -3.001 -53.596 1.00 92.62 359 GLN A N 1
ATOM 2843 C CA . GLN A 1 359 ? 33.253 -4.041 -54.630 1.00 92.62 359 GLN A CA 1
ATOM 2844 C C . GLN A 1 359 ? 33.507 -3.475 -56.035 1.00 92.62 359 GLN A C 1
ATOM 2846 O O . GLN A 1 359 ? 34.300 -4.039 -56.788 1.00 92.62 359 GLN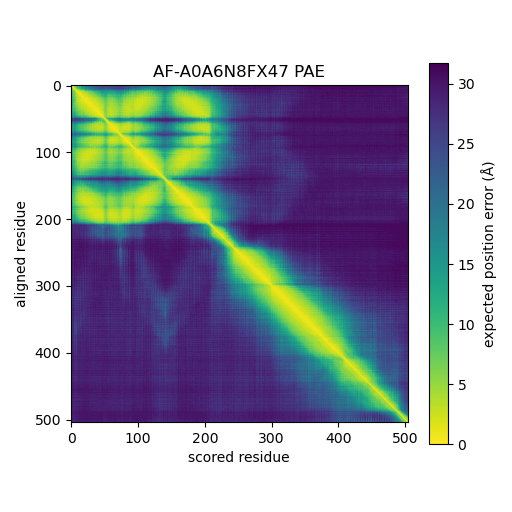 A O 1
ATOM 2851 N N . ASN A 1 360 ? 32.908 -2.329 -56.369 1.00 93.06 360 ASN A N 1
ATOM 2852 C CA . ASN A 1 360 ? 33.136 -1.673 -57.661 1.00 93.06 360 ASN A CA 1
ATOM 2853 C C . ASN A 1 360 ? 34.591 -1.203 -57.818 1.00 93.06 360 ASN A C 1
ATOM 2855 O O . ASN A 1 360 ? 35.165 -1.309 -58.898 1.00 93.06 360 ASN A O 1
ATOM 2859 N N . THR A 1 361 ? 35.207 -0.710 -56.741 1.00 91.25 361 THR A N 1
ATOM 2860 C CA . THR A 1 361 ? 36.621 -0.307 -56.741 1.00 91.25 361 THR A CA 1
ATOM 2861 C C . THR A 1 361 ? 37.538 -1.503 -56.978 1.00 91.25 361 THR A C 1
ATOM 2863 O O . THR A 1 361 ? 38.469 -1.403 -57.771 1.00 91.25 361 THR A O 1
ATOM 2866 N N . VAL A 1 362 ? 37.252 -2.651 -56.355 1.00 93.06 362 VAL A N 1
ATOM 2867 C CA . VAL A 1 362 ? 37.986 -3.900 -56.606 1.00 93.06 362 VAL A CA 1
ATOM 2868 C C . VAL A 1 362 ? 37.874 -4.304 -58.078 1.00 93.06 362 VAL A C 1
ATOM 2870 O O . VAL A 1 362 ? 38.897 -4.546 -58.711 1.00 93.06 362 VAL A O 1
ATOM 2873 N N . GLN A 1 363 ? 36.672 -4.273 -58.662 1.00 94.00 363 GLN A N 1
ATOM 2874 C CA . GLN A 1 363 ? 36.485 -4.561 -60.092 1.00 94.00 363 GLN A CA 1
ATOM 2875 C C . GLN A 1 363 ? 37.247 -3.577 -60.995 1.00 94.00 363 GLN A C 1
ATOM 2877 O O . GLN A 1 363 ? 37.854 -3.974 -61.988 1.00 94.00 363 GLN A O 1
ATOM 2882 N N . ALA A 1 364 ? 37.253 -2.285 -60.654 1.00 91.75 364 ALA A N 1
ATOM 2883 C CA . ALA A 1 364 ? 38.004 -1.278 -61.398 1.00 91.75 364 ALA A CA 1
ATOM 2884 C C . ALA A 1 364 ? 39.522 -1.519 -61.323 1.00 91.75 364 ALA A C 1
ATOM 2886 O O . ALA A 1 364 ? 40.217 -1.359 -62.327 1.00 91.75 364 ALA A O 1
ATOM 2887 N N . LEU A 1 365 ? 40.035 -1.940 -60.162 1.00 92.06 365 LEU A N 1
ATOM 2888 C CA . LEU A 1 365 ? 41.437 -2.324 -59.991 1.00 92.06 365 LEU A CA 1
ATOM 2889 C C . LEU A 1 365 ? 41.789 -3.570 -60.815 1.00 92.06 365 LEU A C 1
ATOM 2891 O O . LEU A 1 365 ? 42.838 -3.587 -61.457 1.00 92.06 365 LEU A O 1
ATOM 2895 N N . GLU A 1 366 ? 40.912 -4.576 -60.859 1.00 92.31 366 GLU A N 1
ATOM 2896 C CA . GLU A 1 366 ? 41.088 -5.760 -61.712 1.00 92.31 366 GLU A CA 1
ATOM 2897 C C . GLU A 1 366 ? 41.139 -5.389 -63.203 1.00 92.31 366 GLU A C 1
ATOM 2899 O O . GLU A 1 366 ? 42.036 -5.832 -63.926 1.00 92.31 366 GLU A O 1
ATOM 2904 N N . LEU A 1 367 ? 40.236 -4.516 -63.665 1.00 92.62 367 LEU A N 1
ATOM 2905 C CA . LEU A 1 367 ? 40.251 -3.996 -65.037 1.00 92.62 367 LEU A CA 1
ATOM 2906 C C . LEU A 1 367 ? 41.521 -3.193 -65.334 1.00 92.62 367 LEU A C 1
ATOM 2908 O O . LEU A 1 367 ? 42.121 -3.365 -66.394 1.00 92.62 367 LEU A O 1
ATOM 2912 N N . HIS A 1 368 ? 41.960 -2.339 -64.407 1.00 91.12 368 HIS A N 1
ATOM 2913 C CA . HIS A 1 368 ? 43.206 -1.590 -64.557 1.00 91.12 368 HIS A CA 1
ATOM 2914 C C . HIS A 1 368 ? 44.409 -2.532 -64.680 1.00 91.12 368 HIS A C 1
ATOM 2916 O O . HIS A 1 368 ? 45.261 -2.336 -65.546 1.00 91.12 368 HIS A O 1
ATOM 2922 N N . TRP A 1 369 ? 44.467 -3.584 -63.860 1.00 90.00 369 TRP A N 1
ATOM 2923 C CA . TRP A 1 369 ? 45.514 -4.599 -63.947 1.00 90.00 369 TRP A CA 1
ATOM 2924 C C . TRP A 1 369 ? 45.492 -5.330 -65.298 1.00 90.00 369 TRP A C 1
ATOM 2926 O O . TRP A 1 369 ? 46.534 -5.484 -65.937 1.00 90.00 369 TRP A O 1
ATOM 2936 N N . SER A 1 370 ? 44.306 -5.699 -65.790 1.00 92.12 370 SER A N 1
ATOM 2937 C CA . SER A 1 370 ? 44.139 -6.308 -67.117 1.00 92.12 370 SER A CA 1
ATOM 2938 C C . SER A 1 370 ? 44.581 -5.377 -68.257 1.00 92.12 370 SER A C 1
ATOM 2940 O O . SER A 1 370 ? 45.270 -5.803 -69.192 1.00 92.12 370 SER A O 1
ATOM 2942 N N . ASN A 1 371 ? 44.250 -4.087 -68.164 1.00 90.62 371 ASN A N 1
ATOM 2943 C CA . ASN A 1 371 ? 44.688 -3.075 -69.122 1.00 90.62 371 ASN A CA 1
ATOM 2944 C C . ASN A 1 371 ? 46.207 -2.898 -69.095 1.00 90.62 371 ASN A C 1
ATOM 2946 O O . ASN A 1 371 ? 46.822 -2.861 -70.158 1.00 90.62 371 ASN A O 1
ATOM 2950 N N . GLN A 1 372 ? 46.821 -2.855 -67.910 1.00 88.38 372 GLN A N 1
ATOM 2951 C CA . GLN A 1 372 ? 48.275 -2.772 -67.772 1.00 88.38 372 GLN A CA 1
ATOM 2952 C C . GLN A 1 372 ? 48.959 -3.971 -68.441 1.00 88.38 372 GLN A C 1
ATOM 2954 O O . GLN A 1 372 ? 49.878 -3.792 -69.234 1.00 88.38 372 GLN A O 1
ATOM 2959 N N . GLN A 1 373 ? 48.454 -5.187 -68.213 1.00 88.38 373 GLN A N 1
ATOM 2960 C CA . GLN A 1 373 ? 48.970 -6.394 -68.863 1.00 88.38 373 GLN A CA 1
ATOM 2961 C C . GLN A 1 373 ? 48.798 -6.359 -70.393 1.00 88.38 373 GLN A C 1
ATOM 2963 O O . GLN A 1 373 ? 49.631 -6.880 -71.139 1.00 88.38 373 GLN A O 1
ATOM 2968 N N . SER A 1 374 ? 47.709 -5.764 -70.879 1.00 89.94 374 SER A N 1
ATOM 2969 C CA . SER A 1 374 ? 47.477 -5.579 -72.314 1.00 89.94 374 SER A CA 1
ATOM 2970 C C . SER A 1 374 ? 48.445 -4.554 -72.911 1.00 89.94 374 SER A C 1
ATOM 2972 O O . SER A 1 374 ? 49.007 -4.802 -73.977 1.00 89.94 374 SER A O 1
ATOM 2974 N N . LEU A 1 375 ? 48.707 -3.445 -72.213 1.00 88.75 375 LEU A N 1
ATOM 2975 C CA . LEU A 1 375 ? 49.698 -2.443 -72.615 1.00 88.75 375 LEU A CA 1
ATOM 2976 C C . LEU A 1 375 ? 51.116 -3.021 -72.650 1.00 88.75 375 LEU A C 1
ATOM 2978 O O . LEU A 1 375 ? 51.822 -2.791 -73.631 1.00 88.75 375 LEU A O 1
ATOM 2982 N N . ASP A 1 376 ? 51.491 -3.850 -71.672 1.00 89.94 376 ASP A N 1
ATOM 2983 C CA . ASP A 1 376 ? 52.772 -4.573 -71.664 1.00 89.94 376 ASP A CA 1
ATOM 2984 C C . ASP A 1 376 ? 52.960 -5.447 -72.919 1.00 89.94 376 ASP A C 1
ATOM 2986 O O . ASP A 1 376 ? 54.087 -5.661 -73.363 1.00 89.94 376 ASP A O 1
ATOM 2990 N N . LYS A 1 377 ? 51.870 -5.928 -73.538 1.00 86.75 377 LYS A N 1
ATOM 2991 C CA . LYS A 1 377 ? 51.908 -6.661 -74.817 1.00 86.75 377 LYS A CA 1
ATOM 2992 C C . LYS A 1 377 ? 51.894 -5.746 -76.045 1.00 86.75 377 LYS A C 1
ATOM 2994 O O . LYS A 1 377 ? 52.530 -6.076 -77.044 1.00 86.75 377 LYS A O 1
ATOM 2999 N N . ILE A 1 378 ? 51.170 -4.625 -75.997 1.00 87.31 378 ILE A N 1
ATOM 3000 C CA . ILE A 1 378 ? 51.019 -3.691 -77.129 1.00 87.31 378 ILE A CA 1
ATOM 3001 C C . ILE A 1 378 ? 52.291 -2.865 -77.351 1.00 87.31 378 ILE A C 1
ATOM 3003 O O . ILE A 1 378 ? 52.685 -2.666 -78.499 1.00 87.31 378 ILE A O 1
ATOM 3007 N N . ILE A 1 379 ? 52.958 -2.405 -76.287 1.00 87.75 379 ILE A N 1
ATOM 3008 C CA . ILE A 1 379 ? 54.166 -1.568 -76.394 1.00 87.75 379 ILE A CA 1
ATOM 3009 C C . ILE A 1 379 ? 55.265 -2.256 -77.235 1.00 87.75 379 ILE A C 1
ATOM 3011 O O . ILE A 1 379 ? 55.744 -1.640 -78.191 1.00 87.75 379 ILE A O 1
ATOM 3015 N N . PRO A 1 380 ? 55.626 -3.535 -76.995 1.00 88.81 380 PRO A N 1
ATOM 3016 C CA . PRO A 1 380 ? 56.576 -4.252 -77.846 1.00 88.81 380 PRO A CA 1
ATOM 3017 C C . PRO A 1 380 ? 56.114 -4.393 -79.301 1.00 88.81 380 PRO A C 1
ATOM 3019 O O . PRO A 1 380 ? 56.928 -4.292 -80.216 1.00 88.81 380 PRO A O 1
ATOM 3022 N N . GLN A 1 381 ? 54.814 -4.605 -79.536 1.00 87.56 381 GLN A N 1
ATOM 3023 C CA . GLN A 1 381 ? 54.267 -4.720 -80.892 1.00 87.56 381 GLN A CA 1
ATOM 3024 C C . GLN A 1 381 ? 54.344 -3.395 -81.656 1.00 87.56 381 GLN A C 1
ATOM 3026 O O . GLN A 1 381 ? 54.652 -3.400 -82.847 1.00 87.56 381 GLN A O 1
ATOM 3031 N N . LEU A 1 382 ? 54.107 -2.264 -80.983 1.00 85.25 382 LEU A N 1
ATOM 3032 C CA . LEU A 1 382 ? 54.292 -0.930 -81.555 1.00 85.25 382 LEU A CA 1
ATOM 3033 C C . LEU A 1 382 ? 55.759 -0.668 -81.902 1.00 85.25 382 LEU A C 1
ATOM 3035 O O . LEU A 1 382 ? 56.033 -0.219 -83.013 1.00 85.25 382 LEU A O 1
ATOM 3039 N N . HIS A 1 383 ? 56.694 -1.005 -81.007 1.00 85.56 383 HIS A N 1
ATOM 3040 C CA . HIS A 1 383 ? 58.129 -0.928 -81.304 1.00 85.56 383 HIS A CA 1
ATOM 3041 C C . HIS A 1 383 ? 58.497 -1.777 -82.525 1.00 85.56 383 HIS A C 1
ATOM 3043 O O . HIS A 1 383 ? 59.086 -1.268 -83.473 1.00 85.56 383 HIS A O 1
ATOM 3049 N N . GLN A 1 384 ? 58.046 -3.032 -82.571 1.00 86.88 384 GLN A N 1
ATOM 3050 C CA . GLN A 1 384 ? 58.287 -3.910 -83.716 1.00 86.88 384 GLN A CA 1
ATOM 3051 C C . GLN A 1 384 ? 57.655 -3.373 -85.015 1.00 86.88 384 GLN A C 1
ATOM 3053 O O . GLN A 1 384 ? 58.221 -3.524 -86.098 1.00 86.88 384 GLN A O 1
ATOM 3058 N N . GLY A 1 385 ? 56.471 -2.759 -84.935 1.00 86.19 385 GLY A N 1
ATOM 3059 C CA . GLY A 1 385 ? 55.831 -2.079 -86.060 1.00 86.19 385 GLY A CA 1
ATOM 3060 C C . GLY A 1 385 ? 56.642 -0.877 -86.548 1.00 86.19 385 GLY A C 1
ATOM 3061 O O . GLY A 1 385 ? 56.815 -0.712 -87.755 1.00 86.19 385 GLY A O 1
ATOM 3062 N N . SER A 1 386 ? 57.191 -0.091 -85.620 1.00 84.38 386 SER A N 1
ATOM 3063 C CA . SER A 1 386 ? 58.099 1.022 -85.914 1.00 84.38 386 SER A CA 1
ATOM 3064 C C . SER A 1 386 ? 59.372 0.542 -86.613 1.00 84.38 386 SER A C 1
ATOM 3066 O O . SER A 1 386 ? 59.745 1.113 -87.631 1.00 84.38 386 SER A O 1
ATOM 3068 N N . ASP A 1 387 ? 59.994 -0.544 -86.149 1.00 85.31 387 ASP A N 1
ATOM 3069 C CA . ASP A 1 387 ? 61.196 -1.113 -86.780 1.00 85.31 387 ASP A CA 1
ATOM 3070 C C . ASP A 1 387 ? 60.914 -1.606 -88.208 1.00 85.31 387 ASP A C 1
ATOM 3072 O O . ASP A 1 387 ? 61.718 -1.423 -89.129 1.00 85.31 387 ASP A O 1
ATOM 3076 N N . LYS A 1 388 ? 59.733 -2.200 -88.427 1.00 85.19 388 LYS A N 1
ATOM 3077 C CA . LYS A 1 388 ? 59.276 -2.593 -89.768 1.00 85.19 388 LYS A CA 1
ATOM 3078 C C . LYS A 1 388 ? 59.039 -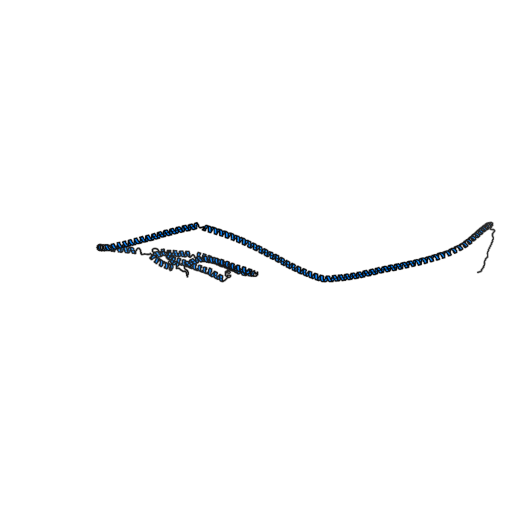1.382 -90.672 1.00 85.19 388 LYS A C 1
ATOM 3080 O O . LYS A 1 388 ? 59.400 -1.440 -91.845 1.00 85.19 388 LYS A O 1
ATOM 3085 N N . LEU A 1 389 ? 58.454 -0.299 -90.154 1.00 86.12 389 LEU A N 1
ATOM 3086 C CA . LEU A 1 389 ? 58.288 0.953 -90.901 1.00 86.12 389 LEU A CA 1
ATOM 3087 C C . LEU A 1 389 ? 59.640 1.586 -91.238 1.00 86.12 389 LEU A C 1
ATOM 3089 O O . LEU A 1 389 ? 59.843 1.975 -92.383 1.00 86.12 389 LEU A O 1
ATOM 3093 N N . GLN A 1 390 ? 60.578 1.614 -90.291 1.00 88.62 390 GLN A N 1
ATOM 3094 C CA . GLN A 1 390 ? 61.944 2.085 -90.518 1.00 88.62 390 GLN A CA 1
ATOM 3095 C C . GLN A 1 390 ? 62.619 1.289 -91.644 1.00 88.62 390 GLN A C 1
ATOM 3097 O O . GLN A 1 390 ? 63.150 1.870 -92.587 1.00 88.62 390 GLN A O 1
ATOM 3102 N N . SER A 1 391 ? 62.500 -0.040 -91.609 1.00 86.38 391 SER A N 1
ATOM 3103 C CA . SER A 1 391 ? 63.003 -0.915 -92.676 1.00 86.38 391 SER A CA 1
ATOM 3104 C C . SER A 1 391 ? 62.347 -0.613 -94.034 1.00 86.38 391 SER A C 1
ATOM 3106 O O . SER A 1 391 ? 63.008 -0.634 -95.069 1.00 86.38 391 SER A O 1
ATOM 3108 N N . ALA A 1 392 ? 61.042 -0.314 -94.058 1.00 83.50 392 ALA A N 1
ATOM 3109 C CA . ALA A 1 392 ? 60.341 0.070 -95.284 1.00 83.50 392 ALA A CA 1
ATOM 3110 C C . ALA A 1 392 ? 60.818 1.427 -95.830 1.00 83.50 392 ALA A C 1
ATOM 3112 O O . ALA A 1 392 ? 60.965 1.570 -97.044 1.00 83.50 392 ALA A O 1
ATOM 3113 N N . VAL A 1 393 ? 61.105 2.395 -94.953 1.00 86.00 393 VAL A N 1
ATOM 3114 C CA . VAL A 1 393 ? 61.695 3.690 -95.329 1.00 86.00 393 VAL A CA 1
ATOM 3115 C C . VAL A 1 393 ? 63.079 3.494 -95.951 1.00 86.00 393 VAL A C 1
ATOM 3117 O O . VAL A 1 393 ? 63.338 4.048 -97.013 1.00 86.00 393 VAL A O 1
ATOM 3120 N N . GLU A 1 394 ? 63.935 2.642 -95.379 1.00 86.06 394 GLU A N 1
ATOM 3121 C CA . GLU A 1 394 ? 65.246 2.314 -95.967 1.00 86.06 394 GLU A CA 1
ATOM 3122 C C . GLU A 1 394 ? 65.131 1.654 -97.351 1.00 86.06 394 GLU A C 1
ATOM 3124 O O . GLU A 1 394 ? 65.943 1.899 -98.245 1.00 86.06 394 GLU A O 1
ATOM 3129 N N . ILE A 1 395 ? 64.118 0.806 -97.558 1.00 84.25 395 ILE A N 1
ATOM 3130 C CA . ILE A 1 395 ? 63.844 0.215 -98.875 1.00 84.25 395 ILE A CA 1
ATOM 3131 C C . ILE A 1 395 ? 63.391 1.291 -99.869 1.00 84.25 395 ILE A C 1
ATOM 3133 O O . ILE A 1 395 ? 63.845 1.280 -101.015 1.00 84.25 395 ILE A O 1
ATOM 3137 N N . LEU A 1 396 ? 62.517 2.214 -99.456 1.00 84.88 396 LEU A N 1
ATOM 3138 C CA . LEU A 1 396 ? 62.080 3.331 -100.297 1.00 84.88 396 LEU A CA 1
ATOM 3139 C C . LEU A 1 396 ? 63.252 4.240 -100.681 1.00 84.88 396 LEU A C 1
ATOM 3141 O O . LEU A 1 396 ? 63.350 4.612 -101.848 1.00 84.88 396 LEU A O 1
ATOM 3145 N N . ASP A 1 397 ? 64.167 4.516 -99.753 1.00 86.88 397 ASP A N 1
ATOM 3146 C CA . ASP A 1 397 ? 65.381 5.298 -100.010 1.00 86.88 397 ASP A CA 1
ATOM 3147 C C . ASP A 1 397 ? 66.280 4.615 -101.058 1.00 86.88 397 ASP A C 1
ATOM 3149 O O . ASP A 1 397 ? 66.662 5.220 -102.062 1.00 86.88 397 ASP A O 1
ATOM 3153 N N . LYS A 1 398 ? 66.489 3.294 -100.940 1.00 83.06 398 LYS A N 1
ATOM 3154 C CA . LYS A 1 398 ? 67.191 2.502 -101.970 1.00 83.06 398 LYS A CA 1
ATOM 3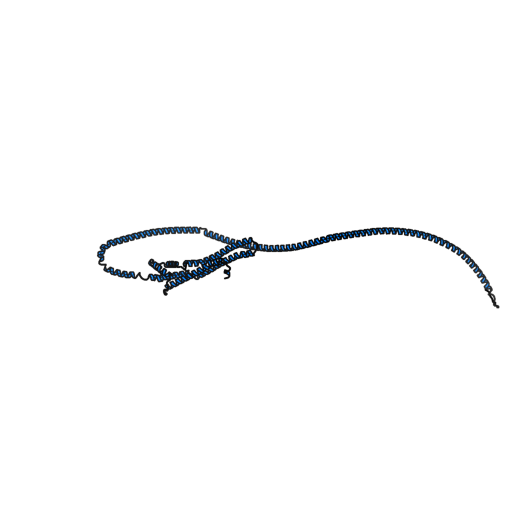155 C C . LYS A 1 398 ? 66.507 2.561 -103.340 1.00 83.06 398 LYS A C 1
ATOM 3157 O O . LYS A 1 398 ? 67.188 2.598 -104.365 1.00 83.06 398 LYS A O 1
ATOM 3162 N N . ILE A 1 399 ? 65.173 2.541 -103.388 1.00 80.12 399 ILE A N 1
ATOM 3163 C CA . ILE A 1 399 ? 64.417 2.676 -104.646 1.00 80.12 399 ILE A CA 1
ATOM 3164 C C . ILE A 1 399 ? 64.583 4.086 -105.224 1.00 80.12 399 ILE A C 1
ATOM 3166 O O . ILE A 1 399 ? 64.784 4.224 -106.432 1.00 80.12 399 ILE A O 1
ATOM 3170 N N . GLN A 1 400 ? 64.524 5.119 -104.383 1.00 81.94 400 GLN A N 1
ATOM 3171 C CA . GLN A 1 400 ? 64.735 6.505 -104.788 1.00 81.94 400 GLN A CA 1
ATOM 3172 C C . GLN A 1 400 ? 66.133 6.695 -105.386 1.00 81.94 400 GLN A C 1
ATOM 3174 O O . GLN A 1 400 ? 66.253 7.254 -106.476 1.00 81.94 400 GLN A O 1
ATOM 3179 N N . GLN A 1 401 ? 67.168 6.151 -104.745 1.00 80.81 401 GLN A N 1
ATOM 3180 C CA . GLN A 1 401 ? 68.540 6.208 -105.244 1.00 80.81 401 GLN A CA 1
ATOM 3181 C C . GLN A 1 401 ? 68.698 5.477 -106.583 1.00 80.81 401 GLN A C 1
ATOM 3183 O O . GLN A 1 401 ? 69.242 6.030 -107.533 1.00 80.81 401 GLN A O 1
ATOM 3188 N N . LYS A 1 402 ? 68.094 4.290 -106.725 1.00 80.06 402 LYS A N 1
ATOM 3189 C CA . LYS A 1 402 ? 68.080 3.558 -108.000 1.00 80.06 402 LYS A CA 1
ATOM 3190 C C . LYS A 1 402 ? 67.368 4.321 -109.129 1.00 80.06 402 LYS A C 1
ATOM 3192 O O . LYS A 1 402 ? 67.733 4.169 -110.293 1.00 80.06 402 LYS A O 1
ATOM 3197 N N . ASN A 1 403 ? 66.337 5.110 -108.819 1.00 74.81 403 ASN A N 1
ATOM 3198 C CA . ASN A 1 403 ? 65.672 5.969 -109.804 1.00 74.81 403 ASN A CA 1
ATOM 3199 C C . ASN A 1 403 ? 66.527 7.185 -110.189 1.00 74.81 403 ASN A C 1
ATOM 3201 O O . ASN A 1 403 ? 66.507 7.558 -111.361 1.00 74.81 403 ASN A O 1
ATOM 3205 N N . LEU A 1 404 ? 67.285 7.761 -109.250 1.00 75.00 404 LEU A N 1
ATOM 3206 C CA . LEU A 1 404 ? 68.260 8.821 -109.536 1.00 75.00 404 LEU A CA 1
ATOM 3207 C C . LEU A 1 404 ? 69.367 8.311 -110.472 1.00 75.00 404 LEU A C 1
ATOM 3209 O O . LEU A 1 404 ? 69.569 8.894 -111.531 1.00 75.00 404 LEU A O 1
ATOM 3213 N N . ASP A 1 405 ? 69.959 7.149 -110.181 1.00 73.19 405 ASP A N 1
ATOM 3214 C CA . ASP A 1 405 ? 70.972 6.526 -111.052 1.00 73.19 405 ASP A CA 1
ATOM 3215 C C . ASP A 1 405 ? 70.433 6.254 -112.472 1.00 73.19 405 ASP A C 1
ATOM 3217 O O . ASP A 1 405 ? 71.148 6.321 -113.476 1.00 73.19 405 ASP A O 1
ATOM 3221 N N . LYS A 1 406 ? 69.136 5.933 -112.581 1.00 72.81 406 LYS A N 1
ATOM 3222 C CA . LYS A 1 406 ? 68.472 5.722 -113.870 1.00 72.81 406 LYS A CA 1
ATOM 3223 C C . LYS A 1 406 ? 68.215 7.037 -114.613 1.00 72.81 406 LYS A C 1
ATOM 3225 O O . LYS A 1 406 ? 68.278 7.036 -115.841 1.00 72.81 406 LYS A O 1
ATOM 3230 N N . ALA A 1 407 ? 67.956 8.138 -113.911 1.00 70.56 407 ALA A N 1
ATOM 3231 C CA . ALA A 1 407 ? 67.846 9.462 -114.520 1.00 70.56 407 ALA A CA 1
ATOM 3232 C C . ALA A 1 407 ? 69.185 9.900 -115.143 1.00 70.56 407 ALA A C 1
ATOM 3234 O O . ALA A 1 407 ? 69.197 10.289 -116.309 1.00 70.56 407 ALA A O 1
ATOM 3235 N N . ASP A 1 408 ? 70.307 9.688 -114.448 1.00 70.38 408 ASP A N 1
ATOM 3236 C CA . ASP A 1 408 ? 71.656 9.958 -114.978 1.00 70.38 408 ASP A CA 1
ATOM 3237 C C . ASP A 1 408 ? 71.961 9.124 -116.238 1.00 70.38 408 ASP A C 1
ATOM 3239 O O . ASP A 1 408 ? 72.621 9.575 -117.179 1.00 70.38 408 ASP A O 1
ATOM 3243 N N . SER A 1 409 ? 71.434 7.895 -116.315 1.00 69.62 409 SER A N 1
ATOM 3244 C CA . SER A 1 409 ? 71.577 7.063 -117.517 1.00 69.62 409 SER A CA 1
ATOM 3245 C C . SER A 1 409 ? 70.845 7.633 -118.742 1.00 69.62 409 SER A C 1
ATOM 3247 O O . SER A 1 409 ? 71.303 7.425 -119.867 1.00 69.62 409 SER A O 1
ATOM 3249 N N . PHE A 1 410 ? 69.756 8.390 -118.553 1.00 72.88 410 PHE A N 1
ATOM 3250 C CA . PHE A 1 410 ? 69.059 9.058 -119.656 1.00 72.88 410 PHE A CA 1
ATOM 3251 C C . PHE A 1 410 ? 69.823 10.277 -120.182 1.00 72.88 410 PHE A C 1
ATOM 3253 O O . PHE A 1 410 ? 69.807 10.507 -121.390 1.00 72.88 410 PHE A O 1
ATOM 3260 N N . GLU A 1 411 ? 70.561 10.989 -119.329 1.00 69.88 411 GLU A N 1
ATOM 3261 C CA . GLU A 1 411 ? 71.441 12.087 -119.756 1.00 69.88 411 GLU A CA 1
ATOM 3262 C C . GLU A 1 411 ? 72.568 11.575 -120.677 1.00 69.88 411 GLU A C 1
ATOM 3264 O O . GLU A 1 411 ? 72.901 12.193 -121.692 1.00 69.88 411 GLU A O 1
ATOM 3269 N N . ARG A 1 412 ? 73.091 10.366 -120.415 1.00 69.25 412 ARG A N 1
ATOM 3270 C CA . ARG A 1 412 ? 74.019 9.681 -121.337 1.00 69.25 412 ARG A CA 1
ATOM 3271 C C . ARG A 1 412 ? 73.393 9.355 -122.691 1.00 69.25 412 ARG A C 1
ATOM 3273 O O . ARG A 1 412 ? 74.041 9.558 -123.715 1.00 69.25 412 ARG A O 1
ATOM 3280 N N . VAL A 1 413 ? 72.151 8.868 -122.705 1.00 71.06 413 VAL A N 1
ATOM 3281 C CA . VAL A 1 413 ? 71.430 8.553 -123.951 1.00 71.06 413 VAL A CA 1
ATOM 3282 C C . VAL A 1 413 ? 71.191 9.819 -124.783 1.00 71.06 413 VAL A C 1
ATOM 3284 O O . VAL A 1 413 ? 71.332 9.782 -126.005 1.00 71.06 413 VAL A O 1
ATOM 3287 N N . GLU A 1 414 ? 70.893 10.956 -124.147 1.00 72.44 414 GLU A N 1
ATOM 3288 C CA . GLU A 1 414 ? 70.770 12.251 -124.832 1.00 72.44 414 GLU A CA 1
ATOM 3289 C C . GLU A 1 414 ? 72.087 12.669 -125.509 1.00 72.44 414 GLU A C 1
ATOM 3291 O O . GLU A 1 414 ? 72.096 13.096 -126.669 1.00 72.44 414 GLU A O 1
ATOM 3296 N N . LEU A 1 415 ? 73.217 12.483 -124.822 1.00 72.19 415 LEU A N 1
ATOM 3297 C CA . LEU A 1 415 ? 74.544 12.812 -125.345 1.00 72.19 415 LEU A CA 1
ATOM 3298 C C . LEU A 1 415 ? 74.936 11.922 -126.542 1.00 72.19 415 LEU A C 1
ATOM 3300 O O . LEU A 1 415 ? 75.475 12.408 -127.543 1.00 72.19 415 LEU A O 1
ATOM 3304 N N . GLU A 1 416 ? 74.608 10.629 -126.488 1.00 73.19 416 GLU A N 1
ATOM 3305 C CA . GLU A 1 416 ? 74.805 9.695 -127.605 1.00 73.19 416 GLU A CA 1
ATOM 3306 C C . GLU A 1 416 ? 73.921 10.043 -128.816 1.00 73.19 416 GLU A C 1
ATOM 3308 O O . GLU A 1 416 ? 74.407 10.062 -129.952 1.00 73.19 416 GLU A O 1
ATOM 3313 N N . LEU A 1 417 ? 72.651 10.407 -128.596 1.00 72.50 417 LEU A N 1
ATOM 3314 C CA . LEU A 1 417 ? 71.744 10.854 -129.662 1.00 72.50 417 LEU A CA 1
ATOM 3315 C C . LEU A 1 417 ? 72.227 12.146 -130.335 1.00 72.50 417 LEU A C 1
ATOM 3317 O O . LEU A 1 417 ? 72.144 12.270 -131.561 1.00 72.50 417 LEU A O 1
ATOM 3321 N N . LYS A 1 418 ? 72.792 13.087 -129.568 1.00 77.62 418 LYS A N 1
ATOM 3322 C CA . LYS A 1 418 ? 73.393 14.316 -130.111 1.00 77.62 418 LYS A CA 1
ATOM 3323 C C . LYS A 1 418 ? 74.583 14.011 -131.029 1.00 77.62 418 LYS A C 1
ATOM 3325 O O . LYS A 1 418 ? 74.684 14.566 -132.122 1.00 77.62 418 LYS A O 1
ATOM 3330 N N . THR A 1 419 ? 75.424 13.058 -130.631 1.00 76.25 419 THR A N 1
ATOM 3331 C CA . THR A 1 419 ? 76.587 12.602 -131.415 1.00 76.25 419 THR A CA 1
ATOM 3332 C C . THR A 1 419 ? 76.164 11.918 -132.728 1.00 76.25 419 THR A C 1
ATOM 3334 O O . THR A 1 419 ? 76.777 12.115 -133.785 1.00 76.25 419 THR A O 1
ATOM 3337 N N . LEU A 1 420 ? 75.070 11.147 -132.698 1.00 77.25 420 LEU A N 1
ATOM 3338 C CA . LEU A 1 420 ? 74.485 10.528 -133.890 1.00 77.25 420 LEU A CA 1
ATOM 3339 C C . LEU A 1 420 ? 73.926 11.578 -134.868 1.00 77.25 420 LEU A C 1
ATOM 3341 O O . LEU A 1 420 ? 74.146 11.475 -136.079 1.00 77.25 420 LEU A O 1
ATOM 3345 N N . ALA A 1 421 ? 73.246 12.609 -134.357 1.00 74.25 421 ALA A N 1
ATOM 3346 C CA . ALA A 1 421 ? 72.703 13.699 -135.168 1.00 74.25 421 ALA A CA 1
ATOM 3347 C C . ALA A 1 421 ? 73.806 14.493 -135.896 1.00 74.25 421 ALA A C 1
ATOM 3349 O O . ALA A 1 421 ? 73.673 14.791 -137.087 1.00 74.25 421 ALA A O 1
ATOM 3350 N N . GLU A 1 422 ? 74.928 14.776 -135.226 1.00 77.31 422 GLU A N 1
ATOM 3351 C CA . GLU A 1 422 ? 76.093 15.425 -135.845 1.00 77.31 422 GLU A CA 1
ATOM 3352 C C . GLU A 1 422 ? 76.695 14.580 -136.980 1.00 77.31 422 GLU A C 1
ATOM 3354 O O . GLU A 1 422 ? 77.038 15.105 -138.046 1.00 77.31 422 GLU A O 1
ATOM 3359 N N . SER A 1 423 ? 76.755 13.257 -136.798 1.00 74.44 423 SER A N 1
ATOM 3360 C CA . SER A 1 423 ? 77.239 12.329 -137.828 1.00 74.44 423 SER A CA 1
ATOM 3361 C C . SER A 1 423 ? 76.325 12.288 -139.061 1.00 74.44 423 SER A C 1
ATOM 3363 O O . SER A 1 423 ? 76.818 12.309 -140.193 1.00 74.44 423 SER A O 1
ATOM 3365 N N . LEU A 1 424 ? 75.000 12.303 -138.869 1.00 76.00 424 LEU A N 1
ATOM 3366 C CA . LEU A 1 424 ? 74.023 12.372 -139.966 1.00 76.00 424 LEU A CA 1
ATOM 3367 C C . LEU A 1 424 ? 74.120 13.688 -140.752 1.00 76.00 424 LEU A C 1
ATOM 3369 O O . LEU A 1 424 ? 74.043 13.682 -141.983 1.00 76.00 424 LEU A O 1
ATOM 3373 N N . ASN A 1 425 ? 74.349 14.815 -140.071 1.00 78.00 425 ASN A N 1
ATOM 3374 C CA . ASN A 1 425 ? 74.520 16.108 -140.734 1.00 78.00 425 ASN A CA 1
ATOM 3375 C C . ASN A 1 425 ? 75.774 16.135 -141.630 1.00 78.00 425 ASN A C 1
ATOM 3377 O O . ASN A 1 425 ? 75.735 16.606 -142.770 1.00 78.00 425 ASN A O 1
ATOM 3381 N N . LYS A 1 426 ? 76.879 15.545 -141.154 1.00 75.38 426 LYS A N 1
ATOM 3382 C CA . LYS A 1 426 ? 78.123 15.411 -141.926 1.00 75.38 426 LYS A CA 1
ATOM 3383 C C . LYS A 1 426 ? 77.937 14.537 -143.172 1.00 75.38 426 LYS A C 1
ATOM 3385 O O . LYS A 1 426 ? 78.463 14.863 -144.235 1.00 75.38 426 LYS A O 1
ATOM 3390 N N . TYR A 1 427 ? 77.147 13.466 -143.072 1.00 73.00 427 TYR A N 1
ATOM 3391 C CA . TYR A 1 427 ? 76.799 12.612 -144.212 1.00 73.00 427 TYR A CA 1
ATOM 3392 C C . TYR A 1 427 ? 75.982 13.365 -145.282 1.00 73.00 427 TYR A C 1
ATOM 3394 O O . TYR A 1 427 ? 76.307 13.294 -146.468 1.00 73.00 427 TYR A O 1
ATOM 3402 N N . ASN A 1 428 ? 74.985 14.165 -144.880 1.00 73.06 428 ASN A N 1
ATOM 3403 C CA . ASN A 1 428 ? 74.186 14.979 -145.810 1.00 73.06 428 ASN A CA 1
ATOM 3404 C C . ASN A 1 428 ? 75.021 16.011 -146.593 1.00 73.06 428 ASN A C 1
ATOM 3406 O O . ASN A 1 428 ? 74.772 16.238 -147.782 1.00 73.06 428 ASN A O 1
ATOM 3410 N N . GLN A 1 429 ? 76.045 16.610 -145.972 1.00 74.69 429 GLN A N 1
ATOM 3411 C CA . GLN A 1 429 ? 76.968 17.508 -146.679 1.00 74.69 429 GLN A CA 1
ATOM 3412 C C . GLN A 1 429 ? 77.746 16.783 -147.788 1.00 74.69 429 GLN A C 1
ATOM 3414 O O . GLN A 1 429 ? 77.866 17.310 -148.895 1.00 74.69 429 GLN A O 1
ATOM 3419 N N . VAL A 1 430 ? 78.220 15.559 -147.527 1.00 76.31 430 VAL A N 1
ATOM 3420 C CA . VAL A 1 430 ? 78.937 14.740 -148.523 1.00 76.31 430 VAL A CA 1
ATOM 3421 C C . VAL A 1 430 ? 78.035 14.404 -149.716 1.00 76.31 430 VAL A C 1
ATOM 3423 O O . VAL A 1 430 ? 78.452 14.560 -150.865 1.00 76.31 430 VAL A O 1
ATOM 3426 N N . VAL A 1 431 ? 76.781 14.014 -149.465 1.00 75.38 431 VAL A N 1
ATOM 3427 C CA . VAL A 1 431 ? 75.798 13.706 -150.523 1.00 75.38 431 VAL A CA 1
ATOM 3428 C C . VAL A 1 431 ? 75.491 14.934 -151.388 1.00 75.38 431 VAL A C 1
ATOM 3430 O O . VAL A 1 431 ? 75.441 14.831 -152.615 1.00 75.38 431 VAL A O 1
ATOM 3433 N N . THR A 1 432 ? 75.356 16.113 -150.774 1.00 74.44 432 THR A N 1
ATOM 3434 C CA . THR A 1 432 ? 75.062 17.371 -151.484 1.00 74.44 432 THR A CA 1
ATOM 3435 C C . THR A 1 432 ? 76.185 17.758 -152.454 1.00 74.44 432 THR A C 1
ATOM 3437 O O . THR A 1 432 ? 75.920 18.140 -153.596 1.00 74.44 432 THR A O 1
ATOM 3440 N N . VAL A 1 433 ? 77.449 17.608 -152.040 1.00 77.81 433 VAL A N 1
ATOM 3441 C CA . VAL A 1 433 ? 78.617 17.853 -152.909 1.00 77.81 433 VAL A CA 1
ATOM 3442 C C . VAL A 1 433 ? 78.673 16.840 -154.060 1.00 77.81 433 VAL A C 1
ATOM 3444 O O . VAL A 1 433 ? 78.942 17.218 -155.201 1.00 77.81 433 VAL A O 1
ATOM 3447 N N . GLY A 1 434 ? 78.360 15.568 -153.790 1.00 73.94 434 GLY A N 1
ATOM 3448 C CA . GLY A 1 434 ? 78.293 14.520 -154.813 1.00 73.94 434 GLY A CA 1
ATOM 3449 C C . GLY A 1 434 ? 77.243 14.794 -155.898 1.00 73.94 434 GLY A C 1
ATOM 3450 O O . GLY A 1 434 ? 77.544 14.684 -157.088 1.00 73.94 434 GLY A O 1
ATOM 3451 N N . LEU A 1 435 ? 76.036 15.215 -155.505 1.00 77.06 435 LEU A N 1
ATOM 3452 C CA . LEU A 1 435 ? 74.952 15.568 -156.434 1.00 77.06 435 LEU A CA 1
ATOM 3453 C C . LEU A 1 435 ? 75.299 16.776 -157.316 1.00 77.06 435 LEU A C 1
ATOM 3455 O O . LEU A 1 435 ? 74.985 16.774 -158.508 1.00 77.06 435 LEU A O 1
ATOM 3459 N N . LYS A 1 436 ? 75.998 17.779 -156.770 1.00 75.00 436 LYS A N 1
ATOM 3460 C CA . LYS A 1 436 ? 76.437 18.959 -157.532 1.00 75.00 436 LYS A CA 1
ATOM 3461 C C . LYS A 1 436 ? 77.413 18.593 -158.657 1.00 75.00 436 LYS A C 1
ATOM 3463 O O . LYS A 1 436 ? 77.207 18.992 -159.799 1.00 75.00 436 LYS A O 1
ATOM 3468 N N . ASN A 1 437 ? 78.410 17.757 -158.365 1.00 76.00 437 ASN A N 1
ATOM 3469 C CA . ASN A 1 437 ? 79.370 17.291 -159.373 1.00 76.00 437 ASN A CA 1
ATOM 3470 C C . ASN A 1 437 ? 78.711 16.453 -160.484 1.00 76.00 437 ASN A C 1
ATOM 3472 O O . ASN A 1 437 ? 79.135 16.510 -161.640 1.00 76.00 437 ASN A O 1
ATOM 3476 N N . LEU A 1 438 ? 77.677 15.669 -160.154 1.00 74.81 438 LEU A N 1
ATOM 3477 C CA . LEU A 1 438 ? 76.901 14.925 -161.151 1.00 74.81 438 LEU A CA 1
ATOM 3478 C C . LEU A 1 438 ? 76.135 15.877 -162.083 1.00 74.81 438 LEU A C 1
ATOM 3480 O O . LEU A 1 438 ? 76.157 15.683 -163.299 1.00 74.81 438 LEU A O 1
ATOM 3484 N N . SER A 1 439 ? 75.507 16.915 -161.518 1.00 70.31 439 SER A N 1
ATOM 3485 C CA . SER A 1 439 ? 74.772 17.942 -162.266 1.00 70.31 439 SER A CA 1
ATOM 3486 C C . SER A 1 439 ? 75.658 18.635 -163.309 1.00 70.31 439 SER A C 1
ATOM 3488 O O . SER A 1 439 ? 75.281 18.707 -164.480 1.00 70.31 439 SER A O 1
ATOM 3490 N N . ASP A 1 440 ? 76.865 19.062 -162.928 1.00 76.44 440 ASP A N 1
ATOM 3491 C CA . ASP A 1 440 ? 77.795 19.755 -163.835 1.00 76.44 440 ASP A CA 1
ATOM 3492 C C . ASP A 1 440 ? 78.243 18.867 -165.013 1.00 76.44 440 ASP A C 1
ATOM 3494 O O . ASP A 1 440 ? 78.349 19.328 -166.157 1.00 76.44 440 ASP A O 1
ATOM 3498 N N . ARG A 1 441 ? 78.433 17.558 -164.786 1.00 74.88 441 ARG A N 1
ATOM 3499 C CA . ARG A 1 441 ? 78.766 16.608 -165.866 1.00 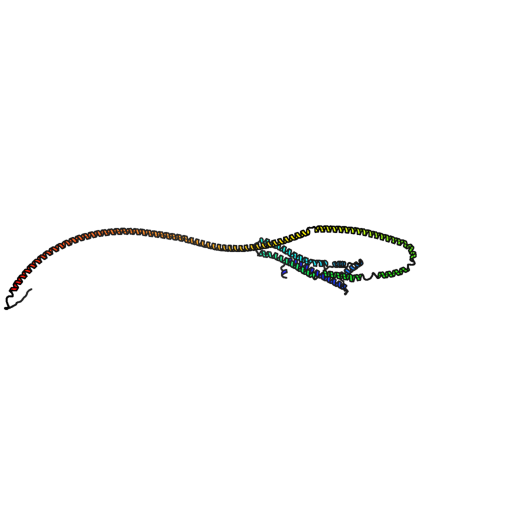74.88 441 ARG A CA 1
ATOM 3500 C C . ARG A 1 441 ? 77.606 16.411 -166.845 1.00 74.88 441 ARG A C 1
ATOM 3502 O O . ARG A 1 441 ? 77.842 16.291 -168.047 1.00 74.88 441 ARG A O 1
ATOM 3509 N N . LEU A 1 442 ? 76.370 16.398 -166.348 1.00 73.44 442 LEU A N 1
ATOM 3510 C CA . LEU A 1 442 ? 75.158 16.202 -167.149 1.00 73.44 442 LEU A CA 1
ATOM 3511 C C . LEU A 1 442 ? 74.887 17.396 -168.082 1.00 73.44 442 LEU A C 1
ATOM 3513 O O . LEU A 1 442 ? 74.648 17.204 -169.275 1.00 73.44 442 LEU A O 1
ATOM 3517 N N . VAL A 1 443 ? 75.013 18.624 -167.566 1.00 74.44 443 VAL A N 1
ATOM 3518 C CA . VAL A 1 443 ? 74.841 19.870 -168.343 1.00 74.44 443 VAL A CA 1
ATOM 3519 C C . VAL A 1 443 ? 75.856 19.963 -169.488 1.00 74.44 443 VAL A C 1
ATOM 3521 O O . VAL A 1 443 ? 75.510 20.316 -170.621 1.00 74.44 443 VAL A O 1
ATOM 3524 N N . THR A 1 444 ? 77.105 19.578 -169.222 1.00 71.06 444 THR A N 1
ATOM 3525 C CA . THR A 1 444 ? 78.179 19.617 -170.224 1.00 71.06 444 THR A CA 1
ATOM 3526 C C . THR A 1 444 ? 77.949 18.607 -171.361 1.00 71.06 444 THR A C 1
ATOM 3528 O O . THR A 1 444 ? 78.196 18.923 -172.525 1.00 71.06 444 THR A O 1
ATOM 3531 N N . GLY A 1 445 ? 77.411 17.416 -171.065 1.00 69.25 445 GLY A N 1
ATOM 3532 C CA . GLY A 1 445 ? 77.126 16.387 -172.075 1.00 69.25 445 GLY A CA 1
ATOM 3533 C C . GLY A 1 445 ? 75.974 16.739 -173.024 1.00 69.25 445 GLY A C 1
ATOM 3534 O O . GLY A 1 445 ? 76.081 16.530 -174.231 1.00 69.25 445 GLY A O 1
ATOM 3535 N N . ILE A 1 446 ? 74.893 17.326 -172.500 1.00 65.38 446 ILE A N 1
ATOM 3536 C CA . ILE A 1 446 ? 73.701 17.679 -173.296 1.00 65.38 446 ILE A CA 1
ATOM 3537 C C . ILE A 1 446 ? 74.000 18.815 -174.292 1.00 65.38 446 ILE A C 1
ATOM 3539 O O . ILE A 1 446 ? 73.515 18.798 -175.425 1.00 65.38 446 ILE A O 1
ATOM 3543 N N . SER A 1 447 ? 74.854 19.766 -173.911 1.00 59.06 447 SER A N 1
ATOM 3544 C CA . SER A 1 447 ? 75.193 20.934 -174.740 1.00 59.06 447 SER A CA 1
ATOM 3545 C C . SER A 1 447 ? 75.969 20.567 -176.019 1.00 59.06 447 SER A C 1
ATOM 3547 O O . SER A 1 447 ? 75.790 21.194 -177.060 1.00 59.06 447 SER A O 1
ATOM 3549 N N . SER A 1 448 ? 76.787 19.510 -175.968 1.00 58.19 448 SER A N 1
ATOM 3550 C CA . SER A 1 448 ? 77.589 19.011 -177.100 1.00 58.19 448 SER A CA 1
ATOM 3551 C C . SER A 1 448 ? 76.739 18.330 -178.189 1.00 58.19 448 SER A C 1
ATOM 3553 O O . SER A 1 448 ? 76.973 18.514 -179.384 1.00 58.19 448 SER A O 1
ATOM 3555 N N . GLN A 1 449 ? 75.698 17.592 -177.790 1.00 60.34 449 GLN A N 1
ATOM 3556 C CA . GLN A 1 449 ? 74.846 16.815 -178.701 1.00 60.34 449 GLN A CA 1
ATOM 3557 C C . GLN A 1 449 ? 73.924 17.704 -179.560 1.00 60.34 449 GLN A C 1
ATOM 3559 O O . GLN A 1 449 ? 73.671 17.398 -180.725 1.00 60.34 449 GLN A O 1
ATOM 3564 N N . SER A 1 450 ? 73.436 18.811 -178.993 1.00 54.09 450 SER A N 1
ATOM 3565 C CA . SER A 1 450 ? 72.443 19.694 -179.626 1.00 54.09 450 SER A CA 1
ATOM 3566 C C . SER A 1 450 ? 73.001 20.457 -180.838 1.00 54.09 450 SER A C 1
ATOM 3568 O O . SER A 1 450 ? 72.357 20.546 -181.882 1.00 54.09 450 SER A O 1
ATOM 3570 N N . SER A 1 451 ? 74.249 20.930 -180.753 1.00 53.78 451 SER A N 1
ATOM 3571 C CA . SER A 1 451 ? 74.876 21.730 -181.818 1.00 53.78 451 SER A CA 1
ATOM 3572 C C . SER A 1 451 ? 75.114 20.926 -183.110 1.00 53.78 451 SER A C 1
ATOM 3574 O O . SER A 1 451 ? 74.999 21.444 -184.220 1.00 53.78 451 SER A O 1
ATOM 3576 N N . ASN A 1 452 ? 75.370 19.620 -182.982 1.00 58.59 452 ASN A N 1
ATOM 3577 C CA . ASN A 1 452 ? 75.688 18.737 -184.108 1.00 58.59 452 ASN A CA 1
ATOM 3578 C C . ASN A 1 452 ? 74.451 18.407 -184.975 1.00 58.59 452 ASN A C 1
ATOM 3580 O O . ASN A 1 452 ? 74.555 18.211 -186.185 1.00 58.59 452 ASN A O 1
ATOM 3584 N N . GLN A 1 453 ? 73.251 18.403 -184.380 1.00 54.66 453 GLN A N 1
ATOM 3585 C CA . GLN A 1 453 ? 71.996 18.159 -185.106 1.00 54.66 453 GLN A CA 1
ATOM 3586 C C . GLN A 1 453 ? 71.538 19.366 -185.941 1.00 54.66 453 GLN A C 1
ATOM 3588 O O . GLN A 1 453 ? 70.841 19.197 -186.941 1.00 54.66 453 GLN A O 1
ATOM 3593 N N . GLN A 1 454 ? 71.958 20.581 -185.580 1.00 55.03 454 GLN A N 1
ATOM 3594 C CA . GLN A 1 454 ? 71.524 21.807 -186.250 1.00 55.03 454 GLN A CA 1
ATOM 3595 C C . GLN A 1 454 ? 72.207 22.011 -187.619 1.00 55.03 454 GLN A C 1
ATOM 3597 O O . GLN A 1 454 ? 71.578 22.517 -188.547 1.00 55.03 454 GLN A O 1
ATOM 3602 N N . GLN A 1 455 ? 73.449 21.539 -187.793 1.00 57.81 455 GLN A N 1
ATOM 3603 C CA . GLN A 1 455 ? 74.179 21.627 -189.069 1.00 57.81 455 GLN A CA 1
ATOM 3604 C C . GLN A 1 455 ? 73.674 20.642 -190.139 1.00 57.81 455 GLN A C 1
ATOM 3606 O O . GLN A 1 455 ? 73.686 20.970 -191.325 1.00 57.81 455 GLN A O 1
ATOM 3611 N N . GLN A 1 456 ? 73.167 19.464 -189.756 1.00 55.44 456 GLN A N 1
ATOM 3612 C CA . GLN A 1 456 ? 72.637 18.487 -190.721 1.00 55.44 456 GLN A CA 1
ATOM 3613 C C . GLN A 1 456 ? 71.325 18.943 -191.384 1.00 55.44 456 GLN A C 1
ATOM 3615 O O . GLN A 1 456 ? 71.018 18.538 -192.505 1.00 55.44 456 GLN A O 1
ATOM 3620 N N . MET A 1 457 ? 70.563 19.820 -190.726 1.00 49.09 457 MET A N 1
ATOM 3621 C CA . MET A 1 457 ? 69.247 20.264 -191.193 1.00 49.09 457 MET A CA 1
ATOM 3622 C C . MET A 1 457 ? 69.325 21.308 -192.323 1.00 49.09 457 MET A C 1
ATOM 3624 O O . MET A 1 457 ? 68.423 21.376 -193.154 1.00 49.09 457 MET A O 1
ATOM 3628 N N . GLN A 1 458 ? 70.413 22.084 -192.407 1.00 56.97 458 GLN A N 1
ATOM 3629 C CA . GLN A 1 458 ? 70.587 23.118 -193.439 1.00 56.97 458 GLN A CA 1
ATOM 3630 C C . GLN A 1 458 ? 70.876 22.546 -194.837 1.00 56.97 458 GLN A C 1
ATOM 3632 O O . GLN A 1 458 ? 70.379 23.083 -195.823 1.00 56.97 458 GLN A O 1
ATOM 3637 N N . ILE A 1 459 ? 71.589 21.419 -194.934 1.00 60.19 459 ILE A N 1
ATOM 3638 C CA . ILE A 1 459 ? 71.940 20.784 -196.220 1.00 60.19 459 ILE A CA 1
ATOM 3639 C C . ILE A 1 459 ? 70.694 20.214 -196.931 1.00 60.19 459 ILE A C 1
ATOM 3641 O O . ILE A 1 459 ? 70.612 20.209 -198.157 1.00 60.19 459 ILE A O 1
ATOM 3645 N N . ILE A 1 460 ? 69.683 19.774 -196.175 1.00 56.62 460 ILE A N 1
ATOM 3646 C CA . ILE A 1 460 ? 68.446 19.184 -196.719 1.00 56.62 460 ILE A CA 1
ATOM 3647 C C . ILE A 1 460 ? 67.535 20.252 -197.353 1.00 56.62 460 ILE A C 1
ATOM 3649 O O . ILE A 1 460 ? 66.856 19.983 -198.346 1.00 56.62 460 ILE A O 1
ATOM 3653 N N . VAL A 1 461 ? 67.543 21.478 -196.822 1.00 58.62 461 VAL A N 1
ATOM 3654 C CA . VAL A 1 461 ? 66.702 22.587 -197.311 1.00 58.62 461 VAL A CA 1
ATOM 3655 C C . VAL A 1 461 ? 67.158 23.082 -198.691 1.00 58.62 461 VAL A C 1
ATOM 3657 O O . VAL A 1 461 ? 66.326 23.447 -199.522 1.00 58.62 461 VAL A O 1
ATOM 3660 N N . GLU A 1 462 ? 68.458 23.029 -198.983 1.00 57.41 462 GLU A N 1
ATOM 3661 C CA . GLU A 1 462 ? 69.036 23.528 -200.239 1.00 57.41 462 GLU A CA 1
ATOM 3662 C C . GLU A 1 462 ? 68.741 22.606 -201.444 1.00 57.41 462 GLU A C 1
ATOM 3664 O O . GLU A 1 462 ? 68.501 23.081 -202.557 1.00 57.41 462 GLU A O 1
ATOM 3669 N N . TYR A 1 463 ? 68.627 21.289 -201.224 1.00 56.41 463 TYR A N 1
ATOM 3670 C CA . TYR A 1 463 ? 68.259 20.321 -202.271 1.00 56.41 463 TYR A CA 1
ATOM 3671 C C . TYR A 1 463 ? 66.788 20.418 -202.712 1.00 56.41 463 TYR A C 1
ATOM 3673 O O . TYR A 1 463 ? 66.479 20.238 -203.893 1.00 56.41 463 TYR A O 1
ATOM 3681 N N . LEU A 1 464 ? 65.872 20.739 -201.792 1.00 55.84 464 LEU A N 1
ATOM 3682 C CA . LEU A 1 464 ? 64.436 20.849 -202.086 1.00 55.84 464 LEU A CA 1
ATOM 3683 C C . LEU A 1 464 ? 64.096 22.080 -202.945 1.00 55.84 464 LEU A C 1
ATOM 3685 O O . LEU A 1 464 ? 63.173 22.035 -203.761 1.00 55.84 464 LEU A O 1
ATOM 3689 N N . ALA A 1 465 ? 64.867 23.164 -202.828 1.00 55.09 465 ALA A N 1
ATOM 3690 C CA . ALA A 1 465 ? 64.645 24.382 -203.607 1.00 55.09 465 ALA A CA 1
ATOM 3691 C C . ALA A 1 465 ? 64.916 24.190 -205.115 1.00 55.09 465 ALA A C 1
ATOM 3693 O O . ALA A 1 465 ? 64.232 24.786 -205.950 1.00 55.09 465 ALA A O 1
ATOM 3694 N N . ASN A 1 466 ? 65.859 23.316 -205.481 1.00 54.25 466 ASN A N 1
ATOM 3695 C CA . ASN A 1 466 ? 66.262 23.105 -206.875 1.00 54.25 466 ASN A CA 1
ATOM 3696 C C . ASN A 1 466 ? 65.258 22.232 -207.661 1.00 54.25 466 ASN A C 1
ATOM 3698 O O . ASN A 1 466 ? 65.049 22.430 -208.858 1.00 54.25 466 ASN A O 1
ATOM 3702 N N . PHE A 1 467 ? 64.561 21.319 -206.975 1.00 52.97 467 PHE A N 1
ATOM 3703 C CA . PHE A 1 467 ? 63.552 20.435 -207.576 1.00 52.97 467 PHE A CA 1
ATOM 3704 C C . PHE A 1 467 ? 62.290 21.194 -208.024 1.00 52.97 467 PHE A C 1
ATOM 3706 O O . PHE A 1 467 ? 61.692 20.885 -209.055 1.00 52.97 467 PHE A O 1
ATOM 3713 N N . THR A 1 468 ? 61.919 22.243 -207.288 1.00 56.25 468 THR A N 1
ATOM 3714 C CA . THR A 1 468 ? 60.731 23.065 -207.569 1.00 56.25 468 THR A CA 1
ATOM 3715 C C . THR A 1 468 ? 60.870 23.869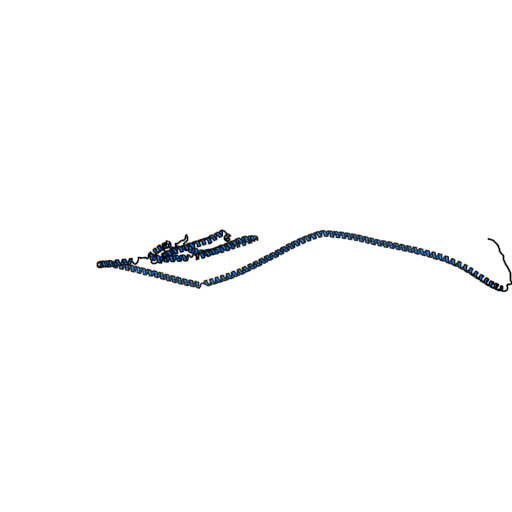 -208.870 1.00 56.25 468 THR A C 1
ATOM 3717 O O . THR A 1 468 ? 59.877 24.134 -209.547 1.00 56.25 468 THR A O 1
ATOM 3720 N N . LYS A 1 469 ? 62.101 24.210 -209.274 1.00 56.75 469 LYS A N 1
ATOM 3721 C CA . LYS A 1 469 ? 62.377 25.002 -210.483 1.00 56.75 469 LYS A CA 1
ATOM 3722 C C . LYS A 1 469 ? 62.195 24.191 -211.774 1.00 56.75 469 LYS A C 1
ATOM 3724 O O . LYS A 1 469 ? 61.625 24.699 -212.732 1.00 56.75 469 LYS A O 1
ATOM 3729 N N . HIS A 1 470 ? 62.570 22.910 -211.773 1.00 55.62 470 HIS A N 1
ATOM 3730 C CA . HIS A 1 470 ? 62.467 22.033 -212.950 1.00 55.62 470 HIS A CA 1
ATOM 3731 C C . HIS A 1 470 ? 61.024 21.646 -213.322 1.00 55.62 470 HIS A C 1
ATOM 3733 O O . HIS A 1 470 ? 60.730 21.381 -214.486 1.00 55.62 470 HIS A O 1
ATOM 3739 N N . PHE A 1 471 ? 60.108 21.625 -212.349 1.00 54.03 471 PHE A N 1
ATOM 3740 C CA . PHE A 1 471 ? 58.712 21.234 -212.582 1.00 54.03 471 PHE A CA 1
ATOM 3741 C C . PHE A 1 471 ? 57.883 22.342 -213.256 1.00 54.03 471 PHE A C 1
ATOM 3743 O O . PHE A 1 471 ? 56.874 22.065 -213.907 1.00 54.03 471 PHE A O 1
ATOM 3750 N N . SER A 1 472 ? 58.311 23.601 -213.124 1.00 53.62 472 SER A N 1
ATOM 3751 C CA . SER A 1 472 ? 57.619 24.749 -213.719 1.00 53.62 472 SER A CA 1
ATOM 3752 C C . SER A 1 472 ? 57.806 24.823 -215.240 1.00 53.62 472 SER A C 1
ATOM 3754 O O . SER A 1 472 ? 56.856 25.150 -215.953 1.00 53.62 472 SER A O 1
ATOM 3756 N N . ASP A 1 473 ? 58.984 24.457 -215.753 1.00 55.88 473 ASP A N 1
ATOM 3757 C CA . ASP A 1 473 ? 59.310 24.587 -217.182 1.00 55.88 473 ASP A CA 1
ATOM 3758 C C . ASP A 1 473 ? 58.607 23.520 -218.045 1.00 55.88 473 ASP A C 1
ATOM 3760 O O . ASP A 1 473 ? 58.082 23.825 -219.117 1.00 55.88 473 ASP A O 1
ATOM 3764 N N . ALA A 1 474 ? 58.449 22.295 -217.530 1.00 52.12 474 ALA A N 1
ATOM 3765 C CA . ALA A 1 474 ? 57.757 21.203 -218.229 1.00 52.12 474 ALA A CA 1
ATOM 3766 C C . ALA A 1 474 ? 56.250 21.463 -218.446 1.00 52.12 474 ALA A C 1
ATOM 3768 O O . ALA A 1 474 ? 55.635 20.944 -219.382 1.00 52.12 474 ALA A O 1
ATOM 3769 N N . LYS A 1 475 ? 55.632 22.294 -217.596 1.00 52.72 475 LYS A N 1
ATOM 3770 C CA . LYS A 1 475 ? 54.199 22.609 -217.674 1.00 52.72 475 LYS A CA 1
ATOM 3771 C C . LYS A 1 475 ? 53.862 23.501 -218.871 1.00 52.72 475 LYS A C 1
ATOM 3773 O O . LYS A 1 475 ? 52.770 23.383 -219.429 1.00 52.72 475 LYS A O 1
ATOM 3778 N N . HIS A 1 476 ? 54.774 24.381 -219.279 1.00 56.69 476 HIS A N 1
ATOM 3779 C CA . HIS A 1 476 ? 54.474 25.370 -220.315 1.00 56.69 476 HIS A CA 1
ATOM 3780 C C . HIS A 1 476 ? 54.560 24.807 -221.740 1.00 56.69 476 HIS A C 1
ATOM 3782 O O . HIS A 1 476 ? 53.824 25.251 -222.624 1.00 56.69 476 HIS A O 1
ATOM 3788 N N . GLU A 1 477 ? 55.388 23.786 -221.954 1.00 55.84 477 GLU A N 1
ATOM 3789 C CA . GLU A 1 477 ? 55.610 23.164 -223.264 1.00 55.84 477 GLU A CA 1
ATOM 3790 C C . GLU A 1 477 ? 54.454 22.231 -223.673 1.00 55.84 477 GLU A C 1
ATOM 3792 O O . GLU A 1 477 ? 54.033 22.205 -224.832 1.00 55.84 477 GLU A O 1
ATOM 3797 N N . SER A 1 478 ? 53.829 21.580 -222.685 1.00 51.78 478 SER A N 1
ATOM 3798 C CA . SER A 1 478 ? 52.665 20.702 -222.871 1.00 51.78 478 SER A CA 1
ATOM 3799 C C . SER A 1 478 ? 51.416 21.447 -223.385 1.00 51.78 478 SER A C 1
ATOM 3801 O O . SER A 1 478 ? 50.653 20.924 -224.199 1.00 51.78 478 SER A O 1
ATOM 3803 N N . TYR A 1 479 ? 51.234 22.722 -223.016 1.00 55.31 479 TYR A N 1
ATOM 3804 C CA . TYR A 1 479 ? 50.080 23.516 -223.470 1.00 55.31 479 TYR A CA 1
ATOM 3805 C C . TYR A 1 479 ? 50.176 23.931 -224.950 1.00 55.31 479 TYR A C 1
ATOM 3807 O O . TYR A 1 479 ? 49.161 24.143 -225.615 1.00 55.31 479 TYR A O 1
ATOM 3815 N N . ARG A 1 480 ? 51.396 24.027 -225.493 1.00 53.66 480 ARG A N 1
ATOM 3816 C CA . ARG A 1 480 ? 51.640 24.478 -226.870 1.00 53.66 480 ARG A CA 1
ATOM 3817 C C . ARG A 1 480 ? 51.386 23.373 -227.904 1.00 53.66 480 ARG A C 1
ATOM 3819 O O . ARG A 1 480 ? 50.958 23.671 -229.017 1.00 53.66 480 ARG A O 1
ATOM 3826 N N . LEU A 1 481 ? 51.588 22.112 -227.518 1.00 53.78 481 LEU A N 1
ATOM 3827 C CA . LEU A 1 481 ? 51.379 20.934 -228.368 1.00 53.78 481 LEU A CA 1
ATOM 3828 C C . LEU A 1 481 ? 49.898 20.578 -228.546 1.00 53.78 481 LEU A C 1
ATOM 3830 O O . LEU A 1 481 ? 49.488 20.185 -229.637 1.00 53.78 481 LEU A O 1
ATOM 3834 N N . ASN A 1 482 ? 49.075 20.783 -227.517 1.00 53.31 482 ASN A N 1
ATOM 3835 C CA . ASN A 1 482 ? 47.703 20.274 -227.535 1.00 53.31 482 ASN A CA 1
ATOM 3836 C C . ASN A 1 482 ? 46.765 21.043 -228.490 1.00 53.31 482 ASN A C 1
ATOM 3838 O O . ASN A 1 482 ? 45.791 20.489 -228.982 1.00 53.31 482 ASN A O 1
ATOM 3842 N N . LYS A 1 483 ? 47.064 22.305 -228.829 1.00 53.72 483 LYS A N 1
ATOM 3843 C CA . LYS A 1 483 ? 46.160 23.127 -229.661 1.00 53.72 483 LYS A CA 1
ATOM 3844 C C . LYS A 1 483 ? 46.406 23.027 -231.173 1.00 53.72 483 LYS A C 1
ATOM 3846 O O . LYS A 1 483 ? 45.567 23.460 -231.956 1.00 53.72 483 LYS A O 1
ATOM 3851 N N . ILE A 1 484 ? 47.537 22.457 -231.597 1.00 55.75 484 ILE A N 1
ATOM 3852 C CA . ILE A 1 484 ? 47.834 22.205 -233.021 1.00 55.75 484 ILE A CA 1
ATOM 3853 C C . ILE A 1 484 ? 47.106 20.939 -233.514 1.00 55.75 484 ILE A C 1
ATOM 3855 O O . ILE A 1 484 ? 46.804 20.826 -234.700 1.00 55.75 484 ILE A O 1
ATOM 3859 N N . LEU A 1 485 ? 46.758 20.026 -232.602 1.00 48.69 485 LEU A N 1
ATOM 3860 C CA . LEU A 1 485 ? 46.239 18.696 -232.926 1.00 48.69 485 LEU A CA 1
ATOM 3861 C C . LEU A 1 485 ? 44.726 18.616 -233.191 1.00 48.69 485 LEU A C 1
ATOM 3863 O O . LEU A 1 485 ? 44.285 17.656 -233.810 1.00 48.69 485 LEU A O 1
ATOM 3867 N N . GLU A 1 486 ? 43.926 19.626 -232.843 1.00 50.56 486 GLU A N 1
ATOM 3868 C CA . GLU A 1 486 ? 42.469 19.585 -233.083 1.00 50.56 486 GLU A CA 1
ATOM 3869 C C . GLU A 1 486 ? 42.031 20.100 -234.469 1.00 50.56 486 GLU A C 1
ATOM 3871 O O . GLU A 1 486 ? 40.837 20.246 -234.729 1.00 50.56 486 GLU A O 1
ATOM 3876 N N . LYS A 1 487 ? 42.968 20.373 -235.394 1.00 47.12 487 LYS A N 1
ATOM 3877 C CA . LYS A 1 487 ? 42.625 21.040 -236.660 1.00 47.12 487 LYS A CA 1
ATOM 3878 C C . LYS A 1 487 ? 42.145 20.150 -237.815 1.00 47.12 487 LYS A C 1
ATOM 3880 O O . LYS A 1 487 ? 41.470 20.730 -238.656 1.00 47.12 487 LYS A O 1
ATOM 3885 N N . GLN A 1 488 ? 42.389 18.831 -237.914 1.00 39.06 488 GLN A N 1
ATOM 3886 C CA . GLN A 1 488 ? 41.855 18.023 -239.045 1.00 39.06 488 GLN A CA 1
ATOM 3887 C C . GLN A 1 488 ? 41.712 16.494 -238.796 1.00 39.06 488 GLN A C 1
ATOM 3889 O O . GLN A 1 488 ? 42.697 15.770 -238.809 1.00 39.06 488 GLN A O 1
ATOM 3894 N N . LEU A 1 489 ? 40.446 16.048 -238.691 1.00 38.19 489 LEU A N 1
ATOM 3895 C CA . LEU A 1 489 ? 39.766 14.967 -239.451 1.00 38.19 489 LEU A CA 1
ATOM 3896 C C . LEU A 1 489 ? 40.224 13.483 -239.384 1.00 38.19 489 LEU A C 1
ATOM 3898 O O . LEU A 1 489 ? 41.262 13.113 -239.916 1.00 38.19 489 LEU A O 1
ATOM 3902 N N . VAL A 1 490 ? 39.276 12.613 -238.975 1.00 44.12 490 VAL A N 1
ATOM 3903 C CA . VAL A 1 490 ? 38.806 11.458 -239.789 1.00 44.12 490 VAL A CA 1
ATOM 3904 C C . VAL A 1 490 ? 38.625 11.971 -241.231 1.00 44.12 490 VAL A C 1
ATOM 3906 O O . VAL A 1 490 ? 37.722 12.763 -241.464 1.00 44.12 490 VAL A O 1
ATOM 3909 N N . VAL A 1 491 ? 39.521 11.749 -242.198 1.00 35.16 491 VAL A N 1
ATOM 3910 C CA . VAL A 1 491 ? 39.812 10.488 -242.901 1.00 35.16 491 VAL A CA 1
ATOM 3911 C C . VAL A 1 491 ? 40.577 9.449 -242.073 1.00 35.16 491 VAL A C 1
ATOM 3913 O O . VAL A 1 491 ? 41.488 9.736 -241.311 1.00 35.16 491 VAL A O 1
ATOM 3916 N N . ASP A 1 492 ? 40.126 8.217 -242.260 1.00 43.25 492 ASP A N 1
ATOM 3917 C CA . ASP A 1 492 ? 40.359 6.977 -241.527 1.00 43.25 492 ASP A CA 1
ATOM 3918 C C . ASP A 1 492 ? 41.571 6.174 -242.049 1.00 43.25 492 ASP A C 1
ATOM 3920 O O . ASP A 1 492 ? 41.762 6.139 -243.268 1.00 43.25 492 ASP A O 1
ATOM 3924 N N . LYS A 1 493 ? 42.331 5.493 -241.157 1.00 32.12 493 LYS A N 1
ATOM 3925 C CA . LYS A 1 493 ? 42.758 4.072 -241.281 1.00 32.12 493 LYS A CA 1
ATOM 3926 C C . LYS A 1 493 ? 43.881 3.600 -240.328 1.00 32.12 493 LYS A C 1
ATOM 3928 O O . LYS A 1 493 ? 44.988 4.118 -240.342 1.00 32.12 493 LYS A O 1
ATOM 3933 N N . SER A 1 494 ? 43.612 2.414 -239.762 1.00 29.95 494 SER A N 1
ATOM 3934 C CA . SER A 1 494 ? 44.481 1.212 -239.695 1.00 29.95 494 SER A CA 1
ATOM 3935 C C . SER A 1 494 ? 45.548 1.045 -238.597 1.00 29.95 494 SER A C 1
ATOM 3937 O O . SER A 1 494 ? 46.592 1.672 -238.648 1.00 29.95 494 SER A O 1
ATOM 3939 N N . TYR A 1 495 ? 45.324 -0.023 -237.800 1.00 32.09 495 TYR A N 1
ATOM 3940 C CA . TYR A 1 495 ? 46.254 -1.150 -237.536 1.00 32.09 495 TYR A CA 1
ATOM 3941 C C . TYR A 1 495 ? 47.542 -0.855 -236.734 1.00 32.09 495 TYR A C 1
ATOM 3943 O O . TYR A 1 495 ? 48.141 0.194 -236.857 1.00 32.09 495 TYR A O 1
ATOM 3951 N N . LYS A 1 496 ? 48.156 -1.770 -235.979 1.00 36.34 496 LYS A N 1
ATOM 3952 C CA . LYS A 1 496 ? 47.894 -3.117 -235.436 1.00 36.34 496 LYS A CA 1
ATOM 3953 C C . LYS A 1 496 ? 49.208 -3.518 -234.730 1.00 36.34 496 LYS A C 1
ATOM 3955 O O . LYS A 1 496 ? 50.253 -3.050 -235.154 1.00 36.34 496 LYS A O 1
ATOM 3960 N N . GLN A 1 497 ? 49.101 -4.454 -233.777 1.00 33.16 497 GLN A N 1
ATOM 3961 C CA . GLN A 1 497 ? 49.976 -5.622 -233.504 1.00 33.16 497 GLN A CA 1
ATOM 3962 C C . GLN A 1 497 ? 51.516 -5.433 -233.490 1.00 33.16 497 GLN A C 1
ATOM 3964 O O . GLN A 1 497 ? 52.102 -4.827 -234.368 1.00 33.16 497 GLN A O 1
ATOM 3969 N N . TYR A 1 498 ? 52.272 -6.048 -232.577 1.00 30.41 498 TYR A N 1
ATOM 3970 C CA . TYR A 1 498 ? 52.491 -7.506 -232.474 1.00 30.41 498 TYR A CA 1
ATOM 3971 C C . TYR A 1 498 ? 53.430 -7.823 -231.258 1.00 30.41 498 TYR A C 1
ATOM 3973 O O . TYR A 1 498 ? 53.681 -6.906 -230.481 1.00 30.41 498 TYR A O 1
ATOM 3981 N N . PRO A 1 499 ? 53.895 -9.071 -230.993 1.00 54.62 499 PRO A N 1
ATOM 3982 C CA . PRO A 1 499 ? 53.871 -9.682 -229.657 1.00 54.62 499 PRO A CA 1
ATOM 3983 C C . PRO A 1 499 ? 55.252 -10.231 -229.185 1.00 54.62 499 PRO A C 1
ATOM 3985 O O . PRO A 1 499 ? 56.294 -9.884 -229.731 1.00 54.62 499 PRO A O 1
ATOM 3988 N N . THR A 1 500 ? 55.196 -11.200 -228.252 1.00 39.31 500 THR A N 1
ATOM 3989 C CA . THR A 1 500 ? 56.170 -12.268 -227.892 1.00 39.31 500 THR A CA 1
ATOM 3990 C C . THR A 1 500 ? 57.413 -11.943 -227.046 1.00 39.31 500 THR A C 1
ATOM 3992 O O . THR A 1 500 ? 58.246 -11.144 -227.434 1.00 39.31 500 THR A O 1
ATOM 3995 N N . GLY A 1 501 ? 57.605 -12.742 -225.979 1.00 37.00 501 GLY A N 1
ATOM 3996 C CA . GLY A 1 501 ? 58.795 -13.607 -225.853 1.00 37.00 501 GLY A CA 1
ATOM 3997 C C . GLY A 1 501 ? 59.927 -13.232 -224.876 1.00 37.00 501 GLY A C 1
ATOM 3998 O O . GLY A 1 501 ? 60.781 -12.433 -225.215 1.00 37.00 501 GLY A O 1
ATOM 3999 N N . ALA A 1 502 ? 59.965 -13.952 -223.742 1.00 41.34 502 ALA A N 1
ATOM 4000 C CA . ALA A 1 502 ? 61.104 -14.482 -222.956 1.00 41.34 502 ALA A CA 1
ATOM 4001 C C . ALA A 1 502 ? 62.356 -13.633 -222.607 1.00 41.34 502 ALA A C 1
ATOM 4003 O O . ALA A 1 502 ? 63.156 -13.316 -223.477 1.00 41.34 502 ALA A O 1
ATOM 4004 N N . ALA A 1 503 ? 62.642 -13.496 -221.300 1.00 43.28 503 ALA A N 1
ATOM 4005 C CA . ALA A 1 503 ? 63.840 -13.987 -220.577 1.00 43.28 503 ALA A CA 1
ATOM 4006 C C . ALA A 1 503 ? 63.862 -13.437 -219.124 1.00 43.28 503 ALA A C 1
ATOM 4008 O O . ALA A 1 503 ? 63.180 -12.460 -218.846 1.00 43.28 503 ALA A O 1
ATOM 4009 N N . LYS A 1 504 ? 64.613 -14.130 -218.251 1.00 50.53 504 LYS A N 1
ATOM 4010 C CA . LYS A 1 504 ? 64.977 -13.892 -216.830 1.00 50.53 504 LYS A CA 1
ATOM 4011 C C . LYS A 1 504 ? 64.655 -12.554 -216.160 1.00 50.53 504 LYS A C 1
ATOM 4013 O O . LYS A 1 504 ? 65.077 -11.505 -216.687 1.00 50.53 504 LYS A O 1
#

Radius of gyration: 99.23 Å; Cα contacts (8 Å, |Δi|>4): 175; chains: 1; bounding box: 129×62×342 Å

Foldseek 3Di:
DVVLVPDDPVLNVVLCVQQVVLLVVLLVLLVVLLVVLLVLLVLLVCLVVVPPNDDHDPLLVQLLVVLLVQVVPDVDDPSLVSSVVSQQPDDDPPDRSVRSVVSLVCQLVVLLVQLVVLQVVLLVVLVVQVVVLVVVCVPDDDDVVSSVVSNVVSVSSNVSSNVSSVSSNVSSVVSVVSCVVSPSVVSNVSSSVSSVCCCPVPSVCVSVPDDDPPVVVVVVVVVVVVVVVPPPPVVVVCVVPPPVVVVVVVVVVVVVVVVVVVVVVVVVVVVVVVVVVVVVVVVVVVVVVVVVVVCVVPDCVVVVVVVVVVVVVVVVVVVVVVVVVVVVVVVVVVVVVVVVVVVVVVVVVVVVVVVVVVVVVVVVVVVVVVVVVVCVVVVVVVVVVVVVVVVVVVVVVVVVVVVVVVVVVVVVVVVVVVVVVVVVVVVVVVVVVVVVVVVVVVVVVVVVVVVVVVVVVVVVVVVVVVVVVVVVVVVVVVVVPPVVPPPDDPPDDYYDDDDDDDDD